Protein AF-0000000082410629 (afdb_homodimer)

Structure (mmCIF, N/CA/C/O backbone):
data_AF-0000000082410629-model_v1
#
loop_
_entity.id
_entity.type
_entity.pdbx_description
1 polymer 'F420-dependent oxidoreductase'
#
loop_
_atom_site.group_PDB
_atom_site.id
_atom_site.type_symbol
_atom_site.label_atom_id
_atom_site.label_alt_id
_atom_site.label_comp_id
_atom_site.label_asym_id
_atom_site.label_entity_id
_atom_site.label_seq_id
_atom_site.pdbx_PDB_ins_code
_atom_site.Cartn_x
_atom_site.Cartn_y
_atom_site.Cartn_z
_atom_site.occupancy
_atom_site.B_iso_or_equiv
_atom_site.auth_seq_id
_atom_site.auth_comp_id
_atom_site.auth_asym_id
_atom_site.auth_atom_id
_atom_site.pdbx_PDB_model_num
ATOM 1 N N . MET A 1 1 ? -10.227 -18.859 -23.672 1 94 1 MET A N 1
ATOM 2 C CA . MET A 1 1 ? -9.203 -19.062 -22.656 1 94 1 MET A CA 1
ATOM 3 C C . MET A 1 1 ? -8.562 -17.734 -22.25 1 94 1 MET A C 1
ATOM 5 O O . MET A 1 1 ? -8.227 -16.922 -23.109 1 94 1 MET A O 1
ATOM 9 N N . LYS A 1 2 ? -8.523 -17.484 -21 1 97.38 2 LYS A N 1
ATOM 10 C CA . LYS A 1 2 ? -7.801 -16.328 -20.484 1 97.38 2 LYS A CA 1
ATOM 11 C C . LYS A 1 2 ? -6.414 -16.734 -19.984 1 97.38 2 LYS A C 1
ATOM 13 O O . LYS A 1 2 ? -6.219 -17.844 -19.516 1 97.38 2 LYS A O 1
ATOM 18 N N . TYR A 1 3 ? -5.488 -15.82 -20.094 1 98.5 3 TYR A N 1
ATOM 19 C CA . TYR A 1 3 ? -4.117 -16.078 -19.656 1 98.5 3 TYR A CA 1
ATOM 20 C C . TYR A 1 3 ? -3.652 -15.008 -18.672 1 98.5 3 TYR A C 1
ATOM 22 O O . TYR A 1 3 ? -3.852 -13.812 -18.906 1 98.5 3 TYR A O 1
ATOM 30 N N . GLY A 1 4 ? -3.139 -15.43 -17.594 1 98.62 4 GLY A N 1
ATOM 31 C CA . GLY A 1 4 ? -2.369 -14.578 -16.703 1 98.62 4 GLY A CA 1
ATOM 32 C C . GLY A 1 4 ? -0.885 -14.891 -16.703 1 98.62 4 GLY A C 1
ATOM 33 O O . GLY A 1 4 ? -0.459 -15.891 -17.281 1 98.62 4 GLY A O 1
ATOM 34 N N . ILE A 1 5 ? -0.156 -14.094 -16.062 1 98.62 5 ILE A N 1
ATOM 35 C CA . ILE A 1 5 ? 1.283 -14.32 -16 1 98.62 5 ILE A CA 1
ATOM 36 C C . ILE A 1 5 ? 1.829 -13.758 -14.688 1 98.62 5 ILE A C 1
ATOM 38 O O . ILE A 1 5 ? 1.4 -12.695 -14.234 1 98.62 5 ILE A O 1
ATOM 42 N N . ASN A 1 6 ? 2.727 -14.484 -14.086 1 98.12 6 ASN A N 1
ATOM 43 C CA . ASN A 1 6 ? 3.367 -14.062 -12.844 1 98.12 6 ASN A CA 1
ATOM 44 C C . ASN A 1 6 ? 4.57 -13.164 -13.117 1 98.12 6 ASN A C 1
ATOM 46 O O . ASN A 1 6 ? 5.5 -13.562 -13.82 1 98.12 6 ASN A O 1
ATOM 50 N N . LEU A 1 7 ? 4.535 -12.008 -12.594 1 97.75 7 LEU A N 1
ATOM 51 C CA . LEU A 1 7 ? 5.629 -11.039 -12.664 1 97.75 7 LEU A CA 1
ATOM 52 C C . LEU A 1 7 ? 6.57 -11.195 -11.477 1 97.75 7 LEU A C 1
ATOM 54 O O . LEU A 1 7 ? 6.168 -10.984 -10.328 1 97.75 7 LEU A O 1
ATOM 58 N N . PRO A 1 8 ? 7.812 -11.586 -11.727 1 95.25 8 PRO A N 1
ATOM 59 C CA . PRO A 1 8 ? 8.766 -11.664 -10.617 1 95.25 8 PRO A CA 1
ATOM 60 C C . 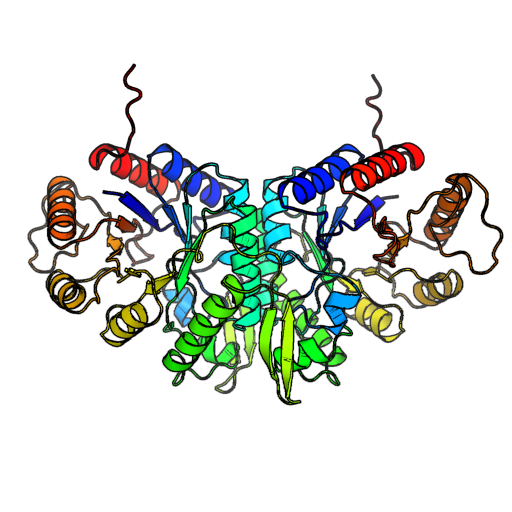PRO A 1 8 ? 9.164 -10.289 -10.086 1 95.25 8 PRO A C 1
ATOM 62 O O . PRO A 1 8 ? 10.07 -9.656 -10.617 1 95.25 8 PRO A O 1
ATOM 65 N N . ASN A 1 9 ? 8.648 -9.898 -8.992 1 97.19 9 ASN A N 1
ATOM 66 C CA . ASN A 1 9 ? 8.93 -8.602 -8.383 1 97.19 9 ASN A CA 1
ATOM 67 C C . ASN A 1 9 ? 10.062 -8.695 -7.363 1 97.19 9 ASN A C 1
ATOM 69 O O . ASN A 1 9 ? 10.031 -8.008 -6.34 1 97.19 9 ASN A O 1
ATOM 73 N N . PHE A 1 10 ? 11.031 -9.539 -7.633 1 96.81 10 PHE A N 1
ATOM 74 C CA . PHE A 1 10 ? 12.141 -9.742 -6.711 1 96.81 10 PHE A CA 1
ATOM 75 C C . PHE A 1 10 ? 13.414 -10.086 -7.473 1 96.81 10 PHE A C 1
ATOM 77 O O . PHE A 1 10 ? 13.367 -10.43 -8.656 1 96.81 10 PHE A O 1
ATOM 84 N N . GLY A 1 11 ? 14.523 -9.938 -6.789 1 95.12 11 GLY A N 1
ATOM 85 C CA . GLY A 1 11 ? 15.82 -10.32 -7.32 1 95.12 11 GLY A CA 1
ATOM 86 C C . GLY A 1 11 ? 16.625 -9.141 -7.82 1 95.12 11 GLY A C 1
ATOM 87 O O . GLY A 1 11 ? 16.078 -8.062 -8.07 1 95.12 11 GLY A O 1
ATOM 88 N N . PRO A 1 12 ? 17.922 -9.297 -7.996 1 91.38 12 PRO A N 1
ATOM 89 C CA . PRO A 1 12 ? 18.812 -8.195 -8.352 1 91.38 12 PRO A CA 1
ATOM 90 C C . PRO A 1 12 ? 18.562 -7.668 -9.766 1 91.38 12 PRO A C 1
ATOM 92 O O . PRO A 1 12 ? 19 -6.559 -10.094 1 91.38 12 PRO A O 1
ATOM 95 N N . GLN A 1 13 ? 17.875 -8.43 -10.586 1 90.69 13 GLN A N 1
ATOM 96 C CA . GLN A 1 13 ? 17.734 -8.055 -11.984 1 90.69 13 GLN A CA 1
ATOM 97 C C . GLN A 1 13 ? 16.547 -7.121 -12.188 1 90.69 13 GLN A C 1
ATOM 99 O O . GLN A 1 13 ? 16.344 -6.582 -13.273 1 90.69 13 GLN A O 1
ATOM 104 N N . ILE A 1 14 ? 15.781 -6.922 -11.133 1 94.19 14 ILE A N 1
ATOM 105 C CA . ILE A 1 14 ? 14.539 -6.184 -11.352 1 94.19 14 ILE A CA 1
ATOM 106 C C . ILE A 1 14 ? 14.594 -4.855 -10.602 1 94.19 14 ILE A C 1
ATOM 108 O O . ILE A 1 14 ? 15.148 -4.777 -9.508 1 94.19 14 ILE A O 1
ATOM 112 N N . ASP A 1 15 ? 14.078 -3.854 -11.195 1 96.69 15 ASP A N 1
ATOM 113 C CA . ASP A 1 15 ? 13.891 -2.516 -10.641 1 96.69 15 ASP A CA 1
ATOM 114 C C . ASP A 1 15 ? 12.555 -1.924 -11.078 1 96.69 15 ASP A C 1
ATOM 116 O O . ASP A 1 15 ? 11.789 -2.57 -11.805 1 96.69 15 ASP A O 1
ATOM 120 N N . PRO A 1 16 ? 12.188 -0.77 -10.625 1 98.19 16 PRO A N 1
ATOM 121 C CA . PRO A 1 16 ? 10.867 -0.224 -10.945 1 98.19 16 PRO A CA 1
ATOM 122 C C . PRO A 1 16 ? 10.633 -0.104 -12.453 1 98.19 16 PRO A C 1
ATOM 124 O O . PRO A 1 16 ? 9.555 -0.436 -12.938 1 98.19 16 PRO A O 1
ATOM 127 N N . GLU A 1 17 ? 11.586 0.38 -13.18 1 97.75 17 GLU A N 1
ATOM 128 C CA . GLU A 1 17 ? 11.445 0.477 -14.633 1 97.75 17 GLU A CA 1
ATOM 129 C C . GLU A 1 17 ? 11.18 -0.892 -15.25 1 97.75 17 GLU A C 1
ATOM 131 O O . GLU A 1 17 ? 10.344 -1.021 -16.141 1 97.75 17 GLU A O 1
ATOM 136 N N . GLY A 1 18 ? 11.922 -1.873 -14.781 1 97.75 18 GLY A N 1
ATOM 137 C CA . GLY A 1 18 ? 11.727 -3.236 -15.25 1 97.75 18 GLY A CA 1
ATOM 138 C C . GLY A 1 18 ? 10.352 -3.787 -14.922 1 97.75 18 GLY A C 1
ATOM 139 O O . GLY A 1 18 ? 9.734 -4.461 -15.742 1 97.75 18 GLY A O 1
ATOM 140 N N . ILE A 1 19 ? 9.859 -3.533 -13.719 1 98.56 19 ILE A N 1
ATOM 141 C CA . ILE A 1 19 ? 8.539 -3.988 -13.297 1 98.56 19 ILE A CA 1
ATOM 142 C C . ILE A 1 19 ? 7.469 -3.402 -14.211 1 98.56 19 ILE A C 1
ATOM 144 O O . ILE A 1 19 ? 6.574 -4.117 -14.672 1 98.56 19 ILE A O 1
ATOM 148 N N . LEU A 1 20 ? 7.578 -2.121 -14.453 1 98.69 20 LEU A N 1
ATOM 149 C CA . LEU A 1 20 ? 6.609 -1.459 -15.32 1 98.69 20 LEU A CA 1
ATOM 150 C C . LEU A 1 20 ? 6.68 -2.01 -16.734 1 98.69 20 LEU A C 1
ATOM 152 O O . LEU A 1 20 ? 5.648 -2.295 -17.344 1 98.69 20 LEU A O 1
ATOM 156 N N . ALA A 1 21 ? 7.887 -2.119 -17.266 1 98.38 21 ALA A N 1
ATOM 157 C CA . ALA A 1 21 ? 8.062 -2.68 -18.594 1 98.38 21 ALA A CA 1
ATOM 158 C C . ALA A 1 21 ? 7.477 -4.082 -18.688 1 98.38 21 ALA A C 1
ATOM 160 O O . ALA A 1 21 ? 6.844 -4.438 -19.688 1 98.38 21 ALA A O 1
ATOM 161 N N . TRP A 1 22 ? 7.73 -4.844 -17.688 1 97.75 22 TRP A N 1
ATOM 162 C CA . TRP A 1 22 ? 7.207 -6.203 -17.625 1 97.75 22 TRP A CA 1
ATOM 163 C C . TRP A 1 22 ? 5.684 -6.211 -17.734 1 97.75 22 TRP A C 1
ATOM 165 O O . TRP A 1 22 ? 5.121 -6.906 -18.578 1 97.75 22 TRP A O 1
ATOM 175 N N . ALA A 1 23 ? 5.004 -5.418 -16.922 1 98.69 23 ALA A N 1
ATOM 176 C CA . ALA A 1 23 ? 3.543 -5.367 -16.891 1 98.69 23 ALA A CA 1
ATOM 177 C C . ALA A 1 23 ? 2.982 -4.848 -18.203 1 98.69 23 ALA A C 1
ATOM 179 O O . ALA A 1 23 ? 2.008 -5.391 -18.734 1 98.69 23 ALA A O 1
ATOM 180 N N . ARG A 1 24 ? 3.582 -3.844 -18.734 1 98.62 24 ARG A N 1
ATOM 181 C CA . ARG A 1 24 ? 3.111 -3.258 -19.984 1 98.62 24 ARG A CA 1
ATOM 182 C C . ARG A 1 24 ? 3.324 -4.215 -21.156 1 98.62 24 ARG A C 1
ATOM 184 O O . ARG A 1 24 ? 2.51 -4.266 -22.078 1 98.62 24 ARG A O 1
ATOM 191 N N . THR A 1 25 ? 4.449 -4.914 -21.156 1 98.38 25 THR A N 1
ATOM 192 C CA . THR A 1 25 ? 4.688 -5.914 -22.188 1 98.38 25 THR A CA 1
ATOM 193 C C . THR A 1 25 ? 3.633 -7.016 -22.125 1 98.38 25 THR A C 1
ATOM 195 O O . THR A 1 25 ? 3.113 -7.441 -23.156 1 98.38 25 THR A O 1
ATOM 198 N N . ALA A 1 26 ? 3.311 -7.457 -20.938 1 98.56 26 ALA A N 1
ATOM 199 C CA . ALA A 1 26 ? 2.256 -8.453 -20.766 1 98.56 26 ALA A CA 1
ATOM 200 C C . ALA A 1 26 ? 0.919 -7.93 -21.281 1 98.56 26 ALA A C 1
ATOM 202 O O . ALA A 1 26 ? 0.19 -8.641 -21.969 1 98.56 26 ALA A O 1
ATOM 203 N N . GLU A 1 27 ? 0.604 -6.711 -20.922 1 98.44 27 GLU A N 1
ATOM 204 C CA . GLU A 1 27 ? -0.625 -6.074 -21.391 1 98.44 27 GLU A CA 1
ATOM 205 C C . GLU A 1 27 ? -0.672 -6.016 -22.922 1 98.44 27 GLU A C 1
ATOM 207 O O . GLU A 1 27 ? -1.673 -6.395 -23.531 1 98.44 27 GLU A O 1
ATOM 212 N N . ALA A 1 28 ? 0.399 -5.621 -23.5 1 97.81 28 ALA A N 1
ATOM 213 C CA . ALA A 1 28 ? 0.489 -5.488 -24.953 1 97.81 28 ALA A CA 1
ATOM 214 C C . ALA A 1 28 ? 0.433 -6.852 -25.641 1 97.81 28 ALA A C 1
ATOM 216 O O . ALA A 1 28 ? -0.081 -6.977 -26.75 1 97.81 28 ALA A O 1
ATOM 217 N N . ALA A 1 29 ? 0.948 -7.848 -24.953 1 97.56 29 ALA A N 1
ATOM 218 C CA . ALA A 1 29 ? 0.992 -9.195 -25.516 1 97.56 29 ALA A CA 1
ATOM 219 C C . ALA A 1 29 ? -0.377 -9.867 -25.453 1 97.56 29 ALA A C 1
ATOM 221 O O . ALA A 1 29 ? -0.579 -10.945 -26.016 1 97.56 29 ALA A O 1
ATOM 222 N N . GLY A 1 30 ? -1.283 -9.234 -24.672 1 97.38 30 GLY A N 1
ATOM 223 C CA . GLY A 1 30 ? -2.652 -9.719 -24.672 1 97.38 30 GLY A CA 1
ATOM 224 C C . GLY A 1 30 ? -3.004 -10.508 -23.422 1 97.38 30 GLY A C 1
ATOM 225 O O . GLY A 1 30 ? -4.066 -11.125 -23.359 1 97.38 30 GLY A O 1
ATOM 226 N N . PHE A 1 31 ? -2.162 -10.516 -22.453 1 98.5 31 PHE A N 1
ATOM 227 C CA . PHE A 1 31 ? -2.469 -11.203 -21.219 1 98.5 31 PHE A CA 1
ATOM 228 C C . PHE A 1 31 ? -3.645 -10.547 -20.5 1 98.5 31 PHE A C 1
ATOM 230 O O . PHE A 1 31 ? -3.795 -9.32 -20.547 1 98.5 31 PHE A O 1
ATOM 237 N N . ASP A 1 32 ? -4.379 -11.359 -19.797 1 98.38 32 ASP A N 1
ATOM 238 C CA . ASP A 1 32 ? -5.562 -10.891 -19.078 1 98.38 32 ASP A CA 1
ATOM 239 C C . ASP A 1 32 ? -5.195 -10.344 -17.703 1 98.38 32 ASP A C 1
ATOM 241 O O . ASP A 1 32 ? -5.887 -9.477 -17.172 1 98.38 32 ASP A O 1
ATOM 245 N N . ASN A 1 33 ? -4.148 -10.93 -17.109 1 98.69 33 ASN A N 1
ATOM 246 C CA . ASN A 1 33 ? -3.771 -10.445 -15.781 1 98.69 33 ASN A CA 1
ATOM 247 C C . ASN A 1 33 ? -2.287 -10.664 -15.508 1 98.69 33 ASN A C 1
ATOM 249 O O . ASN A 1 33 ? -1.645 -11.484 -16.156 1 98.69 33 ASN A O 1
ATOM 253 N N . VAL A 1 34 ? -1.778 -9.867 -14.625 1 98.88 34 VAL A N 1
ATOM 254 C CA . VAL A 1 34 ? -0.441 -10 -14.062 1 98.88 34 VAL A CA 1
ATOM 255 C C . VAL A 1 34 ? -0.538 -10.188 -12.547 1 98.88 34 VAL A C 1
ATOM 257 O O . VAL A 1 34 ? -1.309 -9.492 -11.883 1 98.88 34 VAL A O 1
ATOM 260 N N . LEU A 1 35 ? 0.219 -11.172 -12.016 1 98.88 35 LEU A N 1
ATOM 261 C CA . LEU A 1 35 ? 0.213 -11.43 -10.586 1 98.88 35 LEU A CA 1
ATOM 262 C C . LEU A 1 35 ? 1.581 -11.148 -9.969 1 98.88 35 LEU A C 1
ATOM 264 O O . LEU A 1 35 ? 2.611 -11.398 -10.602 1 98.88 35 LEU A O 1
ATOM 268 N N . LEU A 1 36 ? 1.544 -10.68 -8.758 1 98.69 36 LEU A N 1
ATOM 269 C CA . LEU A 1 36 ? 2.758 -10.445 -7.984 1 98.69 36 LEU A CA 1
ATOM 270 C C . LEU A 1 36 ? 2.834 -11.398 -6.793 1 98.69 36 LEU A C 1
ATOM 272 O O . LEU A 1 36 ? 1.807 -11.875 -6.309 1 98.69 36 LEU A O 1
ATOM 276 N N . SER A 1 37 ? 4.051 -11.602 -6.348 1 97.44 37 SER A N 1
ATOM 277 C CA . SER A 1 37 ? 4.293 -12.391 -5.145 1 97.44 37 SER A CA 1
ATOM 278 C C . SER A 1 37 ? 4.305 -11.516 -3.898 1 97.44 37 SER A C 1
ATOM 280 O O . SER A 1 37 ? 4.387 -10.289 -3.998 1 97.44 37 SER A O 1
ATOM 282 N N . ASP A 1 38 ? 4.242 -12.242 -2.746 1 97.75 38 ASP A N 1
ATOM 283 C CA . ASP A 1 38 ? 4.156 -11.5 -1.489 1 97.75 38 ASP A CA 1
ATOM 284 C C . ASP A 1 38 ? 5.113 -12.078 -0.448 1 97.75 38 ASP A C 1
ATOM 286 O O . ASP A 1 38 ? 5.09 -13.281 -0.176 1 97.75 38 ASP A O 1
ATOM 290 N N . HIS A 1 39 ? 5.918 -11.273 0.09 1 97 39 HIS A N 1
ATOM 291 C CA . HIS A 1 39 ? 6.625 -11.422 1.359 1 97 39 HIS A CA 1
ATOM 292 C C . HIS A 1 39 ? 6.617 -10.117 2.148 1 97 39 HIS A C 1
ATOM 294 O O . HIS A 1 39 ? 7.293 -9.156 1.772 1 97 39 HIS A O 1
ATOM 300 N N . VAL A 1 40 ? 5.926 -10.109 3.264 1 96.75 40 VAL A N 1
ATOM 301 C CA . VAL A 1 40 ? 5.883 -8.906 4.098 1 96.75 40 VAL A CA 1
ATOM 302 C C . VAL A 1 40 ? 7.242 -8.688 4.754 1 96.75 40 VAL A C 1
ATOM 304 O O . VAL A 1 40 ? 7.73 -7.559 4.82 1 96.75 40 VAL A O 1
ATOM 307 N N . VAL A 1 41 ? 7.77 -9.766 5.25 1 97.12 41 VAL A N 1
ATOM 308 C CA . VAL A 1 41 ? 9.109 -9.797 5.82 1 97.12 41 VAL A CA 1
ATOM 309 C C . VAL A 1 41 ? 9.961 -10.836 5.094 1 97.12 41 VAL A C 1
ATOM 311 O O . VAL A 1 41 ? 9.555 -11.992 4.961 1 97.12 41 VAL A O 1
ATOM 314 N N . LEU A 1 42 ? 11.094 -10.43 4.613 1 97.94 42 LEU A N 1
ATOM 315 C CA . LEU A 1 42 ? 11.969 -11.305 3.846 1 97.94 42 LEU A CA 1
ATOM 316 C C . LEU A 1 42 ? 13.062 -11.898 4.734 1 97.94 42 LEU A C 1
ATOM 318 O O . LEU A 1 42 ? 14.18 -11.391 4.758 1 97.94 42 LEU A O 1
ATOM 322 N N . THR A 1 43 ? 12.719 -12.922 5.398 1 97.75 43 THR A N 1
ATOM 323 C CA . THR A 1 43 ? 13.664 -13.625 6.262 1 97.75 43 THR A CA 1
ATOM 324 C C . THR A 1 43 ? 14.594 -14.508 5.441 1 97.75 43 THR A C 1
ATOM 326 O O . THR A 1 43 ? 14.43 -14.633 4.223 1 97.75 43 THR A O 1
ATOM 329 N N . ASP A 1 44 ? 15.531 -15.156 6.051 1 96.38 44 ASP A N 1
ATOM 330 C CA . ASP A 1 44 ? 16.547 -15.953 5.371 1 96.38 44 ASP A CA 1
ATOM 331 C C . ASP A 1 44 ? 15.914 -17.047 4.523 1 96.38 44 ASP A C 1
ATOM 333 O O . ASP A 1 44 ? 16.328 -17.281 3.385 1 96.38 44 ASP A O 1
ATOM 337 N N . ASP A 1 45 ? 14.977 -17.688 5.055 1 93.75 45 ASP A N 1
ATOM 338 C CA . ASP A 1 45 ? 14.32 -18.781 4.332 1 93.75 45 ASP A CA 1
ATOM 339 C C . ASP A 1 45 ? 13.609 -18.25 3.086 1 93.75 45 ASP A C 1
ATOM 341 O O . ASP A 1 45 ? 13.727 -18.844 2.008 1 93.75 45 ASP A O 1
ATOM 345 N N . ALA A 1 46 ? 12.891 -17.172 3.219 1 94.88 46 ALA A N 1
ATOM 346 C CA . ALA A 1 46 ? 12.227 -16.547 2.08 1 94.88 46 ALA A CA 1
ATOM 347 C C . ALA A 1 46 ? 13.242 -16.016 1.067 1 94.88 46 ALA A C 1
ATOM 349 O O . ALA A 1 46 ? 13.07 -16.203 -0.141 1 94.88 46 ALA A O 1
ATOM 350 N N . ASN A 1 47 ? 14.305 -15.406 1.563 1 96.12 47 ASN A N 1
ATOM 351 C CA . ASN A 1 47 ? 15.328 -14.797 0.718 1 96.12 47 ASN A CA 1
ATOM 352 C C . ASN A 1 47 ? 16.031 -15.836 -0.141 1 96.12 47 ASN A C 1
ATOM 354 O O . ASN A 1 47 ? 16.469 -15.539 -1.257 1 96.12 47 ASN A O 1
ATOM 358 N N . ARG A 1 48 ? 16.141 -17.047 0.339 1 93.31 48 ARG A N 1
ATOM 359 C CA . ARG A 1 48 ? 16.766 -18.125 -0.417 1 93.31 48 ARG A CA 1
ATOM 360 C C . ARG A 1 48 ? 15.945 -18.484 -1.648 1 93.31 48 ARG A C 1
ATOM 362 O O . ARG A 1 48 ? 16.5 -18.812 -2.703 1 93.31 48 ARG A O 1
ATOM 369 N N . ARG A 1 49 ? 14.68 -18.375 -1.551 1 91.69 49 ARG A N 1
ATOM 370 C CA . ARG A 1 49 ? 13.781 -18.75 -2.639 1 91.69 49 ARG A CA 1
ATOM 371 C C . ARG A 1 49 ? 13.516 -17.562 -3.557 1 91.69 49 ARG A C 1
ATOM 373 O O . ARG A 1 49 ? 13.477 -17.703 -4.781 1 91.69 49 ARG A O 1
ATOM 380 N N . SER A 1 50 ? 13.305 -16.438 -3.016 1 94.38 50 SER A N 1
ATOM 381 C CA . SER A 1 50 ? 13.031 -15.164 -3.688 1 94.38 50 SER A CA 1
ATOM 382 C C . SER A 1 50 ? 13.898 -14.039 -3.123 1 94.38 50 SER A C 1
ATOM 384 O O . SER A 1 50 ? 13.469 -13.32 -2.217 1 94.38 50 SER A O 1
ATOM 386 N N . PRO A 1 51 ? 15.031 -13.852 -3.686 1 95.44 51 PRO A N 1
ATOM 387 C CA . PRO A 1 51 ? 16.031 -12.969 -3.062 1 95.44 51 PRO A CA 1
ATOM 388 C C . PRO A 1 51 ? 15.664 -11.492 -3.176 1 95.44 51 PRO A C 1
ATOM 390 O O . PRO A 1 51 ? 14.906 -11.109 -4.074 1 95.44 51 PRO A O 1
ATOM 393 N N . ALA A 1 52 ? 16.219 -10.672 -2.318 1 96.31 52 ALA A N 1
ATOM 394 C CA . ALA A 1 52 ? 16.141 -9.211 -2.377 1 96.31 52 ALA A CA 1
ATOM 395 C C . ALA A 1 52 ? 16.828 -8.672 -3.623 1 96.31 52 ALA A C 1
ATOM 397 O O . ALA A 1 52 ? 17.766 -9.289 -4.137 1 96.31 52 ALA A O 1
ATOM 398 N N . PRO A 1 53 ? 16.438 -7.57 -4.074 1 97.06 53 PRO A N 1
ATOM 399 C CA . PRO A 1 53 ? 15.305 -6.785 -3.572 1 97.06 53 PRO A CA 1
ATOM 400 C C . PRO A 1 53 ? 13.953 -7.461 -3.826 1 97.06 53 PRO A C 1
ATOM 402 O O . PRO A 1 53 ? 13.781 -8.125 -4.848 1 97.06 53 PRO A O 1
ATOM 405 N N . PHE A 1 54 ? 13.031 -7.367 -2.955 1 98.31 54 PHE A N 1
ATOM 406 C CA . PHE A 1 54 ? 11.656 -7.848 -3.053 1 98.31 54 PHE A CA 1
ATOM 407 C C . PHE A 1 54 ? 10.672 -6.699 -2.873 1 98.31 54 PHE A C 1
ATOM 409 O O . PHE A 1 54 ? 10.516 -6.18 -1.768 1 98.31 54 PHE A O 1
ATOM 416 N N . TYR A 1 55 ? 10.008 -6.297 -3.881 1 98.69 55 TYR A N 1
ATOM 417 C CA . TYR A 1 55 ? 9.117 -5.145 -3.832 1 98.69 55 TYR A CA 1
ATOM 418 C C . TYR A 1 55 ? 7.781 -5.516 -3.199 1 98.69 55 TYR A C 1
ATOM 420 O O . TYR A 1 55 ? 7.191 -6.547 -3.533 1 98.69 55 TYR A O 1
ATOM 428 N N . GLU A 1 56 ? 7.336 -4.656 -2.277 1 98.69 56 GLU A N 1
ATOM 429 C CA . GLU A 1 56 ? 6.121 -4.93 -1.518 1 98.69 56 GLU A CA 1
ATOM 430 C C . GLU A 1 56 ? 4.91 -5.055 -2.439 1 98.69 56 GLU A C 1
ATOM 432 O O . GLU A 1 56 ? 4.711 -4.223 -3.33 1 98.69 56 GLU A O 1
ATOM 437 N N . CYS A 1 57 ? 4.109 -5.984 -2.266 1 98.81 57 CYS A N 1
ATOM 438 C CA . CYS A 1 57 ? 3.109 -6.453 -3.221 1 98.81 57 CYS A CA 1
ATOM 439 C C . CYS A 1 57 ? 2.016 -5.41 -3.422 1 98.81 57 CYS A C 1
ATOM 441 O O . CYS A 1 57 ? 1.785 -4.957 -4.543 1 98.81 57 CYS A O 1
ATOM 443 N N . LEU A 1 58 ? 1.349 -4.938 -2.355 1 98.88 58 LEU A N 1
ATOM 444 C CA . LEU A 1 58 ? 0.19 -4.059 -2.477 1 98.88 58 LEU A CA 1
ATOM 445 C C . LEU A 1 58 ? 0.597 -2.693 -3.018 1 98.88 58 LEU A C 1
ATOM 447 O O . LEU A 1 58 ? -0.092 -2.127 -3.871 1 98.88 58 LEU A O 1
ATOM 451 N N . ALA A 1 59 ? 1.703 -2.178 -2.543 1 98.81 59 ALA A N 1
ATOM 452 C CA . ALA A 1 59 ? 2.211 -0.912 -3.068 1 98.81 59 ALA A CA 1
ATOM 453 C C . ALA A 1 59 ? 2.504 -1.017 -4.562 1 98.81 59 ALA A C 1
ATOM 455 O O . ALA A 1 59 ? 2.168 -0.113 -5.332 1 98.81 59 ALA A O 1
ATOM 456 N N . THR A 1 60 ? 3.117 -2.109 -4.965 1 98.94 60 THR A N 1
ATOM 457 C CA . THR A 1 60 ? 3.486 -2.301 -6.363 1 98.94 60 THR A CA 1
ATOM 458 C C . THR A 1 60 ? 2.244 -2.467 -7.23 1 98.94 60 THR A C 1
ATOM 460 O O . THR A 1 60 ? 2.17 -1.913 -8.328 1 98.94 60 THR A O 1
ATOM 463 N N . LEU A 1 61 ? 1.278 -3.211 -6.715 1 98.94 61 LEU A N 1
ATOM 464 C CA . LEU A 1 61 ? 0.029 -3.375 -7.449 1 98.94 61 LEU A CA 1
ATOM 465 C C . LEU A 1 61 ? -0.655 -2.029 -7.668 1 98.94 61 LEU A C 1
ATOM 467 O O . LEU A 1 61 ? -1.146 -1.747 -8.766 1 98.94 61 LEU A O 1
ATOM 471 N N . SER A 1 62 ? -0.71 -1.223 -6.605 1 98.94 62 SER A N 1
ATOM 472 C CA . SER A 1 62 ? -1.344 0.087 -6.711 1 98.94 62 SER A CA 1
ATOM 473 C C . SER A 1 62 ? -0.613 0.976 -7.715 1 98.94 62 SER A C 1
ATOM 475 O O . SER A 1 62 ? -1.245 1.68 -8.5 1 98.94 62 SER A O 1
ATOM 477 N N . TRP A 1 63 ? 0.714 0.961 -7.719 1 98.94 63 TRP A N 1
ATOM 478 C CA . TRP A 1 63 ? 1.558 1.708 -8.648 1 98.94 63 TRP A CA 1
ATOM 479 C C . TRP A 1 63 ? 1.309 1.269 -10.086 1 98.94 63 TRP A C 1
ATOM 481 O O . TRP A 1 63 ? 1.128 2.104 -10.969 1 98.94 63 TRP A O 1
ATOM 491 N N . LEU A 1 64 ? 1.192 -0.04 -10.312 1 98.94 64 LEU A N 1
ATOM 492 C CA . LEU A 1 64 ? 0.952 -0.599 -11.633 1 98.94 64 LEU A CA 1
ATOM 493 C C . LEU A 1 64 ? -0.456 -0.266 -12.117 1 98.94 64 LEU A C 1
ATOM 495 O O . LEU A 1 64 ? -0.691 -0.143 -13.32 1 98.94 64 LEU A O 1
ATOM 499 N N . ALA A 1 65 ? -1.425 -0.135 -11.148 1 98.88 65 ALA A N 1
ATOM 500 C CA . ALA A 1 65 ? -2.783 0.25 -11.523 1 98.88 65 ALA A CA 1
ATOM 501 C C . ALA A 1 65 ? -2.789 1.571 -12.289 1 98.88 65 ALA A C 1
ATOM 503 O O . ALA A 1 65 ? -3.543 1.734 -13.25 1 98.88 65 ALA A O 1
ATOM 504 N N . ALA A 1 66 ? -1.968 2.514 -11.852 1 98.62 66 ALA A N 1
ATOM 505 C CA . ALA A 1 66 ? -1.869 3.799 -12.539 1 98.62 66 ALA A CA 1
ATOM 506 C C . ALA A 1 66 ? -1.024 3.684 -13.805 1 98.62 66 ALA A C 1
ATOM 508 O O . ALA A 1 66 ? -1.213 4.445 -14.758 1 98.62 66 ALA A O 1
ATOM 509 N N . GLY A 1 67 ? -0.129 2.721 -13.852 1 98.12 67 GLY A N 1
ATOM 510 C CA . GLY A 1 67 ? 0.845 2.615 -14.922 1 98.12 67 GLY A CA 1
ATOM 511 C C . GLY A 1 67 ? 0.375 1.743 -16.078 1 98.12 67 GLY A C 1
ATOM 512 O O . GLY A 1 67 ? 1.067 1.614 -17.078 1 98.12 67 GLY A O 1
ATOM 513 N N . THR A 1 68 ? -0.745 1.058 -15.922 1 98.44 68 THR A N 1
ATOM 514 C CA . THR A 1 68 ? -1.33 0.212 -16.953 1 98.44 68 THR A CA 1
ATOM 515 C C . THR A 1 68 ? -2.777 0.613 -17.219 1 98.44 68 THR A C 1
ATOM 517 O O . THR A 1 68 ? -3.344 1.437 -16.5 1 98.44 68 THR A O 1
ATOM 520 N N . GLU A 1 69 ? -3.359 0.038 -18.219 1 97.31 69 GLU A N 1
ATOM 521 C CA . GLU A 1 69 ? -4.648 0.56 -18.656 1 97.31 69 GLU A CA 1
ATOM 522 C C . GLU A 1 69 ? -5.758 -0.469 -18.469 1 97.31 69 GLU A C 1
ATOM 524 O O . GLU A 1 69 ? -6.805 -0.157 -17.891 1 97.31 69 GLU A O 1
ATOM 529 N N . SER A 1 70 ? -5.504 -1.697 -18.938 1 97.62 70 SER A N 1
ATOM 530 C CA . SER A 1 70 ? -6.633 -2.619 -19.016 1 97.62 70 SER A CA 1
ATOM 531 C C . SER A 1 70 ? -6.32 -3.941 -18.328 1 97.62 70 SER A C 1
ATOM 533 O O . SER A 1 70 ? -7.23 -4.652 -17.906 1 97.62 70 SER A O 1
ATOM 535 N N . ILE A 1 71 ? -5.078 -4.309 -18.25 1 98.62 71 ILE A N 1
ATOM 536 C CA . ILE A 1 71 ? -4.695 -5.605 -17.703 1 98.62 71 ILE A CA 1
ATOM 537 C C . ILE A 1 71 ? -5.113 -5.691 -16.234 1 98.62 71 ILE A C 1
ATOM 539 O O . ILE A 1 71 ? -4.992 -4.719 -15.492 1 98.62 71 ILE A O 1
ATOM 543 N N . ARG A 1 72 ? -5.648 -6.781 -15.828 1 98.88 72 ARG A N 1
ATOM 544 C CA . ARG A 1 72 ? -5.969 -6.984 -14.414 1 98.88 72 ARG A CA 1
ATOM 545 C C . ARG A 1 72 ? -4.707 -7.215 -13.594 1 98.88 72 ARG A C 1
ATOM 547 O O . ARG A 1 72 ? -3.713 -7.742 -14.102 1 98.88 72 ARG A O 1
ATOM 554 N N . LEU A 1 73 ? -4.766 -6.754 -12.383 1 98.88 73 LEU A N 1
ATOM 555 C CA . LEU A 1 73 ? -3.631 -6.781 -11.469 1 98.88 73 LEU A CA 1
ATOM 556 C C . LEU A 1 73 ? -3.967 -7.566 -10.203 1 98.88 73 LEU A C 1
ATOM 558 O O . LEU A 1 73 ? -5.039 -7.383 -9.617 1 98.88 73 LEU A O 1
ATOM 562 N N . GLY A 1 74 ? -3.012 -8.453 -9.781 1 98.81 74 GLY A N 1
ATOM 563 C CA . GLY A 1 74 ? -3.389 -9.203 -8.594 1 98.81 74 GLY A CA 1
ATOM 564 C C . GLY A 1 74 ? -2.201 -9.789 -7.859 1 98.81 74 GLY A C 1
ATOM 565 O O . GLY A 1 74 ? -1.051 -9.477 -8.172 1 98.81 74 GLY A O 1
ATOM 566 N N . SER A 1 75 ? -2.512 -10.461 -6.766 1 98.81 75 SER A N 1
ATOM 567 C CA . SER A 1 75 ? -1.541 -11.211 -5.98 1 98.81 75 SER A CA 1
ATOM 568 C C . SER A 1 75 ? -1.668 -12.711 -6.242 1 98.81 75 SER A C 1
ATOM 570 O O . SER A 1 75 ? -2.777 -13.242 -6.297 1 98.81 75 SER A O 1
ATOM 572 N N . GLY A 1 76 ? -0.562 -13.422 -6.496 1 98 76 GLY A N 1
ATOM 573 C CA . GLY A 1 76 ? -0.551 -14.859 -6.676 1 98 76 GLY A CA 1
ATOM 574 C C . GLY A 1 76 ? 0.437 -15.57 -5.77 1 98 76 GLY A C 1
ATOM 575 O O . GLY A 1 76 ? 1.348 -16.25 -6.246 1 98 76 GLY A O 1
ATOM 576 N N . VAL A 1 77 ? 0.447 -15.18 -4.434 1 98.19 77 VAL A N 1
ATOM 577 C CA . VAL A 1 77 ? -0.673 -14.867 -3.553 1 98.19 77 VAL A CA 1
ATOM 578 C C . VAL A 1 77 ? -0.192 -14 -2.391 1 98.19 77 VAL A C 1
ATOM 580 O O . VAL A 1 77 ? 0.985 -14.039 -2.027 1 98.19 77 VAL A O 1
ATOM 583 N N . LEU A 1 78 ? -1.094 -13.242 -1.775 1 98.69 78 LEU A N 1
ATOM 584 C CA . LEU A 1 78 ? -0.874 -12.664 -0.456 1 98.69 78 LEU A CA 1
ATOM 585 C C . LEU A 1 78 ? -0.932 -13.734 0.627 1 98.69 78 LEU A C 1
ATOM 587 O O . LEU A 1 78 ? -1.76 -14.648 0.561 1 98.69 78 LEU A O 1
ATOM 591 N N . ILE A 1 79 ? -0.091 -13.594 1.663 1 98.56 79 ILE A N 1
ATOM 592 C CA . ILE A 1 79 ? -0.221 -14.445 2.836 1 98.56 79 ILE A CA 1
ATOM 593 C C . ILE A 1 79 ? -1.275 -13.875 3.779 1 98.56 79 ILE A C 1
ATOM 595 O O . ILE A 1 79 ? -1.079 -12.805 4.367 1 98.56 79 ILE A O 1
ATOM 599 N N . GLY A 1 80 ? -2.293 -14.555 3.916 1 97.81 80 GLY A N 1
ATOM 600 C CA . GLY A 1 80 ? -3.523 -14.055 4.508 1 97.81 80 GLY A CA 1
ATOM 601 C C . GLY A 1 80 ? -3.338 -13.547 5.926 1 97.81 80 GLY A C 1
ATOM 602 O O . GLY A 1 80 ? -3.979 -12.57 6.328 1 97.81 80 GLY A O 1
ATOM 603 N N . SER A 1 81 ? -2.4 -14.164 6.664 1 97.62 81 SER A N 1
ATOM 604 C CA . SER A 1 81 ? -2.32 -13.883 8.094 1 97.62 81 SER A CA 1
ATOM 605 C C . SER A 1 81 ? -1.151 -12.961 8.414 1 97.62 81 SER A C 1
ATOM 607 O O . SER A 1 81 ? -0.861 -12.695 9.578 1 97.62 81 SER A O 1
ATOM 609 N N . HIS A 1 82 ? -0.512 -12.43 7.367 1 98.25 82 HIS A N 1
ATOM 610 C CA . HIS A 1 82 ? 0.667 -11.602 7.594 1 98.25 82 HIS A CA 1
ATOM 611 C C . HIS A 1 82 ? 0.28 -10.148 7.871 1 98.25 82 HIS A C 1
ATOM 613 O O . HIS A 1 82 ? 1.103 -9.359 8.336 1 98.25 82 HIS A O 1
ATOM 619 N N . ARG A 1 83 ? -0.908 -9.758 7.551 1 97.75 83 ARG A N 1
ATOM 620 C CA . ARG A 1 83 ? -1.471 -8.438 7.812 1 97.75 83 ARG A CA 1
ATOM 621 C C . ARG A 1 83 ? -2.771 -8.539 8.602 1 97.75 83 ARG A C 1
ATOM 623 O O . ARG A 1 83 ? -3.461 -9.562 8.539 1 97.75 83 ARG A O 1
ATOM 630 N N . HIS A 1 84 ? -3.047 -7.508 9.383 1 97.62 84 HIS A N 1
ATOM 631 C CA . HIS A 1 84 ? -4.359 -7.496 10.031 1 97.62 84 HIS A CA 1
ATOM 632 C C . HIS A 1 84 ? -5.477 -7.555 8.992 1 97.62 84 HIS A C 1
ATOM 634 O O . HIS A 1 84 ? -5.441 -6.832 7.992 1 97.62 84 HIS A O 1
ATOM 640 N N . PRO A 1 85 ? -6.492 -8.391 9.203 1 97.44 85 PRO A N 1
ATOM 641 C CA . PRO A 1 85 ? -7.535 -8.586 8.188 1 97.44 85 PRO A CA 1
ATOM 642 C C . PRO A 1 85 ? -8.25 -7.285 7.82 1 97.44 85 PRO A C 1
ATOM 644 O O . PRO A 1 85 ? -8.562 -7.059 6.648 1 97.44 85 PRO A O 1
ATOM 647 N N . ALA A 1 86 ? -8.5 -6.418 8.789 1 97.31 86 ALA A N 1
ATOM 648 C CA . ALA A 1 86 ? -9.18 -5.148 8.516 1 97.31 86 ALA A CA 1
ATOM 649 C C . ALA A 1 86 ? -8.32 -4.25 7.637 1 97.31 86 ALA A C 1
ATOM 651 O O . ALA A 1 86 ? -8.836 -3.539 6.77 1 97.31 86 ALA A O 1
ATOM 652 N N . HIS A 1 87 ? -7.055 -4.27 7.906 1 97.38 87 HIS A N 1
ATOM 653 C CA . HIS A 1 87 ? -6.129 -3.52 7.062 1 97.38 87 HIS A CA 1
ATOM 654 C C . HIS A 1 87 ? -6.148 -4.039 5.629 1 97.38 87 HIS A C 1
ATOM 656 O O . HIS A 1 87 ? -6.242 -3.254 4.68 1 97.38 87 HIS A O 1
ATOM 662 N N . LEU A 1 88 ? -6.027 -5.336 5.527 1 98.25 88 LEU A N 1
ATOM 663 C CA . LEU A 1 88 ? -5.988 -5.953 4.207 1 98.25 88 LEU A CA 1
ATOM 664 C C . LEU A 1 88 ? -7.262 -5.652 3.428 1 98.25 88 LEU A C 1
ATOM 666 O O . LEU A 1 88 ? -7.211 -5.355 2.232 1 98.25 88 LEU A O 1
ATOM 670 N N . ALA A 1 89 ? -8.383 -5.73 4.078 1 98.25 89 ALA A N 1
ATOM 671 C CA . ALA A 1 89 ? -9.664 -5.426 3.443 1 98.25 89 ALA A CA 1
ATOM 672 C C . ALA A 1 89 ? -9.703 -3.986 2.939 1 98.25 89 ALA A C 1
ATOM 674 O O . ALA A 1 89 ? -10.117 -3.73 1.806 1 98.25 89 ALA A O 1
ATOM 675 N N . HIS A 1 90 ? -9.25 -3.09 3.736 1 98.31 90 HIS A N 1
ATOM 676 C CA . HIS A 1 90 ? -9.242 -1.669 3.41 1 98.31 90 HIS A CA 1
ATOM 677 C C . HIS A 1 90 ? -8.312 -1.377 2.24 1 98.31 90 HIS A C 1
ATOM 679 O O . HIS A 1 90 ? -8.703 -0.706 1.282 1 98.31 90 HIS A O 1
ATOM 685 N N . ALA A 1 91 ? -7.137 -1.901 2.279 1 98.56 91 ALA A N 1
ATOM 686 C CA . ALA A 1 91 ? -6.129 -1.667 1.247 1 98.56 91 ALA A CA 1
ATOM 687 C C . ALA A 1 91 ? -6.57 -2.248 -0.093 1 98.56 91 ALA A C 1
ATOM 689 O O . ALA A 1 91 ? -6.453 -1.593 -1.13 1 98.56 91 ALA A O 1
ATOM 690 N N . THR A 1 92 ? -7.094 -3.443 -0.078 1 98.81 92 THR A N 1
ATOM 691 C CA . THR A 1 92 ? -7.48 -4.094 -1.326 1 98.81 92 THR A CA 1
ATOM 692 C C . THR A 1 92 ? -8.719 -3.428 -1.922 1 98.81 92 THR A C 1
ATOM 694 O O . THR A 1 92 ? -8.828 -3.295 -3.143 1 98.81 92 THR A O 1
ATOM 697 N N . ALA A 1 93 ? -9.664 -3.021 -1.097 1 98.75 93 ALA A N 1
ATOM 698 C CA . ALA A 1 93 ? -10.797 -2.254 -1.608 1 98.75 93 ALA A CA 1
ATOM 699 C C . ALA A 1 93 ? -10.336 -0.957 -2.262 1 98.75 93 ALA A C 1
ATOM 701 O O . ALA A 1 93 ? -10.82 -0.584 -3.334 1 98.75 93 ALA A O 1
ATOM 702 N N . THR A 1 94 ? -9.406 -0.281 -1.613 1 98.81 94 THR A N 1
ATOM 703 C CA . THR A 1 94 ? -8.828 0.943 -2.16 1 98.81 94 THR A CA 1
ATOM 704 C C . THR A 1 94 ? -8.164 0.674 -3.508 1 98.81 94 THR A C 1
ATOM 706 O O . THR A 1 94 ? -8.43 1.376 -4.484 1 98.81 94 THR A O 1
ATOM 709 N N . ILE A 1 95 ? -7.359 -0.377 -3.605 1 98.94 95 ILE A N 1
ATOM 710 C CA . ILE A 1 95 ? -6.633 -0.679 -4.836 1 98.94 95 ILE A CA 1
ATOM 711 C C . ILE A 1 95 ? -7.621 -1.062 -5.938 1 98.94 95 ILE A C 1
ATOM 713 O O . ILE A 1 95 ? -7.414 -0.726 -7.105 1 98.94 95 ILE A O 1
ATOM 717 N N . ASP A 1 96 ? -8.68 -1.797 -5.543 1 98.94 96 ASP A N 1
ATOM 718 C CA . ASP A 1 96 ? -9.703 -2.115 -6.535 1 98.94 96 ASP A CA 1
ATOM 719 C C . ASP A 1 96 ? -10.305 -0.846 -7.133 1 98.94 96 ASP A C 1
ATOM 721 O O . ASP A 1 96 ? -10.492 -0.756 -8.352 1 98.94 96 ASP A O 1
ATOM 725 N N . ARG A 1 97 ? -10.594 0.133 -6.324 1 98.81 97 ARG A N 1
ATOM 726 C CA . ARG A 1 97 ? -11.133 1.408 -6.785 1 98.81 97 ARG A CA 1
ATOM 727 C C . ARG A 1 97 ? -10.117 2.16 -7.633 1 98.81 97 ARG A C 1
ATOM 729 O O . ARG A 1 97 ? -10.445 2.662 -8.711 1 98.81 97 ARG A O 1
ATOM 736 N N . LEU A 1 98 ? -8.875 2.184 -7.191 1 98.81 98 LEU A N 1
ATOM 737 C CA . LEU A 1 98 ? -7.828 2.934 -7.883 1 98.81 98 LEU A CA 1
ATOM 738 C C . LEU A 1 98 ? -7.516 2.311 -9.234 1 98.81 98 LEU A C 1
ATOM 740 O O . LEU A 1 98 ? -7.117 3.01 -10.172 1 98.81 98 LEU A O 1
ATOM 744 N N . SER A 1 99 ? -7.715 1.029 -9.398 1 98.75 99 SER A N 1
ATOM 745 C CA . SER A 1 99 ? -7.402 0.321 -10.641 1 98.75 99 SER A CA 1
ATOM 746 C C . SER A 1 99 ? -8.594 0.32 -11.586 1 98.75 99 SER A C 1
ATOM 748 O O . SER A 1 99 ? -8.492 -0.158 -12.719 1 98.75 99 SER A O 1
ATOM 750 N N . GLY A 1 100 ? -9.734 0.843 -11.141 1 98.5 100 GLY A N 1
ATOM 751 C CA . GLY A 1 100 ? -10.93 0.795 -11.961 1 98.5 100 GLY A CA 1
ATOM 752 C C . GLY A 1 100 ? -11.562 -0.585 -12.016 1 98.5 100 GLY A C 1
ATOM 753 O O . GLY A 1 100 ? -12.086 -0.989 -13.055 1 98.5 100 GLY A O 1
ATOM 754 N N . GLY A 1 101 ? -11.445 -1.301 -10.906 1 98.75 101 GLY A N 1
ATOM 755 C CA . GLY A 1 101 ? -12.078 -2.607 -10.828 1 98.75 101 GLY A CA 1
ATOM 756 C C . GLY A 1 101 ? -11.281 -3.701 -11.508 1 98.75 101 GLY A C 1
ATOM 757 O O . GLY A 1 101 ? -11.852 -4.602 -12.125 1 98.75 101 GLY A O 1
ATOM 758 N N . ARG A 1 102 ? -10 -3.672 -11.414 1 98.88 102 ARG A N 1
ATOM 759 C CA . ARG A 1 102 ? -9.164 -4.629 -12.133 1 98.88 102 ARG A CA 1
ATOM 760 C C . ARG A 1 102 ? -8.445 -5.566 -11.164 1 98.88 102 ARG A C 1
ATOM 762 O O . ARG A 1 102 ? -7.633 -6.395 -11.586 1 98.88 102 ARG A O 1
ATOM 769 N N . LEU A 1 103 ? -8.719 -5.488 -9.859 1 98.94 103 LEU A N 1
ATOM 770 C CA . LEU A 1 103 ? -7.926 -6.191 -8.859 1 98.94 103 LEU A CA 1
ATOM 771 C C . LEU A 1 103 ? -8.375 -7.641 -8.727 1 98.94 103 LEU A C 1
ATOM 773 O O . LEU A 1 103 ? -9.578 -7.926 -8.719 1 98.94 103 LEU A O 1
ATOM 777 N N . ILE A 1 104 ? -7.445 -8.57 -8.688 1 98.94 104 ILE A N 1
ATOM 778 C CA . ILE A 1 104 ? -7.613 -9.953 -8.25 1 98.94 104 ILE A CA 1
ATOM 779 C C . ILE A 1 104 ? -6.898 -10.164 -6.922 1 98.94 104 ILE A C 1
ATOM 781 O O . ILE A 1 104 ? -5.746 -9.758 -6.758 1 98.94 104 ILE A O 1
ATOM 785 N N . VAL A 1 105 ? -7.582 -10.742 -6.008 1 98.94 105 VAL A N 1
ATOM 786 C CA . VAL A 1 105 ? -6.973 -10.961 -4.699 1 98.94 105 VAL A CA 1
ATOM 787 C C . VAL A 1 105 ? -6.727 -12.461 -4.492 1 98.94 105 VAL A C 1
ATOM 789 O O . VAL A 1 105 ? -7.648 -13.203 -4.16 1 98.94 105 VAL A O 1
ATOM 792 N N . GLY A 1 106 ? -5.488 -12.867 -4.723 1 98.94 106 GLY A N 1
ATOM 793 C CA . GLY A 1 106 ? -5.062 -14.211 -4.367 1 98.94 106 GLY A CA 1
ATOM 794 C C . GLY A 1 106 ? -4.543 -14.312 -2.947 1 98.94 106 GLY A C 1
ATOM 795 O O . GLY A 1 106 ? -3.736 -13.492 -2.512 1 98.94 106 GLY A O 1
ATOM 796 N N . ILE A 1 107 ? -4.98 -15.305 -2.25 1 98.88 107 ILE A N 1
ATOM 797 C CA . ILE A 1 107 ? -4.609 -15.469 -0.848 1 98.88 107 ILE A CA 1
ATOM 798 C C . ILE A 1 107 ? -4.156 -16.906 -0.597 1 98.88 107 ILE A C 1
ATOM 800 O O . ILE A 1 107 ? -4.762 -17.859 -1.101 1 98.88 107 ILE A O 1
ATOM 804 N N . GLY A 1 108 ? -3.119 -17.062 0.095 1 98.75 108 GLY A N 1
ATOM 805 C CA . GLY A 1 108 ? -2.643 -18.359 0.586 1 98.75 108 GLY A CA 1
ATOM 806 C C . GLY A 1 108 ? -2.277 -18.328 2.059 1 98.75 108 GLY A C 1
ATOM 807 O O . GLY A 1 108 ? -2.379 -17.297 2.713 1 98.75 108 GLY A O 1
ATOM 808 N N . VAL A 1 109 ? -1.795 -19.453 2.609 1 98.38 109 VAL A N 1
ATOM 809 C CA . VAL A 1 109 ? -1.571 -19.578 4.047 1 98.38 109 VAL A CA 1
ATOM 810 C C . VAL A 1 109 ? -0.114 -19.266 4.371 1 98.38 109 VAL A C 1
ATOM 812 O O . VAL A 1 109 ? 0.209 -18.891 5.504 1 98.38 109 VAL A O 1
ATOM 815 N N . GLY A 1 110 ? 0.737 -19.391 3.422 1 97.12 110 GLY A N 1
ATOM 816 C CA . GLY A 1 110 ? 2.145 -19.094 3.633 1 97.12 110 GLY A CA 1
ATOM 817 C C . GLY A 1 110 ? 2.93 -20.266 4.172 1 97.12 110 GLY A C 1
ATOM 818 O O . GLY A 1 110 ? 2.346 -21.234 4.66 1 97.12 110 GLY A O 1
ATOM 819 N N . TRP A 1 111 ? 4.336 -20.219 4.102 1 95.44 111 TRP A N 1
ATOM 820 C CA . TRP A 1 111 ? 5.164 -21.359 4.469 1 95.44 111 TRP A CA 1
ATOM 821 C C . TRP A 1 111 ? 6.379 -20.922 5.277 1 95.44 111 TRP A C 1
ATOM 823 O O . TRP A 1 111 ? 7.117 -21.75 5.809 1 95.44 111 TRP A O 1
ATOM 833 N N . THR A 1 112 ? 6.664 -19.609 5.324 1 95.94 112 THR A N 1
ATOM 834 C CA . THR A 1 112 ? 7.879 -19.109 5.957 1 95.94 112 THR A CA 1
ATOM 835 C C . THR A 1 112 ? 7.68 -18.953 7.465 1 95.94 112 THR A C 1
ATOM 837 O O . THR A 1 112 ? 7.309 -17.891 7.938 1 95.94 112 THR A O 1
ATOM 840 N N . ALA A 1 113 ? 8.117 -19.875 8.258 1 96.5 113 ALA A N 1
ATOM 841 C CA . ALA A 1 113 ? 7.922 -19.875 9.711 1 96.5 113 ALA A CA 1
ATOM 842 C C . ALA A 1 113 ? 8.641 -18.703 10.359 1 96.5 113 ALA A C 1
ATOM 844 O O . ALA A 1 113 ? 8.148 -18.109 11.328 1 96.5 113 ALA A O 1
ATOM 845 N N . GLN A 1 114 ? 9.797 -18.359 9.852 1 97.62 114 GLN A N 1
ATOM 846 C CA . GLN A 1 114 ? 10.57 -17.25 10.422 1 97.62 114 GLN A CA 1
ATOM 847 C C . GLN A 1 114 ? 9.828 -15.93 10.289 1 97.62 114 GLN A C 1
ATOM 849 O O . GLN A 1 114 ? 9.789 -15.133 11.234 1 97.62 114 GLN A O 1
ATOM 854 N N . ALA A 1 115 ? 9.242 -15.703 9.148 1 98 115 ALA A N 1
ATOM 855 C CA . ALA A 1 115 ? 8.492 -14.469 8.945 1 98 115 ALA A CA 1
ATOM 856 C C . ALA A 1 115 ? 7.281 -14.406 9.875 1 98 115 ALA A C 1
ATOM 858 O O . ALA A 1 115 ? 6.961 -13.336 10.406 1 98 115 ALA A O 1
ATOM 859 N N . PHE A 1 116 ? 6.617 -15.539 10.07 1 98.25 116 PHE A N 1
ATOM 860 C CA . PHE A 1 116 ? 5.512 -15.609 11.016 1 98.25 116 PHE A CA 1
ATOM 861 C C . PHE A 1 116 ? 5.969 -15.227 12.414 1 98.25 116 PHE A C 1
ATOM 863 O O . PHE A 1 116 ? 5.285 -14.477 13.117 1 98.25 116 PHE A O 1
ATOM 870 N N . ASP A 1 117 ? 7.109 -15.719 12.773 1 98.5 117 ASP A N 1
ATOM 871 C CA . ASP A 1 117 ? 7.648 -15.422 14.094 1 98.5 117 ASP A CA 1
ATOM 872 C C . ASP A 1 117 ? 7.938 -13.93 14.242 1 98.5 117 ASP A C 1
ATOM 874 O O . ASP A 1 117 ? 7.566 -13.32 15.25 1 98.5 117 ASP A O 1
ATOM 878 N N . VAL A 1 118 ? 8.531 -13.336 13.25 1 98.12 118 VAL A N 1
ATOM 879 C CA . VAL A 1 118 ? 8.836 -11.906 13.266 1 98.12 118 VAL A CA 1
ATOM 880 C C . VAL A 1 118 ? 7.543 -11.109 13.406 1 98.12 118 VAL A C 1
ATOM 882 O O . VAL A 1 118 ? 7.484 -10.141 14.172 1 98.12 118 VAL A O 1
ATOM 885 N N . LEU A 1 119 ? 6.5 -11.531 12.75 1 98 119 LEU A N 1
ATOM 886 C CA . LEU A 1 119 ? 5.246 -10.789 12.688 1 98 119 LEU A CA 1
ATOM 887 C C . LEU A 1 119 ? 4.375 -11.094 13.898 1 98 119 LEU A C 1
ATOM 889 O O . LEU A 1 119 ? 3.309 -10.5 14.07 1 98 119 LEU A O 1
ATOM 893 N N . GLY A 1 120 ? 4.781 -12.016 14.688 1 97.25 120 GLY A N 1
ATOM 894 C CA . GLY A 1 120 ? 4.043 -12.375 15.891 1 97.25 120 GLY A CA 1
ATOM 895 C C . GLY A 1 120 ? 2.795 -13.188 15.602 1 97.25 120 GLY A C 1
ATOM 896 O O . GLY A 1 120 ? 1.809 -13.102 16.328 1 97.25 120 GLY A O 1
ATOM 897 N N . VAL A 1 121 ? 2.734 -13.883 14.508 1 97.69 121 VAL A N 1
ATOM 898 C CA . VAL A 1 121 ? 1.606 -14.711 14.102 1 97.69 121 VAL A CA 1
ATOM 899 C C . VAL A 1 121 ? 1.937 -16.188 14.328 1 97.69 121 VAL A C 1
ATOM 901 O O . VAL A 1 121 ? 2.959 -16.672 13.852 1 97.69 121 VAL A O 1
ATOM 904 N N . PRO A 1 122 ? 1.126 -16.906 15.078 1 97.5 122 PRO A N 1
ATOM 905 C CA . PRO A 1 122 ? 1.408 -18.328 15.289 1 97.5 122 PRO A CA 1
ATOM 906 C C . PRO A 1 122 ? 1.35 -19.141 13.992 1 97.5 122 PRO A C 1
ATOM 908 O O . PRO A 1 122 ? 0.286 -19.25 13.375 1 97.5 122 PRO A O 1
ATOM 911 N N . PHE A 1 123 ? 2.449 -19.766 13.656 1 97.75 123 PHE A N 1
ATOM 912 C CA . PHE A 1 123 ? 2.578 -20.5 12.406 1 97.75 123 PHE A CA 1
ATOM 913 C C . PHE A 1 123 ? 1.597 -21.656 12.352 1 97.75 123 PHE A C 1
ATOM 915 O O . PHE A 1 123 ? 1.007 -21.938 11.305 1 97.75 123 PHE A O 1
ATOM 922 N N . THR A 1 124 ? 1.309 -22.297 13.398 1 97.62 124 THR A N 1
ATOM 923 C CA . THR A 1 124 ? 0.483 -23.5 13.461 1 97.62 124 THR A CA 1
ATOM 924 C C . THR A 1 124 ? -0.994 -23.141 13.305 1 97.62 124 THR A C 1
ATOM 926 O O . THR A 1 124 ? -1.829 -24.031 13.102 1 97.62 124 THR A O 1
ATOM 929 N N . ARG A 1 125 ? -1.312 -21.875 13.422 1 97.88 125 ARG A N 1
ATOM 930 C CA . ARG A 1 125 ? -2.699 -21.453 13.297 1 97.88 125 ARG A CA 1
ATOM 931 C C . ARG A 1 125 ? -2.936 -20.75 11.969 1 97.88 125 ARG A C 1
ATOM 933 O O . ARG A 1 125 ? -4.004 -20.172 11.742 1 97.88 125 ARG A O 1
ATOM 940 N N . ARG A 1 126 ? -1.979 -20.797 11.102 1 97.75 126 ARG A N 1
ATOM 941 C CA . ARG A 1 126 ? -1.99 -19.984 9.898 1 97.75 126 ARG A CA 1
ATOM 942 C C . ARG A 1 126 ? -3.189 -20.312 9.016 1 97.75 126 ARG A C 1
ATOM 944 O O . ARG A 1 126 ? -3.756 -19.422 8.367 1 97.75 126 ARG A O 1
ATOM 951 N N . GLY A 1 127 ? -3.641 -21.562 8.969 1 98.19 127 GLY A N 1
ATOM 952 C CA . GLY A 1 127 ? -4.832 -21.922 8.211 1 98.19 127 GLY A CA 1
ATOM 953 C C . GLY A 1 127 ? -6.09 -21.25 8.734 1 98.19 127 GLY A C 1
ATOM 954 O O . GLY A 1 127 ? -6.781 -20.547 7.988 1 98.19 127 GLY A O 1
ATOM 955 N N . ARG A 1 128 ? -6.387 -21.422 10.023 1 98 128 ARG A N 1
ATOM 956 C CA . ARG A 1 128 ? -7.574 -20.844 10.648 1 98 128 ARG A CA 1
ATOM 957 C C . ARG A 1 128 ? -7.555 -19.328 10.555 1 98 128 ARG A C 1
ATOM 959 O O . ARG A 1 128 ? -8.594 -18.703 10.336 1 98 128 ARG A O 1
ATOM 966 N N . LEU A 1 129 ? -6.375 -18.766 10.758 1 98.38 129 LEU A N 1
ATOM 967 C CA . LEU A 1 129 ? -6.238 -17.328 10.68 1 98.38 129 LEU A CA 1
ATOM 968 C C . LEU A 1 129 ? -6.512 -16.828 9.258 1 98.38 129 LEU A C 1
ATOM 970 O O . LEU A 1 129 ? -7.086 -15.758 9.07 1 98.38 129 LEU A O 1
ATOM 974 N N . THR A 1 130 ? -6.074 -17.594 8.273 1 98.75 130 THR A N 1
ATOM 975 C CA . THR A 1 130 ? -6.379 -17.25 6.891 1 98.75 130 THR A CA 1
ATOM 976 C C . THR A 1 130 ? -7.883 -17.312 6.637 1 98.75 130 THR A C 1
ATOM 978 O O . THR A 1 130 ? -8.438 -16.438 5.961 1 98.75 130 THR A O 1
ATOM 981 N N . ASP A 1 131 ? -8.562 -18.312 7.188 1 98.62 131 ASP A N 1
ATOM 982 C CA . ASP A 1 131 ? -10.016 -18.375 7.074 1 98.62 131 ASP A CA 1
ATOM 983 C C . ASP A 1 131 ? -10.672 -17.125 7.637 1 98.62 131 ASP A C 1
ATOM 985 O O . ASP A 1 131 ? -11.555 -16.531 7.008 1 98.62 131 ASP A O 1
ATOM 989 N N . THR A 1 132 ? -10.227 -16.703 8.805 1 97.94 132 THR A N 1
ATOM 990 C CA . THR A 1 132 ? -10.742 -15.484 9.438 1 97.94 132 THR A CA 1
ATOM 991 C C . THR A 1 132 ? -10.5 -14.273 8.547 1 97.94 132 THR A C 1
ATOM 993 O O . THR A 1 132 ? -11.383 -13.414 8.414 1 97.94 132 THR A O 1
ATOM 996 N N . THR A 1 133 ? -9.32 -14.195 7.977 1 98.56 133 THR A N 1
ATOM 997 C CA . THR A 1 133 ? -9 -13.109 7.059 1 98.56 133 THR A CA 1
ATOM 998 C C . THR A 1 133 ? -9.977 -13.078 5.887 1 98.56 133 THR A C 1
ATOM 1000 O O . THR A 1 133 ? -10.531 -12.023 5.559 1 98.56 133 THR A O 1
ATOM 1003 N N . LEU A 1 134 ? -10.219 -14.203 5.285 1 98.81 134 LEU A N 1
ATOM 1004 C CA . LEU A 1 134 ? -11.109 -14.297 4.137 1 98.81 134 LEU A CA 1
ATOM 1005 C C . LEU A 1 134 ? -12.523 -13.867 4.516 1 98.81 134 LEU A C 1
ATOM 1007 O O . LEU A 1 134 ? -13.172 -13.117 3.775 1 98.81 134 LEU A O 1
ATOM 1011 N N . GLU A 1 135 ? -12.977 -14.32 5.637 1 98.56 135 GLU A N 1
ATOM 1012 C CA . GLU A 1 135 ? -14.305 -13.93 6.117 1 98.56 135 GLU A CA 1
ATOM 1013 C C . GLU A 1 135 ? -14.398 -12.422 6.324 1 98.56 135 GLU A C 1
ATOM 1015 O O . GLU A 1 135 ? -15.398 -11.805 5.965 1 98.56 135 GLU A O 1
ATOM 1020 N N . THR A 1 136 ? -13.375 -11.859 6.891 1 97.94 136 THR A N 1
ATOM 1021 C CA . THR A 1 136 ? -13.344 -10.414 7.125 1 97.94 136 THR A CA 1
ATOM 1022 C C . THR A 1 136 ? -13.336 -9.656 5.805 1 97.94 136 THR A C 1
ATOM 1024 O O . THR A 1 136 ? -14.023 -8.641 5.66 1 97.94 136 THR A O 1
ATOM 1027 N N . LEU A 1 137 ? -12.516 -10.117 4.836 1 98.56 137 LEU A N 1
ATOM 1028 C CA . LEU A 1 137 ? -12.484 -9.477 3.523 1 98.56 137 LEU A CA 1
ATOM 1029 C C . LEU A 1 137 ? -13.875 -9.422 2.908 1 98.56 137 LEU A C 1
ATOM 1031 O O . LEU A 1 137 ? -14.328 -8.359 2.49 1 98.56 137 LEU A O 1
ATOM 1035 N N . ILE A 1 138 ? -14.531 -10.531 2.877 1 98.62 138 ILE A N 1
ATOM 1036 C CA . ILE A 1 138 ? -15.836 -10.633 2.244 1 98.62 138 ILE A CA 1
ATOM 1037 C C . ILE A 1 138 ? -16.828 -9.727 2.971 1 98.62 138 ILE A C 1
ATOM 1039 O O . ILE A 1 138 ? -17.578 -8.977 2.338 1 98.62 138 ILE A O 1
ATOM 1043 N N . ALA A 1 139 ? -16.828 -9.75 4.293 1 97.81 139 ALA A N 1
ATOM 1044 C CA . ALA A 1 139 ? -17.734 -8.898 5.074 1 97.81 139 ALA A CA 1
ATOM 1045 C C . ALA A 1 139 ? -17.469 -7.422 4.789 1 97.81 139 ALA A C 1
ATOM 1047 O O . ALA A 1 139 ? -18.406 -6.652 4.562 1 97.81 139 ALA A O 1
ATOM 1048 N N . ALA A 1 140 ? -16.234 -7.031 4.793 1 98.12 140 ALA A N 1
ATOM 1049 C CA . ALA A 1 140 ? -15.844 -5.637 4.605 1 98.12 140 ALA A CA 1
ATOM 1050 C C . ALA A 1 140 ? -16.156 -5.168 3.186 1 98.12 140 ALA A C 1
ATOM 1052 O O . ALA A 1 140 ? -16.531 -4.016 2.973 1 98.12 140 ALA A O 1
ATOM 1053 N N . TRP A 1 141 ? -16 -6.043 2.195 1 98.44 141 TRP A N 1
ATOM 1054 C CA . TRP A 1 141 ? -16.141 -5.688 0.787 1 98.44 141 TRP A CA 1
ATOM 1055 C C . TRP A 1 141 ? -17.609 -5.57 0.396 1 98.44 141 TRP A C 1
ATOM 1057 O O . TRP A 1 141 ? -17.938 -4.992 -0.643 1 98.44 141 TRP A O 1
ATOM 1067 N N . THR A 1 142 ? -18.5 -6.137 1.164 1 97.94 142 THR A N 1
ATOM 1068 C CA . THR A 1 142 ? -19.875 -6.27 0.688 1 97.94 142 THR A CA 1
ATOM 1069 C C . THR A 1 142 ? -20.828 -5.453 1.553 1 97.94 142 THR A C 1
ATOM 1071 O O . THR A 1 142 ? -22.047 -5.551 1.404 1 97.94 142 THR A O 1
ATOM 1074 N N . SER A 1 143 ? -20.25 -4.703 2.5 1 97.25 143 SER A N 1
ATOM 1075 C CA . SER A 1 143 ? -21.062 -3.854 3.363 1 97.25 143 SER A CA 1
ATOM 1076 C C . SER A 1 143 ? -20.359 -2.543 3.678 1 97.25 143 SER A C 1
ATOM 1078 O O . SER A 1 143 ? -19.125 -2.516 3.844 1 97.25 143 SER A O 1
ATOM 1080 N N . GLU A 1 144 ? -21.125 -1.521 3.844 1 96.31 144 GLU A N 1
ATOM 1081 C CA . GLU A 1 144 ? -20.562 -0.212 4.16 1 96.31 144 GLU A CA 1
ATOM 1082 C C . GLU A 1 144 ? -19.938 -0.198 5.555 1 96.31 144 GLU A C 1
ATOM 1084 O O . GLU A 1 144 ? -19.031 0.581 5.828 1 96.31 144 GLU A O 1
ATOM 1089 N N . THR A 1 145 ? -20.562 -1.017 6.445 1 97.94 145 THR A N 1
ATOM 1090 C CA . THR A 1 145 ? -20.016 -1.188 7.789 1 97.94 145 THR A CA 1
ATOM 1091 C C . THR A 1 145 ? -19.969 -2.664 8.164 1 97.94 145 THR A C 1
ATOM 1093 O O . THR A 1 145 ? -20.703 -3.482 7.609 1 97.94 145 THR A O 1
ATOM 1096 N N . TYR A 1 146 ? -19.094 -2.986 9.008 1 97.31 146 TYR A N 1
ATOM 1097 C CA . TYR A 1 146 ? -19.016 -4.332 9.57 1 97.31 146 TYR A CA 1
ATOM 1098 C C . TYR A 1 146 ? -18.5 -4.293 11.008 1 97.31 146 TYR A C 1
ATOM 1100 O O . TYR A 1 146 ? -17.938 -3.283 11.445 1 97.31 146 TYR A O 1
ATOM 1108 N N . ASP A 1 147 ? -18.703 -5.336 11.719 1 97 147 ASP A N 1
ATOM 1109 C CA . ASP A 1 147 ? -18.266 -5.445 13.109 1 97 147 ASP A CA 1
ATOM 1110 C C . ASP A 1 147 ? -16.891 -6.094 13.211 1 97 147 ASP A C 1
ATOM 1112 O O . ASP A 1 147 ? -16.641 -7.129 12.594 1 97 147 ASP A O 1
ATOM 1116 N N . ALA A 1 148 ? -16.047 -5.438 13.906 1 96.88 148 ALA A N 1
ATOM 1117 C CA . ALA A 1 148 ? -14.711 -5.977 14.148 1 96.88 148 ALA A CA 1
ATOM 1118 C C . ALA A 1 148 ? -14.469 -6.184 15.641 1 96.88 148 ALA A C 1
ATOM 1120 O O . ALA A 1 148 ? -14.797 -5.316 16.453 1 96.88 148 ALA A O 1
ATOM 1121 N N . PRO A 1 149 ? -13.898 -7.266 15.984 1 96.25 149 PRO A N 1
ATOM 1122 C CA . PRO A 1 149 ? -13.641 -7.531 17.406 1 96.25 149 PRO A CA 1
ATOM 1123 C C . PRO A 1 149 ? -12.438 -6.766 17.938 1 96.25 149 PRO A C 1
ATOM 1125 O O . PRO A 1 149 ? -11.477 -6.523 17.203 1 96.25 149 PRO A O 1
ATOM 1128 N N . GLY A 1 150 ? -12.469 -6.371 19.219 1 95.94 150 GLY A N 1
ATOM 1129 C CA . GLY A 1 150 ? -11.383 -5.867 20.047 1 95.94 150 GLY A CA 1
ATOM 1130 C C . GLY A 1 150 ? -11.414 -6.406 21.469 1 95.94 150 GLY A C 1
ATOM 1131 O O . GLY A 1 150 ? -12.336 -7.137 21.828 1 95.94 150 GLY A O 1
ATOM 1132 N N . SER A 1 151 ? -10.344 -6.102 22.172 1 96 151 SER A N 1
ATOM 1133 C CA . SER A 1 151 ? -10.281 -6.562 23.562 1 96 151 SER A CA 1
ATOM 1134 C C . SER A 1 151 ? -11.359 -5.91 24.406 1 96 151 SER A C 1
ATOM 1136 O O . SER A 1 151 ? -11.844 -6.508 25.375 1 96 151 SER A O 1
ATOM 1138 N N . ALA A 1 152 ? -11.781 -4.672 24.094 1 95.31 152 ALA A N 1
ATOM 1139 C CA . ALA A 1 152 ? -12.758 -3.912 24.875 1 95.31 152 ALA A CA 1
ATOM 1140 C C . ALA A 1 152 ? -14.172 -4.129 24.344 1 95.31 152 ALA A C 1
ATOM 1142 O O . ALA A 1 152 ? -15.133 -3.539 24.844 1 95.31 152 ALA A O 1
ATOM 1143 N N . GLY A 1 153 ? -14.312 -4.961 23.359 1 94.94 153 GLY A N 1
ATOM 1144 C CA . GLY A 1 153 ? -15.609 -5.223 22.75 1 94.94 153 GLY A CA 1
ATOM 1145 C C . GLY A 1 153 ? -15.578 -5.137 21.234 1 94.94 153 GLY A C 1
ATOM 1146 O O . GLY A 1 153 ? -14.508 -4.973 20.641 1 94.94 153 GLY A O 1
ATOM 1147 N N . THR A 1 154 ? -16.734 -5.262 20.672 1 97.25 154 THR A N 1
ATOM 1148 C CA . THR A 1 154 ? -16.891 -5.18 19.219 1 97.25 154 THR A CA 1
ATOM 1149 C C . THR A 1 154 ? -17.062 -3.73 18.781 1 97.25 154 THR A C 1
ATOM 1151 O O . THR A 1 154 ? -17.766 -2.955 19.422 1 97.25 154 THR A O 1
ATOM 1154 N N . HIS A 1 155 ? -16.391 -3.357 17.688 1 97.88 155 HIS A N 1
ATOM 1155 C CA . HIS A 1 155 ? -16.469 -2.004 17.156 1 97.88 155 HIS A CA 1
ATOM 1156 C C . HIS A 1 155 ? -17 -2.012 15.727 1 97.88 155 HIS A C 1
ATOM 1158 O O . HIS A 1 155 ? -16.703 -2.92 14.945 1 97.88 155 HIS A O 1
ATOM 1164 N N . ARG A 1 156 ? -17.781 -1.02 15.438 1 97.44 156 ARG A N 1
ATOM 1165 C CA . ARG A 1 156 ? -18.234 -0.808 14.062 1 97.44 156 ARG A CA 1
ATOM 1166 C C . ARG A 1 156 ? -17.141 -0.161 13.219 1 97.44 156 ARG A C 1
ATOM 1168 O O . ARG A 1 156 ? -16.531 0.825 13.641 1 97.44 156 ARG A O 1
ATOM 1175 N N . VAL A 1 157 ? -16.812 -0.719 12.062 1 98.12 157 VAL A N 1
ATOM 1176 C CA . VAL A 1 157 ? -15.812 -0.202 11.133 1 98.12 157 VAL A CA 1
ATOM 1177 C C . VAL A 1 157 ? -16.5 0.238 9.836 1 98.12 157 VAL A C 1
ATOM 1179 O O . VAL A 1 157 ? -17.312 -0.499 9.273 1 98.12 157 VAL A O 1
ATOM 1182 N N . HIS A 1 158 ? -16.172 1.412 9.438 1 96.62 158 HIS A N 1
ATOM 1183 C CA . HIS A 1 158 ? -16.656 1.94 8.164 1 96.62 158 HIS A CA 1
ATOM 1184 C C . HIS A 1 158 ? -15.688 1.615 7.031 1 96.62 158 HIS A C 1
ATOM 1186 O O . HIS A 1 158 ? -14.531 2.057 7.051 1 96.62 158 HIS A O 1
ATOM 1192 N N . ASN A 1 159 ? -16.031 0.738 6.008 1 85.62 159 ASN A N 1
ATOM 1193 C CA . ASN A 1 159 ? -15.133 0.271 4.957 1 85.62 159 ASN A CA 1
ATOM 1194 C C . ASN A 1 159 ? -15.305 1.082 3.676 1 85.62 159 ASN A C 1
ATOM 1196 O O . ASN A 1 159 ? -14.859 0.662 2.605 1 85.62 159 ASN A O 1
ATOM 1200 N N . GLY A 1 160 ? -15.812 2.377 3.582 1 85.38 160 GLY A N 1
ATOM 1201 C CA . GLY A 1 160 ? -15.797 3.176 2.367 1 85.38 160 GLY A CA 1
ATOM 1202 C C . GLY A 1 160 ? -14.406 3.648 1.985 1 85.38 160 GLY A C 1
ATOM 1203 O O . GLY A 1 160 ? -13.703 4.246 2.801 1 85.38 160 GLY A O 1
ATOM 1204 N N . PRO A 1 161 ? -13.781 3.258 0.756 1 95.56 161 PRO A N 1
ATOM 1205 C CA . PRO A 1 161 ? -14.625 2.869 -0.376 1 95.56 161 PRO A CA 1
ATOM 1206 C C . PRO A 1 161 ? -14.914 1.369 -0.409 1 95.56 161 PRO A C 1
ATOM 1208 O O . PRO A 1 161 ? -14.086 0.568 0.034 1 95.56 161 PRO A O 1
ATOM 1211 N N . LEU A 1 162 ? -16.062 1.024 -0.898 1 97.56 162 LEU A N 1
ATOM 1212 C CA . LEU A 1 162 ? -16.297 -0.36 -1.295 1 97.56 162 LEU A CA 1
ATOM 1213 C C . LEU A 1 162 ? -15.609 -0.667 -2.625 1 97.56 162 LEU A C 1
ATOM 1215 O O . LEU A 1 162 ? -15.398 0.233 -3.441 1 97.56 162 LEU A O 1
ATOM 1219 N N . PRO A 1 163 ? -15.242 -1.938 -2.818 1 98.5 163 PRO A N 1
ATOM 1220 C CA . PRO A 1 163 ? -14.727 -2.27 -4.152 1 98.5 163 PRO A CA 1
ATOM 1221 C C . PRO A 1 163 ? -15.711 -1.912 -5.266 1 98.5 163 PRO A C 1
ATOM 1223 O O . PRO A 1 163 ? -16.922 -1.832 -5.031 1 98.5 163 PRO A O 1
ATOM 1226 N N . LEU A 1 164 ? -15.148 -1.658 -6.418 1 98.38 164 LEU A N 1
ATOM 1227 C CA . LEU A 1 164 ? -15.961 -1.405 -7.602 1 98.38 164 LEU A CA 1
ATOM 1228 C C . LEU A 1 164 ? -16.594 -2.693 -8.109 1 98.38 164 LEU A C 1
ATOM 1230 O O . LEU A 1 164 ? -17.75 -2.689 -8.547 1 98.38 164 LEU A O 1
ATOM 1234 N N . GLN A 1 165 ? -15.867 -3.764 -8.062 1 98.62 165 GLN A N 1
ATOM 1235 C CA . GLN A 1 165 ? -16.328 -5.055 -8.555 1 98.62 165 GLN A CA 1
ATOM 1236 C C . GLN A 1 165 ? -17.406 -5.637 -7.641 1 98.62 165 GLN A C 1
ATOM 1238 O O . GLN A 1 165 ? -17.312 -5.516 -6.414 1 98.62 165 GLN A O 1
ATOM 1243 N N . GLN A 1 166 ? -18.297 -6.223 -8.227 1 97.69 166 GLN A N 1
ATOM 1244 C CA . GLN A 1 166 ? -19.391 -6.875 -7.496 1 97.69 166 GLN A CA 1
ATOM 1245 C C . GLN A 1 166 ? -19.375 -8.383 -7.742 1 97.69 166 GLN A C 1
ATOM 1247 O O . GLN A 1 166 ? -19.156 -8.836 -8.867 1 97.69 166 GLN A O 1
ATOM 1252 N N . PRO A 1 167 ? -19.781 -9.148 -6.828 1 97.62 167 PRO A N 1
ATOM 1253 C CA . PRO A 1 167 ? -20 -8.758 -5.434 1 97.62 167 PRO A CA 1
ATOM 1254 C C . PRO A 1 167 ? -18.734 -8.297 -4.73 1 97.62 167 PRO A C 1
ATOM 1256 O O . PRO A 1 167 ? -18.797 -7.609 -3.709 1 97.62 167 PRO A O 1
ATOM 1259 N N . HIS A 1 168 ? -17.609 -8.703 -5.082 1 98.38 1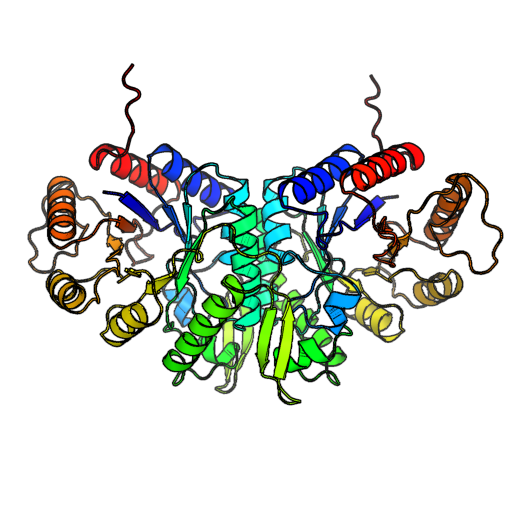68 HIS A N 1
ATOM 1260 C CA . HIS A 1 168 ? -16.297 -8.289 -4.629 1 98.38 168 HIS A CA 1
ATOM 1261 C C . HIS A 1 168 ? -15.211 -8.727 -5.609 1 98.38 168 HIS A C 1
ATOM 1263 O O . HIS A 1 168 ? -15.5 -9.438 -6.578 1 98.38 168 HIS A O 1
ATOM 1269 N N . PRO A 1 169 ? -13.945 -8.25 -5.465 1 98.75 169 PRO A N 1
ATOM 1270 C CA . PRO A 1 169 ? -12.891 -8.742 -6.348 1 98.75 169 PRO A CA 1
ATOM 1271 C C . PRO A 1 169 ? -12.758 -10.266 -6.316 1 98.75 169 PRO A C 1
ATOM 1273 O O . PRO A 1 169 ? -13.07 -10.891 -5.305 1 98.75 169 PRO A O 1
ATOM 1276 N N . PRO A 1 170 ? -12.367 -10.828 -7.477 1 98.81 170 PRO A N 1
ATOM 1277 C CA . PRO A 1 170 ? -12.102 -12.266 -7.445 1 98.81 170 PRO A CA 1
ATOM 1278 C C . PRO A 1 170 ? -11.164 -12.672 -6.309 1 98.81 170 PRO A C 1
ATOM 1280 O O . PRO A 1 170 ? -10.164 -11.992 -6.062 1 98.81 170 PRO A O 1
ATOM 1283 N N . LEU A 1 171 ? -11.562 -13.648 -5.641 1 98.81 171 LEU A N 1
ATOM 1284 C CA . LEU A 1 171 ? -10.805 -14.188 -4.516 1 98.81 171 LEU A CA 1
ATOM 1285 C C . LEU A 1 171 ? -10.234 -15.562 -4.852 1 98.81 171 LEU A C 1
ATOM 1287 O O . LEU A 1 171 ? -10.914 -16.578 -4.699 1 98.81 171 LEU A O 1
ATOM 1291 N N . TRP A 1 172 ? -8.969 -15.609 -5.301 1 98.94 172 TRP A N 1
ATOM 1292 C CA . TRP A 1 172 ? -8.289 -16.844 -5.668 1 98.94 172 TRP A CA 1
ATOM 1293 C C . TRP A 1 172 ? -7.582 -17.453 -4.461 1 98.94 172 TRP A C 1
ATOM 1295 O O . TRP A 1 172 ? -6.816 -16.766 -3.773 1 98.94 172 TRP A O 1
ATOM 1305 N N . ILE A 1 173 ? -7.855 -18.703 -4.223 1 98.94 173 ILE A N 1
ATOM 1306 C CA . ILE A 1 173 ? -7.254 -19.375 -3.076 1 98.94 173 ILE A CA 1
ATOM 1307 C C . ILE A 1 173 ? -6.082 -20.234 -3.541 1 98.94 173 ILE A C 1
ATOM 1309 O O . ILE A 1 173 ? -6.262 -21.172 -4.32 1 98.94 173 ILE A O 1
ATOM 1313 N N . GLY A 1 174 ? -4.918 -19.875 -3.1 1 98.81 174 GLY A N 1
ATOM 1314 C CA . GLY A 1 174 ? -3.725 -20.641 -3.426 1 98.81 174 GLY A CA 1
ATOM 1315 C C . GLY A 1 174 ? -3.545 -21.859 -2.545 1 98.81 174 GLY A C 1
ATOM 1316 O O . GLY A 1 174 ? -4.043 -21.906 -1.418 1 98.81 174 GLY A O 1
ATOM 1317 N N . GLY A 1 175 ? -2.727 -22.766 -3.092 1 98.5 175 GLY A N 1
ATOM 1318 C CA . GLY A 1 175 ? -2.373 -23.984 -2.375 1 98.5 175 GLY A CA 1
ATOM 1319 C C . GLY A 1 175 ? -2.701 -25.25 -3.146 1 98.5 175 GLY A C 1
ATOM 1320 O O . GLY A 1 175 ? -3.689 -25.297 -3.879 1 98.5 175 GLY A O 1
ATOM 1321 N N . ASN A 1 176 ? -1.982 -26.375 -2.885 1 98.31 176 ASN A N 1
ATOM 1322 C CA . ASN A 1 176 ? -2.121 -27.609 -3.635 1 98.31 176 ASN A CA 1
ATOM 1323 C C . ASN A 1 176 ? -2.855 -28.672 -2.826 1 98.31 176 ASN A C 1
ATOM 1325 O O . ASN A 1 176 ? -3.244 -29.719 -3.365 1 98.31 176 ASN A O 1
ATOM 1329 N N . GLY A 1 177 ? -3.113 -28.438 -1.605 1 97.5 177 GLY A N 1
ATOM 1330 C CA . GLY A 1 177 ? -3.682 -29.453 -0.74 1 97.5 177 GLY A CA 1
ATOM 1331 C C . GLY A 1 177 ? -5.191 -29.359 -0.617 1 97.5 177 GLY A C 1
ATOM 1332 O O . GLY A 1 177 ? -5.797 -28.391 -1.086 1 97.5 177 GLY A O 1
ATOM 1333 N N . PRO A 1 178 ? -5.727 -30.344 0.013 1 97.94 178 PRO A N 1
ATOM 1334 C CA . PRO A 1 178 ? -7.184 -30.391 0.153 1 97.94 178 PRO A CA 1
ATOM 1335 C C . PRO A 1 178 ? -7.738 -29.203 0.941 1 97.94 178 PRO A C 1
ATOM 1337 O O . PRO A 1 178 ? -8.859 -28.75 0.681 1 97.94 178 PRO A O 1
ATOM 1340 N N . ALA A 1 179 ? -6.996 -28.75 1.861 1 98.31 179 ALA A N 1
ATOM 1341 C CA . ALA A 1 179 ? -7.453 -27.609 2.656 1 98.31 179 ALA A CA 1
ATOM 1342 C C . ALA A 1 179 ? -7.684 -26.375 1.778 1 98.31 179 ALA A C 1
ATOM 1344 O O . ALA A 1 179 ? -8.602 -25.594 2.029 1 98.31 179 ALA A O 1
ATOM 1345 N N . ALA A 1 180 ? -6.828 -26.172 0.821 1 98.69 180 ALA A N 1
ATOM 1346 C CA . ALA A 1 180 ? -6.992 -25.047 -0.108 1 98.69 180 ALA A CA 1
ATOM 1347 C C . ALA A 1 180 ? -8.281 -25.188 -0.912 1 98.69 180 ALA A C 1
ATOM 1349 O O . ALA A 1 180 ? -8.984 -24.203 -1.146 1 98.69 180 ALA A O 1
ATOM 1350 N N . ILE A 1 181 ? -8.578 -26.375 -1.334 1 98.69 181 ILE A N 1
ATOM 1351 C CA . ILE A 1 181 ? -9.789 -26.641 -2.098 1 98.69 181 ILE A CA 1
ATOM 1352 C C . ILE A 1 181 ? -11.016 -26.406 -1.218 1 98.69 181 ILE A C 1
ATOM 1354 O O . ILE A 1 181 ? -11.984 -25.766 -1.644 1 98.69 181 ILE A O 1
ATOM 1358 N N . ASP A 1 182 ? -10.961 -26.938 -0.015 1 98.69 182 ASP A N 1
ATOM 1359 C CA . ASP A 1 182 ? -12.055 -26.703 0.928 1 98.69 182 ASP A CA 1
ATOM 1360 C C . ASP A 1 182 ? -12.289 -25.219 1.144 1 98.69 182 ASP A C 1
ATOM 1362 O O . ASP A 1 182 ? -13.43 -24.75 1.112 1 98.69 182 ASP A O 1
ATOM 1366 N N . ARG A 1 183 ? -11.273 -24.484 1.322 1 98.75 183 ARG A N 1
ATOM 1367 C CA . ARG A 1 183 ? -11.344 -23.047 1.495 1 98.75 183 ARG A CA 1
ATOM 1368 C C . ARG A 1 183 ? -11.938 -22.375 0.262 1 98.75 183 ARG A C 1
ATOM 1370 O O . ARG A 1 183 ? -12.742 -21.453 0.38 1 98.75 183 ARG A O 1
ATOM 1377 N N . THR A 1 184 ? -11.461 -22.781 -0.874 1 98.88 184 THR A N 1
ATOM 1378 C CA . THR A 1 184 ? -12.016 -22.266 -2.121 1 98.88 184 THR A CA 1
ATOM 1379 C C . THR A 1 184 ? -13.523 -22.469 -2.16 1 98.88 184 THR A C 1
ATOM 1381 O O . THR A 1 184 ? -14.281 -21.531 -2.434 1 98.88 184 THR A O 1
ATOM 1384 N N . ASN A 1 185 ? -13.922 -23.656 -1.864 1 98.88 185 ASN A N 1
ATOM 1385 C CA . ASN A 1 185 ? -15.336 -24.016 -1.933 1 98.88 185 ASN A CA 1
ATOM 1386 C C . ASN A 1 185 ? -16.172 -23.188 -0.958 1 98.88 185 ASN A C 1
ATOM 1388 O O . ASN A 1 185 ? -17.312 -22.828 -1.258 1 98.88 185 ASN A O 1
ATOM 1392 N N . ARG A 1 186 ? -15.625 -22.844 0.132 1 98.56 186 ARG A N 1
ATOM 1393 C CA . ARG A 1 186 ? -16.391 -22.156 1.177 1 98.56 186 ARG A CA 1
ATOM 1394 C C . ARG A 1 186 ? -16.359 -20.641 0.977 1 98.56 186 ARG A C 1
ATOM 1396 O O . ARG A 1 186 ? -17.344 -19.969 1.239 1 98.56 186 ARG A O 1
ATOM 1403 N N . LEU A 1 187 ? -15.164 -20.141 0.497 1 98.5 187 LEU A N 1
ATOM 1404 C CA . LEU A 1 187 ? -14.969 -18.703 0.649 1 98.5 187 LEU A CA 1
ATOM 1405 C C . LEU A 1 187 ? -14.398 -18.094 -0.63 1 98.5 187 LEU A C 1
ATOM 1407 O O . LEU A 1 187 ? -14.484 -16.891 -0.834 1 98.5 187 LEU A O 1
ATOM 1411 N N . GLY A 1 188 ? -13.797 -18.891 -1.489 1 98.69 188 GLY A N 1
ATOM 1412 C CA . GLY A 1 188 ? -13.078 -18.359 -2.639 1 98.69 188 GLY A CA 1
ATOM 1413 C C . GLY A 1 188 ? -13.914 -18.312 -3.898 1 98.69 188 GLY A C 1
ATOM 1414 O O . GLY A 1 188 ? -15.07 -18.75 -3.9 1 98.69 188 GLY A O 1
ATOM 1415 N N . THR A 1 189 ? -13.391 -17.672 -4.938 1 98.75 189 THR A N 1
ATOM 1416 C CA . THR A 1 189 ? -13.992 -17.719 -6.266 1 98.75 189 THR A CA 1
ATOM 1417 C C . THR A 1 189 ? -13.273 -18.734 -7.148 1 98.75 189 THR A C 1
ATOM 1419 O O . THR A 1 189 ? -13.852 -19.266 -8.094 1 98.75 189 THR A O 1
ATOM 1422 N N . ALA A 1 190 ? -12.031 -19 -6.836 1 98.88 190 ALA A N 1
ATOM 1423 C CA . ALA A 1 190 ? -11.25 -19.922 -7.672 1 98.88 190 ALA A CA 1
ATOM 1424 C C . ALA A 1 190 ? -10.18 -20.625 -6.852 1 98.88 190 ALA A C 1
ATOM 1426 O O . ALA A 1 190 ? -9.664 -20.078 -5.879 1 98.88 190 ALA A O 1
ATOM 1427 N N . TRP A 1 191 ? -9.891 -21.844 -7.227 1 98.94 191 TRP A N 1
ATOM 1428 C CA . TRP A 1 191 ? -8.711 -22.578 -6.766 1 98.94 191 TRP A CA 1
ATOM 1429 C C . TRP A 1 191 ? -7.5 -22.266 -7.641 1 98.94 191 TRP A C 1
ATOM 1431 O O . TRP A 1 191 ? -7.574 -22.375 -8.867 1 98.94 191 TRP A O 1
ATOM 1441 N N . HIS A 1 192 ? -6.414 -21.797 -7.062 1 98.88 192 HIS A N 1
ATOM 1442 C CA . HIS A 1 192 ? -5.223 -21.312 -7.75 1 98.88 192 HIS A CA 1
ATOM 1443 C C . HIS A 1 192 ? -3.982 -22.094 -7.324 1 98.88 192 HIS A C 1
ATOM 1445 O O . HIS A 1 192 ? -3.076 -21.531 -6.703 1 98.88 192 HIS A O 1
ATOM 1451 N N . PRO A 1 193 ? -3.863 -23.344 -7.723 1 98.88 193 PRO A N 1
ATOM 1452 C CA . PRO A 1 193 ? -2.711 -24.172 -7.332 1 98.88 193 PRO A CA 1
ATOM 1453 C C . PRO A 1 193 ? -1.429 -23.766 -8.055 1 98.88 193 PRO A C 1
ATOM 1455 O O . PRO A 1 193 ? -1.485 -23.219 -9.156 1 98.88 193 PRO A O 1
ATOM 1458 N N . LEU A 1 194 ? -0.343 -24.047 -7.395 1 98.31 194 LEU A N 1
ATOM 1459 C CA . LEU A 1 194 ? 0.983 -23.703 -7.898 1 98.31 194 LEU A CA 1
ATOM 1460 C C . LEU A 1 194 ? 1.686 -24.938 -8.461 1 98.31 194 LEU A C 1
ATOM 1462 O O . LEU A 1 194 ? 1.976 -25.875 -7.73 1 98.31 194 LEU A O 1
ATOM 1466 N N . HIS A 1 195 ? 1.973 -24.906 -9.758 1 98.25 195 HIS A N 1
ATOM 1467 C CA . HIS A 1 195 ? 2.695 -25.938 -10.484 1 98.25 195 HIS A CA 1
ATOM 1468 C C . HIS A 1 195 ? 2.172 -27.328 -10.141 1 98.25 195 HIS A C 1
ATOM 1470 O O . HIS A 1 195 ? 2.947 -28.219 -9.781 1 98.25 195 HIS A O 1
ATOM 1476 N N . PRO A 1 196 ? 0.962 -27.5 -10.32 1 98.44 196 PRO A N 1
ATOM 1477 C CA . PRO A 1 196 ? 0.378 -28.797 -9.969 1 98.44 196 PRO A CA 1
ATOM 1478 C C . PRO A 1 196 ? 0.725 -29.891 -10.977 1 98.44 196 PRO A C 1
ATOM 1480 O O . PRO A 1 196 ? 0.996 -29.594 -12.148 1 98.44 196 PRO A O 1
ATOM 1483 N N . THR A 1 197 ? 0.647 -31.156 -10.562 1 98 197 THR A N 1
ATOM 1484 C CA . THR A 1 197 ? 0.708 -32.312 -11.469 1 98 197 THR A CA 1
ATOM 1485 C C . THR A 1 197 ? -0.639 -32.531 -12.148 1 98 197 THR A C 1
ATOM 1487 O O . THR A 1 197 ? -1.666 -32.031 -11.68 1 98 197 THR A O 1
ATOM 1490 N N . ARG A 1 198 ? -0.591 -33.281 -13.242 1 97.94 198 ARG A N 1
ATOM 1491 C CA . ARG A 1 198 ? -1.833 -33.625 -13.922 1 97.94 198 ARG A CA 1
ATOM 1492 C C . ARG A 1 198 ? -2.803 -34.344 -12.977 1 97.94 198 ARG A C 1
ATOM 1494 O O . ARG A 1 198 ? -3.994 -34.031 -12.961 1 97.94 198 ARG A O 1
ATOM 1501 N N . GLY A 1 199 ? -2.262 -35.281 -12.242 1 97.88 199 GLY A N 1
ATOM 1502 C CA . GLY A 1 199 ? -3.094 -36.031 -11.289 1 97.88 199 GLY A CA 1
ATOM 1503 C C . GLY A 1 199 ? -3.758 -35.125 -10.273 1 97.88 199 GLY A C 1
ATOM 1504 O O . GLY A 1 199 ? -4.945 -35.281 -9.977 1 97.88 199 GLY A O 1
ATOM 1505 N N . LEU A 1 200 ? -3.021 -34.188 -9.727 1 98.38 200 LEU A N 1
ATOM 1506 C CA . LEU A 1 200 ? -3.561 -33.25 -8.75 1 98.38 200 LEU A CA 1
ATOM 1507 C C . LEU A 1 200 ? -4.648 -32.375 -9.383 1 98.38 200 LEU A C 1
ATOM 1509 O O . LEU A 1 200 ? -5.668 -32.094 -8.75 1 98.38 200 LEU A O 1
ATOM 1513 N N . CYS A 1 201 ? -4.422 -31.953 -10.617 1 98.75 201 CYS A N 1
ATOM 1514 C CA . CYS A 1 201 ? -5.414 -31.141 -11.312 1 98.75 201 CYS A CA 1
ATOM 1515 C C . CYS A 1 201 ? -6.734 -31.891 -11.445 1 98.75 201 CYS A C 1
ATOM 1517 O O . CYS A 1 201 ? -7.793 -31.344 -11.125 1 98.75 201 CYS A O 1
ATOM 1519 N N . ILE A 1 202 ? -6.672 -33.125 -11.898 1 98.56 202 ILE A N 1
ATOM 1520 C CA . ILE A 1 202 ? -7.867 -33.938 -12.109 1 98.56 202 ILE A CA 1
ATOM 1521 C C . ILE A 1 202 ? -8.602 -34.125 -10.781 1 98.56 202 ILE A C 1
ATOM 1523 O O . ILE A 1 202 ? -9.805 -33.844 -10.695 1 98.56 202 ILE A O 1
ATOM 1527 N N . ALA A 1 203 ? -7.855 -34.531 -9.781 1 98.5 203 ALA A N 1
ATOM 1528 C CA . ALA A 1 203 ? -8.445 -34.781 -8.469 1 98.5 203 ALA A CA 1
ATOM 1529 C C . ALA A 1 203 ? -9.023 -33.5 -7.875 1 98.5 203 ALA A C 1
ATOM 1531 O O . ALA A 1 203 ? -10.094 -33.5 -7.27 1 98.5 203 ALA A O 1
ATOM 1532 N N . GLY A 1 204 ? -8.273 -32.406 -7.973 1 98.69 204 GLY A N 1
ATOM 1533 C CA . GLY A 1 204 ? -8.719 -31.125 -7.43 1 98.69 204 GLY A CA 1
ATOM 1534 C C . GLY A 1 204 ? -9.984 -30.609 -8.086 1 98.69 204 GLY A C 1
ATOM 1535 O O . GLY A 1 204 ? -10.914 -30.172 -7.395 1 98.69 204 GLY A O 1
ATOM 1536 N N . VAL A 1 205 ? -10.031 -30.641 -9.375 1 98.69 205 VAL A N 1
ATOM 1537 C CA . VAL A 1 205 ? -11.203 -30.172 -10.109 1 98.69 205 VAL A CA 1
ATOM 1538 C C . VAL A 1 205 ? -12.43 -30.984 -9.719 1 98.69 205 VAL A C 1
ATOM 1540 O O . VAL A 1 205 ? -13.523 -30.438 -9.555 1 98.69 205 VAL A O 1
ATOM 1543 N N . ALA A 1 206 ? -12.219 -32.25 -9.586 1 98.31 206 ALA A N 1
ATOM 1544 C CA . ALA A 1 206 ? -13.32 -33.125 -9.211 1 98.31 206 ALA A CA 1
ATOM 1545 C C . ALA A 1 206 ? -13.867 -32.75 -7.836 1 98.31 206 ALA A C 1
ATOM 1547 O O . ALA A 1 206 ? -15.016 -33.062 -7.52 1 98.31 206 ALA A O 1
ATOM 1548 N N . SER A 1 207 ? -13.07 -32.125 -7.035 1 98.5 207 SER A N 1
ATOM 1549 C CA . SER A 1 207 ? -13.438 -31.812 -5.656 1 98.5 207 SER A CA 1
ATOM 1550 C C . SER A 1 207 ? -13.977 -30.391 -5.531 1 98.5 207 SER A C 1
ATOM 1552 O O . SER A 1 207 ? -14.398 -29.984 -4.449 1 98.5 207 SER A O 1
ATOM 1554 N N . LEU A 1 208 ? -13.961 -29.594 -6.555 1 98.56 208 LEU A N 1
ATOM 1555 C CA . LEU A 1 208 ? -14.438 -28.219 -6.516 1 98.56 208 LEU A CA 1
ATOM 1556 C C . LEU A 1 208 ? -15.961 -28.172 -6.52 1 98.56 208 LEU A C 1
ATOM 1558 O O . LEU A 1 208 ? -16.609 -28.938 -7.234 1 98.56 208 LEU A O 1
ATOM 1562 N N . ALA A 1 209 ? -16.5 -27.297 -5.754 1 98.44 209 ALA A N 1
ATOM 1563 C CA . ALA A 1 209 ? -17.938 -27.047 -5.762 1 98.44 209 ALA A CA 1
ATOM 1564 C C . ALA A 1 209 ? -18.375 -26.375 -7.059 1 98.44 209 ALA A C 1
ATOM 1566 O O . ALA A 1 209 ? -17.578 -25.703 -7.719 1 98.44 209 ALA A O 1
ATOM 1567 N N . PRO A 1 210 ? -19.688 -26.547 -7.465 1 97.38 210 PRO A N 1
ATOM 1568 C CA . PRO A 1 210 ? -20.203 -25.828 -8.641 1 97.38 210 PRO A CA 1
ATOM 1569 C C . PRO A 1 210 ? -20 -24.328 -8.547 1 97.38 210 PRO A C 1
ATOM 1571 O O . PRO A 1 210 ? -20.203 -23.734 -7.477 1 97.38 210 PRO A O 1
ATOM 1574 N N . GLY A 1 211 ? -19.562 -23.781 -9.633 1 96.81 211 GLY A N 1
ATOM 1575 C CA . GLY A 1 211 ? -19.422 -22.328 -9.695 1 96.81 211 GLY A CA 1
ATOM 1576 C C . GLY A 1 211 ? -18.016 -21.844 -9.352 1 96.81 211 GLY A C 1
ATOM 1577 O O . GLY A 1 211 ? -17.672 -20.703 -9.617 1 96.81 211 GLY A O 1
ATOM 1578 N N . ARG A 1 212 ? -17.234 -22.703 -8.656 1 98.62 212 ARG A N 1
ATOM 1579 C CA . ARG A 1 212 ? -15.852 -22.344 -8.375 1 98.62 212 ARG A CA 1
ATOM 1580 C C . ARG A 1 212 ? -14.969 -22.562 -9.602 1 98.62 212 ARG A C 1
ATOM 1582 O O . ARG A 1 212 ? -15.141 -23.531 -10.328 1 98.62 212 ARG A O 1
ATOM 1589 N N . GLU A 1 213 ? -14.07 -21.641 -9.734 1 98.75 213 GLU A N 1
ATOM 1590 C CA . GLU A 1 213 ? -13.195 -21.703 -10.906 1 98.75 213 GLU A CA 1
ATOM 1591 C C . GLU A 1 213 ? -11.898 -22.438 -10.586 1 98.75 213 GLU A C 1
ATOM 1593 O O . GLU A 1 213 ? -11.531 -22.594 -9.422 1 98.75 213 GLU A O 1
ATOM 1598 N N . PHE A 1 214 ? -11.359 -23 -11.586 1 98.88 214 PHE A N 1
ATOM 1599 C CA . PHE A 1 214 ? -10.047 -23.625 -11.57 1 98.88 214 PHE A CA 1
ATOM 1600 C C . PHE A 1 214 ? -9.031 -22.797 -12.352 1 98.88 214 PHE A C 1
ATOM 1602 O O . PHE A 1 214 ? -9.133 -22.672 -13.57 1 98.88 214 PHE A O 1
ATOM 1609 N N . VAL A 1 215 ? -8 -22.172 -11.633 1 98.94 215 VAL A N 1
ATOM 1610 C CA . VAL A 1 215 ? -7.035 -21.25 -12.227 1 98.94 215 VAL A CA 1
ATOM 1611 C C . VAL A 1 215 ? -5.617 -21.703 -11.891 1 98.94 215 VAL A C 1
ATOM 1613 O O . VAL A 1 215 ? -4.977 -21.141 -10.992 1 98.94 215 VAL A O 1
ATOM 1616 N N . PRO A 1 216 ? -5.074 -22.641 -12.617 1 98.88 216 PRO A N 1
ATOM 1617 C CA . PRO A 1 216 ? -3.75 -23.172 -12.281 1 98.88 216 PRO A CA 1
ATOM 1618 C C . PRO A 1 216 ? -2.617 -22.25 -12.75 1 98.88 216 PRO A C 1
ATOM 1620 O O . PRO A 1 216 ? -2.742 -21.594 -13.773 1 98.88 216 PRO A O 1
ATOM 1623 N N . ARG A 1 217 ? -1.642 -22.25 -12 1 98.88 217 ARG A N 1
ATOM 1624 C CA . ARG A 1 217 ? -0.38 -21.641 -12.422 1 98.88 217 ARG A CA 1
ATOM 1625 C C . ARG A 1 217 ? 0.608 -22.719 -12.875 1 98.88 217 ARG A C 1
ATOM 1627 O O . ARG A 1 217 ? 0.95 -23.625 -12.109 1 98.88 217 ARG A O 1
ATOM 1634 N N . ILE A 1 218 ? 1.058 -22.609 -14.07 1 98.69 218 ILE A N 1
ATOM 1635 C CA . ILE A 1 218 ? 2.01 -23.562 -14.625 1 98.69 218 ILE A CA 1
ATOM 1636 C C . ILE A 1 218 ? 3.238 -22.828 -15.148 1 98.69 218 ILE A C 1
ATOM 1638 O O . ILE A 1 218 ? 3.227 -21.594 -15.273 1 98.69 218 ILE A O 1
ATOM 1642 N N . TYR A 1 219 ? 4.285 -23.562 -15.438 1 97.62 219 TYR A N 1
ATOM 1643 C CA . TYR A 1 219 ? 5.477 -22.938 -16 1 97.62 219 TYR A CA 1
ATOM 1644 C C . TYR A 1 219 ? 5.219 -22.453 -17.422 1 97.62 219 TYR A C 1
ATOM 1646 O O . TYR A 1 219 ? 4.262 -22.891 -18.062 1 97.62 219 TYR A O 1
ATOM 1654 N N . PHE A 1 220 ? 5.891 -21.578 -17.859 1 97.75 220 PHE A N 1
ATOM 1655 C CA . PHE A 1 220 ? 6.152 -21.281 -19.266 1 97.75 220 PHE A CA 1
ATOM 1656 C C . PHE A 1 220 ? 7.648 -21.203 -19.547 1 97.75 220 PHE A C 1
ATOM 1658 O O . PHE A 1 220 ? 8.234 -20.125 -19.531 1 97.75 220 PHE A O 1
ATOM 1665 N N . LEU A 1 221 ? 8.219 -22.312 -19.766 1 96.38 221 LEU A N 1
ATOM 1666 C CA . LEU A 1 221 ? 9.641 -22.516 -20 1 96.38 221 LEU A CA 1
ATOM 1667 C C . LEU A 1 221 ? 9.867 -23.312 -21.281 1 96.38 221 LEU A C 1
ATOM 1669 O O . LEU A 1 221 ? 10.219 -24.5 -21.234 1 96.38 221 LEU A O 1
ATOM 1673 N N . PRO A 1 222 ? 9.766 -22.641 -22.391 1 97.25 222 PRO A N 1
ATOM 1674 C CA . PRO A 1 222 ? 9.891 -23.328 -23.672 1 97.25 222 PRO A CA 1
ATOM 1675 C C . PRO A 1 222 ? 11.305 -23.844 -23.938 1 97.25 222 PRO A C 1
ATOM 1677 O O . PRO A 1 222 ? 12.281 -23.188 -23.547 1 97.25 222 PRO A O 1
ATOM 1680 N N . THR A 1 223 ? 11.32 -25.031 -24.516 1 96.75 223 THR A N 1
ATOM 1681 C CA . THR A 1 223 ? 12.578 -25.625 -24.938 1 96.75 223 THR A CA 1
ATOM 1682 C C . THR A 1 223 ? 12.57 -25.875 -26.453 1 96.75 223 THR A C 1
ATOM 1684 O O . THR A 1 223 ? 11.508 -25.906 -27.078 1 96.75 223 THR A O 1
ATOM 1687 N N . GLU A 1 224 ? 13.719 -25.969 -27.047 1 96.56 224 GLU A N 1
ATOM 1688 C CA . GLU A 1 224 ? 13.836 -26.234 -28.469 1 96.56 224 GLU A CA 1
ATOM 1689 C C . GLU A 1 224 ? 13.484 -27.688 -28.797 1 96.56 224 GLU A C 1
ATOM 1691 O O . GLU A 1 224 ? 12.828 -27.969 -29.797 1 96.56 224 GLU A O 1
ATOM 1696 N N . ARG A 1 225 ? 13.852 -28.562 -27.938 1 97.38 225 ARG A N 1
ATOM 1697 C CA . ARG A 1 225 ? 13.625 -30 -28.156 1 97.38 225 ARG A CA 1
ATOM 1698 C C . ARG A 1 225 ? 12.57 -30.531 -27.188 1 97.38 225 ARG A C 1
ATOM 1700 O O . ARG A 1 225 ? 12.398 -30 -26.094 1 97.38 225 ARG A O 1
ATOM 1707 N N . SER A 1 226 ? 11.961 -31.547 -27.625 1 97.31 226 SER A N 1
ATOM 1708 C CA . SER A 1 226 ? 10.938 -32.188 -26.797 1 97.31 226 SER A CA 1
ATOM 1709 C C . SER A 1 226 ? 11.539 -32.75 -25.516 1 97.31 226 SER A C 1
ATOM 1711 O O . SER A 1 226 ? 12.641 -33.312 -25.531 1 97.31 226 SER A O 1
ATOM 1713 N N . VAL A 1 227 ? 10.836 -32.594 -24.469 1 97.12 227 VAL A N 1
ATOM 1714 C CA . VAL A 1 227 ? 11.203 -33.188 -23.188 1 97.12 227 VAL A CA 1
ATOM 1715 C C . VAL A 1 227 ? 10.445 -34.5 -22.984 1 97.12 227 VAL A C 1
ATOM 1717 O O . VAL A 1 227 ? 9.211 -34.5 -22.938 1 97.12 227 VAL A O 1
ATOM 1720 N N . GLU A 1 228 ? 11.109 -35.562 -22.734 1 95.12 228 GLU A N 1
ATOM 1721 C CA . GLU A 1 228 ? 10.484 -36.906 -22.734 1 95.12 228 GLU A CA 1
ATOM 1722 C C . GLU A 1 228 ? 10.32 -37.406 -21.297 1 95.12 228 GLU A C 1
ATOM 1724 O O . GLU A 1 228 ? 9.633 -38.406 -21.078 1 95.12 228 GLU A O 1
ATOM 1729 N N . SER A 1 229 ? 10.75 -36.75 -20.375 1 93.5 229 SER A N 1
ATOM 1730 C CA . SER A 1 229 ? 10.641 -37.188 -18.984 1 93.5 229 SER A CA 1
ATOM 1731 C C . SER A 1 229 ? 9.18 -37.375 -18.578 1 93.5 229 SER A C 1
ATOM 1733 O O . SER A 1 229 ? 8.359 -36.469 -18.812 1 93.5 229 SER A O 1
ATOM 1735 N N . PRO A 1 230 ? 8.867 -38.5 -17.984 1 91.19 230 PRO A N 1
ATOM 1736 C CA . PRO A 1 230 ? 7.5 -38.688 -17.5 1 91.19 230 PRO A CA 1
ATOM 1737 C C . PRO A 1 230 ? 7.137 -37.719 -16.391 1 91.19 230 PRO A C 1
ATOM 1739 O O . PRO A 1 230 ? 5.953 -37.531 -16.094 1 91.19 230 PRO A O 1
ATOM 1742 N N . ASP A 1 231 ? 8.117 -37.094 -15.773 1 93.94 231 ASP A N 1
ATOM 1743 C CA . ASP A 1 231 ? 7.887 -36.156 -14.688 1 93.94 231 ASP A CA 1
ATOM 1744 C C . ASP A 1 231 ? 7.949 -34.719 -15.188 1 93.94 231 ASP A C 1
ATOM 1746 O O . ASP A 1 231 ? 8.18 -33.781 -14.414 1 93.94 231 ASP A O 1
ATOM 1750 N N . ARG A 1 232 ? 7.816 -34.562 -16.453 1 96.56 232 ARG A N 1
ATOM 1751 C CA . ARG A 1 232 ? 7.84 -33.25 -17.047 1 96.56 232 ARG A CA 1
ATOM 1752 C C . ARG A 1 232 ? 6.754 -32.344 -16.438 1 96.56 232 ARG A C 1
ATOM 1754 O O . ARG A 1 232 ? 5.57 -32.688 -16.5 1 96.56 232 ARG A O 1
ATOM 1761 N N . PRO A 1 233 ? 7.16 -31.234 -15.875 1 97.38 233 PRO A N 1
ATOM 1762 C CA . PRO A 1 233 ? 6.129 -30.359 -15.32 1 97.38 233 PRO A CA 1
ATOM 1763 C C . PRO A 1 233 ? 5.262 -29.719 -16.406 1 97.38 233 PRO A C 1
ATOM 1765 O O . PRO A 1 233 ? 5.703 -29.578 -17.547 1 97.38 233 PRO A O 1
ATOM 1768 N N . LEU A 1 234 ? 4.039 -29.391 -16.031 1 98.44 234 LEU A N 1
ATOM 1769 C CA . LEU A 1 234 ? 3.172 -28.656 -16.938 1 98.44 234 LEU A CA 1
ATOM 1770 C C . LEU A 1 234 ? 3.799 -27.312 -17.328 1 98.44 234 LEU A C 1
ATOM 1772 O O . LEU A 1 234 ? 4.285 -26.578 -16.469 1 98.44 234 LEU A O 1
ATOM 1776 N N . GLY A 1 235 ? 3.859 -26.984 -18.609 1 98.25 235 GLY A N 1
ATOM 1777 C CA . GLY A 1 235 ? 4.355 -25.719 -19.125 1 98.25 235 GLY A CA 1
ATOM 1778 C C . GLY A 1 235 ? 5.84 -25.734 -19.438 1 98.25 235 GLY A C 1
ATOM 1779 O O . GLY A 1 235 ? 6.414 -24.719 -19.828 1 98.25 235 GLY A O 1
ATOM 1780 N N . TYR A 1 236 ? 6.508 -26.891 -19.203 1 97.88 236 TYR A N 1
ATOM 1781 C CA . TYR A 1 236 ? 7.91 -27.062 -19.562 1 97.88 236 TYR A CA 1
ATOM 1782 C C . TYR A 1 236 ? 8.055 -27.953 -20.797 1 97.88 236 TYR A C 1
ATOM 1784 O O . TYR A 1 236 ? 7.539 -29.078 -20.828 1 97.88 236 TYR A O 1
ATOM 1792 N N . GLY A 1 237 ? 8.766 -27.5 -21.844 1 98 237 GLY A N 1
ATOM 1793 C CA . GLY A 1 237 ? 8.953 -28.25 -23.062 1 98 237 GLY A CA 1
ATOM 1794 C C . GLY A 1 237 ? 8.797 -27.406 -24.312 1 98 237 GLY A C 1
ATOM 1795 O O . GLY A 1 237 ? 8.844 -26.172 -24.25 1 98 237 GLY A O 1
ATOM 1796 N N . THR A 1 238 ? 8.648 -28.062 -25.5 1 98 238 THR A N 1
ATOM 1797 C CA . THR A 1 238 ? 8.422 -27.328 -26.734 1 98 238 THR A CA 1
ATOM 1798 C C . THR A 1 238 ? 7.09 -26.578 -26.672 1 98 238 THR A C 1
ATOM 1800 O O . THR A 1 238 ? 6.219 -26.906 -25.875 1 98 238 THR A O 1
ATOM 1803 N N . ILE A 1 239 ? 6.895 -25.609 -27.531 1 97.88 239 ILE A N 1
ATOM 1804 C CA . ILE A 1 239 ? 5.645 -24.875 -27.594 1 97.88 239 ILE A CA 1
ATOM 1805 C C . ILE A 1 239 ? 4.48 -25.828 -27.828 1 97.88 239 ILE A C 1
ATOM 1807 O O . ILE A 1 239 ? 3.398 -25.656 -27.266 1 97.88 239 ILE A O 1
ATOM 1811 N N . ASN A 1 240 ? 4.719 -26.828 -28.656 1 97.94 240 ASN A N 1
ATOM 1812 C CA . ASN A 1 240 ? 3.676 -27.812 -28.906 1 97.94 240 ASN A CA 1
ATOM 1813 C C . ASN A 1 240 ? 3.301 -28.562 -27.625 1 97.94 240 ASN A C 1
ATOM 1815 O O . ASN A 1 240 ? 2.119 -28.797 -27.359 1 97.94 240 ASN A O 1
ATOM 1819 N N . GLN A 1 241 ? 4.254 -28.938 -26.875 1 98.44 241 GLN A N 1
ATOM 1820 C CA . GLN A 1 241 ? 3.992 -29.609 -25.609 1 98.44 241 GLN A CA 1
ATOM 1821 C C . GLN A 1 241 ? 3.262 -28.688 -24.641 1 98.44 241 GLN A C 1
ATOM 1823 O O . GLN A 1 241 ? 2.355 -29.125 -23.922 1 98.44 241 GLN A O 1
ATOM 1828 N N . ILE A 1 242 ? 3.66 -27.453 -24.578 1 98.56 242 ILE A N 1
ATOM 1829 C CA . ILE A 1 242 ? 3.01 -26.5 -23.703 1 98.56 242 ILE A CA 1
ATOM 1830 C C . ILE A 1 242 ? 1.56 -26.297 -24.141 1 98.56 242 ILE A C 1
ATOM 1832 O O . ILE A 1 242 ? 0.654 -26.25 -23.297 1 98.56 242 ILE A O 1
ATOM 1836 N N . ARG A 1 243 ? 1.295 -26.203 -25.422 1 98.06 243 ARG A N 1
ATOM 1837 C CA . ARG A 1 243 ? -0.067 -26.094 -25.938 1 98.06 243 ARG A CA 1
ATOM 1838 C C . ARG A 1 243 ? -0.895 -27.312 -25.562 1 98.06 243 ARG A C 1
ATOM 1840 O O . ARG A 1 243 ? -2.07 -27.188 -25.203 1 98.06 243 ARG A O 1
ATOM 1847 N N . ALA A 1 244 ? -0.267 -28.438 -25.656 1 98.25 244 ALA A N 1
ATOM 1848 C CA . ALA A 1 244 ? -0.959 -29.656 -25.266 1 98.25 244 ALA A CA 1
ATOM 1849 C C . ALA A 1 244 ? -1.326 -29.641 -23.781 1 98.25 244 ALA A C 1
ATOM 1851 O O . ALA A 1 244 ? -2.396 -30.109 -23.391 1 98.25 244 ALA A O 1
ATOM 1852 N N . ASP A 1 245 ? -0.4 -29.203 -22.938 1 98.62 245 ASP A N 1
ATOM 1853 C CA . ASP A 1 245 ? -0.693 -29.031 -21.516 1 98.62 245 ASP A CA 1
ATOM 1854 C C . ASP A 1 245 ? -1.89 -28.109 -21.312 1 98.62 245 ASP A C 1
ATOM 1856 O O . ASP A 1 245 ? -2.764 -28.391 -20.484 1 98.62 245 ASP A O 1
ATOM 1860 N N . ILE A 1 246 ? -1.921 -27 -22.031 1 98.56 246 ILE A N 1
ATOM 1861 C CA . ILE A 1 246 ? -2.992 -26.016 -21.922 1 98.56 246 ILE A CA 1
ATOM 1862 C C . ILE A 1 246 ? -4.309 -26.641 -22.375 1 98.56 246 ILE A C 1
ATOM 1864 O O . ILE A 1 246 ? -5.352 -26.422 -21.75 1 98.56 246 ILE A O 1
ATOM 1868 N N . ASP A 1 247 ? -4.273 -27.391 -23.469 1 98.38 247 ASP A N 1
ATOM 1869 C CA . ASP A 1 247 ? -5.457 -28.094 -23.938 1 98.38 247 ASP A CA 1
ATOM 1870 C C . ASP A 1 247 ? -6 -29.047 -22.875 1 98.38 247 ASP A C 1
ATOM 1872 O O . ASP A 1 247 ? -7.207 -29.094 -22.641 1 98.38 247 ASP A O 1
ATOM 1876 N N . PHE A 1 248 ? -5.102 -29.781 -22.297 1 98.56 248 PHE A N 1
ATOM 1877 C CA . PHE A 1 248 ? -5.477 -30.688 -21.219 1 98.56 248 PHE A CA 1
ATOM 1878 C C . PHE A 1 248 ? -6.188 -29.922 -20.094 1 98.56 248 PHE A C 1
ATOM 1880 O O . PHE A 1 248 ? -7.262 -30.328 -19.656 1 98.56 248 PHE A O 1
ATOM 1887 N N . LEU A 1 249 ? -5.57 -28.812 -19.625 1 98.88 249 LEU A N 1
ATOM 1888 C CA . LEU A 1 249 ? -6.141 -28.016 -18.547 1 98.88 249 LEU A CA 1
ATOM 1889 C C . LEU A 1 249 ? -7.492 -27.438 -18.953 1 98.88 249 LEU A C 1
ATOM 1891 O O . LEU A 1 249 ? -8.422 -27.391 -18.141 1 98.88 249 LEU A O 1
ATOM 1895 N N . SER A 1 250 ? -7.578 -26.969 -20.156 1 98.31 250 SER A N 1
ATOM 1896 C CA . SER A 1 250 ? -8.844 -26.469 -20.688 1 98.31 250 SER A CA 1
ATOM 1897 C C . SER A 1 250 ? -9.922 -27.547 -20.656 1 98.31 250 SER A C 1
ATOM 1899 O O . SER A 1 250 ? -11.055 -27.281 -20.266 1 98.31 250 SER A O 1
ATOM 1901 N N . GLU A 1 251 ? -9.602 -28.703 -21.062 1 98.25 251 GLU A N 1
ATOM 1902 C CA . GLU A 1 251 ? -10.539 -29.828 -21.156 1 98.25 251 GLU A CA 1
ATOM 1903 C C . GLU A 1 251 ? -11.109 -30.172 -19.781 1 98.25 251 GLU A C 1
ATOM 1905 O O . GLU A 1 251 ? -12.266 -30.578 -19.672 1 98.25 251 GLU A O 1
ATOM 1910 N N . ILE A 1 252 ? -10.266 -29.969 -18.844 1 98.25 252 ILE A N 1
ATOM 1911 C CA . ILE A 1 252 ? -10.758 -30.391 -17.531 1 98.25 252 ILE A CA 1
ATOM 1912 C C . ILE A 1 252 ? -11.359 -29.188 -16.797 1 98.25 252 ILE A C 1
ATOM 1914 O O . ILE A 1 252 ? -11.719 -29.281 -15.625 1 98.25 252 ILE A O 1
ATOM 1918 N N . GLY A 1 253 ? -11.344 -27.984 -17.453 1 97.69 253 GLY A N 1
ATOM 1919 C CA . GLY A 1 253 ? -12.242 -26.984 -16.922 1 97.69 253 GLY A CA 1
ATOM 1920 C C . GLY A 1 253 ? -11.562 -25.656 -16.656 1 97.69 253 GLY A C 1
ATOM 1921 O O . GLY A 1 253 ? -12.203 -24.703 -16.203 1 97.69 253 GLY A O 1
ATOM 1922 N N . ALA A 1 254 ? -10.305 -25.547 -16.891 1 98.56 254 ALA A N 1
ATOM 1923 C CA . ALA A 1 254 ? -9.641 -24.266 -16.688 1 98.56 254 ALA A CA 1
ATOM 1924 C C . ALA A 1 254 ? -10.117 -23.219 -17.703 1 98.56 254 ALA A C 1
ATOM 1926 O O . ALA A 1 254 ? -10.156 -23.5 -18.906 1 98.56 254 ALA A O 1
ATOM 1927 N N . GLN A 1 255 ? -10.508 -22.078 -17.188 1 96.94 255 GLN A N 1
ATOM 1928 C CA . GLN A 1 255 ? -10.867 -20.969 -18.062 1 96.94 255 GLN A CA 1
ATOM 1929 C C . GLN A 1 255 ? -9.789 -19.875 -18.047 1 96.94 255 GLN A C 1
ATOM 1931 O O . GLN A 1 255 ? -9.766 -19.016 -18.922 1 96.94 255 GLN A O 1
ATOM 1936 N N . THR A 1 256 ? -8.992 -19.875 -17.062 1 98.5 256 THR A N 1
ATOM 1937 C CA . THR A 1 256 ? -7.824 -19.016 -16.906 1 98.5 256 THR A CA 1
ATOM 1938 C C . THR A 1 256 ? -6.598 -19.828 -16.516 1 98.5 256 THR A C 1
ATOM 1940 O O . THR A 1 256 ? -6.668 -20.672 -15.617 1 98.5 256 THR A O 1
ATOM 1943 N N . ILE A 1 257 ? -5.539 -19.641 -17.203 1 98.75 257 ILE A N 1
ATOM 1944 C CA . ILE A 1 257 ? -4.262 -20.281 -16.891 1 98.75 257 ILE A CA 1
ATOM 1945 C C . ILE A 1 257 ? -3.201 -19.203 -16.641 1 98.75 257 ILE A C 1
ATOM 1947 O O . ILE A 1 257 ? -3.057 -18.281 -17.438 1 98.75 257 ILE A O 1
ATOM 1951 N N . VAL A 1 258 ? -2.506 -19.312 -15.555 1 98.88 258 VAL A N 1
ATOM 1952 C CA . VAL A 1 258 ? -1.449 -18.359 -15.227 1 98.88 258 VAL A CA 1
ATOM 1953 C C . VAL A 1 258 ? -0.088 -18.953 -15.578 1 98.88 258 VAL A C 1
ATOM 1955 O O . VAL A 1 258 ? 0.235 -20.062 -15.141 1 98.88 258 VAL A O 1
ATOM 1958 N N . LEU A 1 259 ? 0.668 -18.203 -16.312 1 98.62 259 LEU A N 1
ATOM 1959 C CA . LEU A 1 259 ? 1.991 -18.656 -16.734 1 98.62 259 LEU A CA 1
ATOM 1960 C C . LEU A 1 259 ? 3.07 -18.094 -15.805 1 98.62 259 LEU A C 1
ATOM 1962 O O . LEU A 1 259 ? 2.963 -16.953 -15.328 1 98.62 259 LEU A O 1
ATOM 1966 N N . ASP A 1 260 ? 4.066 -18.891 -15.586 1 97.19 260 ASP A N 1
ATOM 1967 C CA . ASP A 1 260 ? 5.203 -18.547 -14.734 1 97.19 260 ASP A CA 1
ATOM 1968 C C . ASP A 1 260 ? 6.52 -18.703 -15.492 1 97.19 260 ASP A C 1
ATOM 1970 O O . ASP A 1 260 ? 6.93 -19.828 -15.812 1 97.19 260 ASP A O 1
ATOM 1974 N N . THR A 1 261 ? 7.215 -17.625 -15.742 1 94.56 261 THR A N 1
ATOM 1975 C CA . THR A 1 261 ? 8.469 -17.656 -16.5 1 94.56 261 THR A CA 1
ATOM 1976 C C . THR A 1 261 ? 9.656 -17.875 -15.555 1 94.56 261 THR A C 1
ATOM 1978 O O . THR A 1 261 ? 10.789 -18.047 -16 1 94.56 261 THR A O 1
ATOM 1981 N N . ASP A 1 262 ? 9.398 -17.797 -14.242 1 91.38 262 ASP A N 1
ATOM 1982 C CA . ASP A 1 262 ? 10.43 -18.062 -13.242 1 91.38 262 ASP A CA 1
ATOM 1983 C C . ASP A 1 262 ? 10.742 -19.547 -13.156 1 91.38 262 ASP A C 1
ATOM 1985 O O . ASP A 1 262 ? 9.867 -20.359 -12.82 1 91.38 262 ASP A O 1
ATOM 1989 N N . PRO A 1 263 ? 12.008 -19.922 -13.305 1 89.75 263 PRO A N 1
ATOM 1990 C CA . PRO A 1 263 ? 12.352 -21.344 -13.297 1 89.75 263 PRO A CA 1
ATOM 1991 C C . PRO A 1 263 ? 12.367 -21.953 -11.891 1 89.75 263 PRO A C 1
ATOM 1993 O O . PRO A 1 263 ? 12.477 -23.172 -11.734 1 89.75 263 PRO A O 1
ATOM 1996 N N . GLY A 1 264 ? 12.266 -21.109 -10.828 1 85 264 GLY A N 1
ATOM 1997 C CA . GLY A 1 264 ? 12.258 -21.594 -9.461 1 85 264 GLY A CA 1
ATOM 1998 C C . GLY A 1 264 ? 13.648 -21.703 -8.859 1 85 264 GLY A C 1
ATOM 1999 O O . GLY A 1 264 ? 13.82 -21.531 -7.648 1 85 264 GLY A O 1
ATOM 2000 N N . ASP A 1 265 ? 14.602 -21.969 -9.719 1 86.81 265 ASP A N 1
ATOM 2001 C CA . ASP A 1 265 ? 16 -21.953 -9.336 1 86.81 265 ASP A CA 1
ATOM 2002 C C . ASP A 1 265 ? 16.672 -20.641 -9.727 1 86.81 265 ASP A C 1
ATOM 2004 O O . ASP A 1 265 ? 16.891 -20.375 -10.914 1 86.81 265 ASP A O 1
ATOM 2008 N N . GLN A 1 266 ? 16.953 -19.875 -8.711 1 85.12 266 GLN A N 1
ATOM 2009 C CA . GLN A 1 266 ? 17.422 -18.516 -8.945 1 85.12 266 GLN A CA 1
ATOM 2010 C C . GLN A 1 266 ? 18.75 -18.516 -9.703 1 85.12 266 GLN A C 1
ATOM 2012 O O . GLN A 1 266 ? 19.109 -17.516 -10.336 1 85.12 266 GLN A O 1
ATOM 2017 N N . ARG A 1 267 ? 19.641 -19.703 -9.797 1 86.81 267 ARG A N 1
ATOM 2018 C CA . ARG A 1 267 ? 20.859 -19.828 -10.594 1 86.81 267 ARG A CA 1
ATOM 2019 C C . ARG A 1 267 ? 20.531 -19.781 -12.086 1 86.81 267 ARG A C 1
ATOM 2021 O O . ARG A 1 267 ? 21.422 -19.531 -12.914 1 86.81 267 ARG A O 1
ATOM 2028 N N . LEU A 1 268 ? 19.188 -19.938 -12.273 1 84.88 268 LEU A N 1
ATOM 2029 C CA . LEU A 1 268 ? 18.734 -20 -13.656 1 84.88 268 LEU A CA 1
ATOM 2030 C C . LEU A 1 268 ? 17.906 -18.766 -14.016 1 84.88 268 LEU A C 1
ATOM 2032 O O . LEU A 1 268 ? 17.328 -18.703 -15.109 1 84.88 268 LEU A O 1
ATOM 2036 N N . ARG A 1 269 ? 17.797 -17.891 -13.109 1 87 269 ARG A N 1
ATOM 2037 C CA . ARG A 1 269 ? 17 -16.688 -13.359 1 87 269 ARG A CA 1
ATOM 2038 C C . ARG A 1 269 ? 17.609 -15.867 -14.484 1 87 269 ARG A C 1
ATOM 2040 O O . ARG A 1 269 ? 18.828 -15.703 -14.555 1 87 269 ARG A O 1
ATOM 2047 N N . ARG A 1 270 ? 16.734 -15.375 -15.25 1 87.5 270 ARG A N 1
ATOM 2048 C CA . ARG A 1 270 ? 17.125 -14.633 -16.438 1 87.5 270 ARG A CA 1
ATOM 2049 C C . ARG A 1 270 ? 17.062 -13.133 -16.203 1 87.5 270 ARG A C 1
ATOM 2051 O O . ARG A 1 270 ? 16.578 -12.688 -15.164 1 87.5 270 ARG A O 1
ATOM 2058 N N . SER A 1 271 ? 17.609 -12.406 -17.219 1 92.38 271 SER A N 1
ATOM 2059 C CA . SER A 1 271 ? 17.516 -10.953 -17.156 1 92.38 271 SER A CA 1
ATOM 2060 C C . SER A 1 271 ? 16.094 -10.477 -17.438 1 92.38 271 SER A C 1
ATOM 2062 O O . SER A 1 271 ? 15.289 -11.227 -18 1 92.38 271 SER A O 1
ATOM 2064 N N . THR A 1 272 ? 15.812 -9.281 -17.031 1 93.31 272 THR A N 1
ATOM 2065 C CA . THR A 1 272 ? 14.516 -8.688 -17.312 1 93.31 272 THR A CA 1
ATOM 2066 C C . THR A 1 272 ? 14.242 -8.672 -18.812 1 93.31 272 THR A C 1
ATOM 2068 O O . THR A 1 272 ? 13.133 -8.984 -19.25 1 93.31 272 THR A O 1
ATOM 2071 N N . ASP A 1 273 ? 15.25 -8.398 -19.625 1 94.81 273 ASP A N 1
ATOM 2072 C CA . ASP A 1 273 ? 15.094 -8.383 -21.062 1 94.81 273 ASP A CA 1
ATOM 2073 C C . ASP A 1 273 ? 14.68 -9.75 -21.594 1 94.81 273 ASP A C 1
ATOM 2075 O O . ASP A 1 273 ? 13.828 -9.852 -22.484 1 94.81 273 ASP A O 1
ATOM 2079 N N . HIS A 1 274 ? 15.297 -10.711 -21.062 1 94.69 274 HIS A N 1
ATOM 2080 C CA . HIS A 1 274 ? 14.945 -12.07 -21.453 1 94.69 274 HIS A CA 1
ATOM 2081 C C . HIS A 1 274 ? 13.508 -12.406 -21.047 1 94.69 274 HIS A C 1
ATOM 2083 O O . HIS A 1 274 ? 12.789 -13.055 -21.812 1 94.69 274 HIS A O 1
ATOM 2089 N N . ASP A 1 275 ? 13.125 -12 -19.906 1 94.38 275 ASP A N 1
ATOM 2090 C CA . ASP A 1 275 ? 11.75 -12.211 -19.469 1 94.38 275 ASP A CA 1
ATOM 2091 C C . ASP A 1 275 ? 10.766 -11.539 -20.422 1 94.38 275 ASP A C 1
ATOM 2093 O O . ASP A 1 275 ? 9.734 -12.125 -20.781 1 94.38 275 ASP A O 1
ATOM 2097 N N . LEU A 1 276 ? 11.078 -10.312 -20.812 1 96.88 276 LEU A N 1
ATOM 2098 C CA . LEU A 1 276 ? 10.203 -9.586 -21.719 1 96.88 276 LEU A CA 1
ATOM 2099 C C . LEU A 1 276 ? 10.055 -10.328 -23.047 1 96.88 276 LEU A C 1
ATOM 2101 O O . LEU A 1 276 ? 8.961 -10.398 -23.609 1 96.88 276 LEU A O 1
ATOM 2105 N N . ASP A 1 277 ? 11.133 -10.891 -23.5 1 96.25 277 ASP A N 1
ATOM 2106 C CA . ASP A 1 277 ? 11.086 -11.703 -24.719 1 96.25 277 ASP A CA 1
ATOM 2107 C C . ASP A 1 277 ? 10.18 -12.914 -24.531 1 96.25 277 ASP A C 1
ATOM 2109 O O . ASP A 1 277 ? 9.391 -13.25 -25.422 1 96.25 277 ASP A O 1
ATOM 2113 N N . LEU A 1 278 ? 10.289 -13.531 -23.422 1 96.12 278 LEU A N 1
ATOM 2114 C CA . LEU A 1 278 ? 9.477 -14.711 -23.141 1 96.12 278 LEU A CA 1
ATOM 2115 C C . LEU A 1 278 ? 7.996 -14.352 -23.109 1 96.12 278 LEU A C 1
ATOM 2117 O O . LEU A 1 278 ? 7.152 -15.141 -23.547 1 96.12 278 LEU A O 1
ATOM 2121 N N . ILE A 1 279 ? 7.652 -13.234 -22.594 1 97.12 279 ILE A N 1
ATOM 2122 C CA . ILE A 1 279 ? 6.277 -12.75 -22.547 1 97.12 279 ILE A CA 1
ATOM 2123 C C . ILE A 1 279 ? 5.746 -12.602 -23.969 1 97.12 279 ILE A C 1
ATOM 2125 O O . ILE A 1 279 ? 4.633 -13.039 -24.281 1 97.12 279 ILE A O 1
ATOM 2129 N N . ARG A 1 280 ? 6.508 -12 -24.828 1 96.81 280 ARG A N 1
ATOM 2130 C CA . ARG A 1 280 ? 6.117 -11.805 -26.219 1 96.81 280 ARG A CA 1
ATOM 2131 C C . ARG A 1 280 ? 5.949 -13.148 -26.922 1 96.81 280 ARG A C 1
ATOM 2133 O O . ARG A 1 280 ? 4.988 -13.344 -27.672 1 96.81 280 ARG A O 1
ATOM 2140 N N . ILE A 1 281 ? 6.852 -14.047 -26.641 1 96.38 281 ILE A N 1
ATOM 2141 C CA . ILE A 1 281 ? 6.777 -15.375 -27.234 1 96.38 281 ILE A CA 1
ATOM 2142 C C . ILE A 1 281 ? 5.496 -16.078 -26.766 1 96.38 281 ILE A C 1
ATOM 2144 O O . ILE A 1 281 ? 4.805 -16.703 -27.578 1 96.38 281 ILE A O 1
ATOM 2148 N N . ALA A 1 282 ? 5.215 -15.938 -25.516 1 97.38 282 ALA A N 1
ATOM 2149 C CA . ALA A 1 282 ? 3.982 -16.531 -25 1 97.38 282 ALA A CA 1
ATOM 2150 C C . ALA A 1 282 ? 2.76 -15.961 -25.703 1 97.38 282 ALA A C 1
ATOM 2152 O O . ALA A 1 282 ? 1.892 -16.703 -26.156 1 97.38 282 ALA A O 1
ATOM 2153 N N . GLY A 1 283 ? 2.676 -14.641 -25.781 1 96.31 283 GLY A N 1
ATOM 2154 C CA . GLY A 1 283 ? 1.559 -14 -26.453 1 96.31 283 GLY A CA 1
ATOM 2155 C C . GLY A 1 283 ? 1.378 -14.469 -27.891 1 96.31 283 GLY A C 1
ATOM 2156 O O . GLY A 1 283 ? 0.262 -14.773 -28.312 1 96.31 283 GLY A O 1
ATOM 2157 N N . GLU A 1 284 ? 2.414 -14.594 -28.594 1 95.12 284 GLU A N 1
ATOM 2158 C CA . GLU A 1 284 ? 2.393 -15.008 -29.984 1 95.12 284 GLU A CA 1
ATOM 2159 C C . GLU A 1 284 ? 2.037 -16.484 -30.125 1 95.12 284 GLU A C 1
ATOM 2161 O O . GLU A 1 284 ? 1.181 -16.859 -30.922 1 95.12 284 GLU A O 1
ATOM 2166 N N . SER A 1 285 ? 2.643 -17.25 -29.297 1 95.19 285 SER A N 1
ATOM 2167 C CA . SER A 1 285 ? 2.527 -18.703 -29.453 1 95.19 285 SER A CA 1
ATOM 2168 C C . SER A 1 285 ? 1.171 -19.203 -28.969 1 95.19 285 SER A C 1
ATOM 2170 O O . SER A 1 285 ? 0.69 -20.234 -29.406 1 95.19 285 SER A O 1
ATOM 2172 N N . LEU A 1 286 ? 0.609 -18.453 -28.047 1 95.06 286 LEU A N 1
ATOM 2173 C CA . LEU A 1 286 ? -0.638 -18.922 -27.469 1 95.06 286 LEU A CA 1
ATOM 2174 C C . LEU A 1 286 ? -1.834 -18.188 -28.047 1 95.06 286 LEU A C 1
ATOM 2176 O O . LEU A 1 286 ? -2.947 -18.281 -27.531 1 95.06 286 LEU A O 1
ATOM 2180 N N . GLY A 1 287 ? -1.556 -17.391 -29.062 1 91.31 287 GLY A N 1
ATOM 2181 C CA . GLY A 1 287 ? -2.609 -16.781 -29.859 1 91.31 287 GLY A CA 1
ATOM 2182 C C . GLY A 1 287 ? -3.322 -15.648 -29.141 1 91.31 287 GLY A C 1
ATOM 2183 O O . GLY A 1 287 ? -4.527 -15.453 -29.312 1 91.31 287 GLY A O 1
ATOM 2184 N N . MET A 1 288 ? -2.656 -14.984 -28.188 1 88.44 288 MET A N 1
ATOM 2185 C CA . MET A 1 288 ? -3.27 -13.891 -27.438 1 88.44 288 MET A CA 1
ATOM 2186 C C . MET A 1 288 ? -3.275 -12.609 -28.25 1 88.44 288 MET A C 1
ATOM 2188 O O . MET A 1 288 ? -4.062 -11.695 -27.984 1 88.44 288 MET A O 1
ATOM 2192 N N . SER A 1 289 ? -2.268 -12.438 -29.031 1 70.31 289 SER A N 1
ATOM 2193 C CA . SER A 1 289 ? -2.064 -11.188 -29.75 1 70.31 289 SER A CA 1
ATOM 2194 C C . SER A 1 289 ? -3.242 -10.883 -30.672 1 70.31 289 SER A C 1
ATOM 2196 O O . SER A 1 289 ? -3.762 -11.781 -31.344 1 70.31 289 SER A O 1
ATOM 2198 N N . ARG A 1 290 ? -4.32 -10.086 -30.156 1 57.66 290 ARG A N 1
ATOM 2199 C CA . ARG A 1 290 ? -5.422 -9.617 -30.984 1 57.66 290 ARG A CA 1
ATOM 2200 C C . ARG A 1 290 ? -4.902 -9.031 -32.281 1 57.66 290 ARG A C 1
ATOM 2202 O O . ARG A 1 290 ? -4.133 -8.07 -32.281 1 57.66 290 ARG A O 1
ATOM 2209 N N . VAL A 1 291 ? -4.406 -9.719 -33.188 1 44.78 291 VAL A N 1
ATOM 2210 C CA . VAL A 1 291 ? -4.109 -9.227 -34.531 1 44.78 291 VAL A CA 1
ATOM 2211 C C . VAL A 1 291 ? -5.105 -8.125 -34.906 1 44.78 291 VAL A C 1
ATOM 2213 O O . VAL A 1 291 ? -6.316 -8.32 -34.812 1 44.78 291 VAL A O 1
ATOM 2216 N N . ALA A 1 292 ? -4.688 -6.934 -34.812 1 37.28 292 ALA A N 1
ATOM 2217 C CA . ALA A 1 292 ? -5.453 -5.949 -35.594 1 37.28 292 ALA A CA 1
ATOM 2218 C C . ALA A 1 292 ? -5.887 -6.508 -36.938 1 37.28 292 ALA A C 1
ATOM 2220 O O . ALA A 1 292 ? -5.043 -6.824 -37.781 1 37.28 292 ALA A O 1
ATOM 2221 N N . VAL A 1 293 ? -6.895 -7.336 -36.938 1 30.27 293 VAL A N 1
ATOM 2222 C CA . VAL A 1 293 ? -7.457 -7.434 -38.281 1 30.27 293 VAL A CA 1
ATOM 2223 C C . VAL A 1 293 ? -7.449 -6.059 -38.938 1 30.27 293 VAL A C 1
ATOM 2225 O O . VAL A 1 293 ? -8.133 -5.137 -38.5 1 30.27 293 VAL A O 1
ATOM 2228 N N . LEU A 1 294 ? -6.312 -5.531 -39.375 1 24.56 294 LEU A N 1
ATOM 2229 C CA . LEU A 1 294 ? -6.523 -4.684 -40.562 1 24.56 294 LEU A CA 1
ATOM 2230 C C . LEU A 1 294 ? -7.184 -5.469 -41.688 1 24.56 294 LEU A C 1
ATOM 2232 O O . LEU A 1 294 ? -6.805 -6.609 -41.969 1 24.56 294 LEU A O 1
ATOM 2236 N N . MET B 1 1 ? 11.188 29.328 0.065 1 94.06 1 MET B N 1
ATOM 2237 C CA . MET B 1 1 ? 10.109 28.688 0.818 1 94.06 1 MET B CA 1
ATOM 2238 C C . MET B 1 1 ? 9.484 27.547 0.011 1 94.06 1 MET B C 1
ATOM 2240 O O . MET B 1 1 ? 9.203 27.719 -1.179 1 94.06 1 MET B O 1
ATOM 2244 N N . LYS B 1 2 ? 9.398 26.422 0.587 1 97.38 2 LYS B N 1
ATOM 2245 C CA . LYS B 1 2 ? 8.68 25.312 -0.023 1 97.38 2 LYS B CA 1
ATOM 2246 C C . LYS B 1 2 ? 7.258 25.203 0.532 1 97.38 2 LYS B C 1
ATOM 2248 O O . LYS B 1 2 ? 7.012 25.547 1.689 1 97.38 2 LYS B O 1
ATOM 2253 N N . TYR B 1 3 ? 6.355 24.75 -0.289 1 98.5 3 TYR B N 1
ATOM 2254 C CA . TYR B 1 3 ? 4.961 24.594 0.115 1 98.5 3 TYR B CA 1
ATOM 2255 C C . TYR B 1 3 ? 4.469 23.172 -0.127 1 98.5 3 TYR B C 1
ATOM 2257 O O . TYR B 1 3 ? 4.695 22.609 -1.198 1 98.5 3 TYR B O 1
ATOM 2265 N N . GLY B 1 4 ? 3.9 22.609 0.848 1 98.62 4 GLY B N 1
ATOM 2266 C CA . GLY B 1 4 ? 3.107 21.406 0.699 1 98.62 4 GLY B CA 1
ATOM 2267 C C . GLY B 1 4 ? 1.619 21.641 0.868 1 98.62 4 GLY B C 1
ATOM 2268 O O . GLY B 1 4 ? 1.199 22.719 1.272 1 98.62 4 GLY B O 1
ATOM 2269 N N . ILE B 1 5 ? 0.878 20.672 0.614 1 98.62 5 ILE B N 1
ATOM 2270 C CA . ILE B 1 5 ? -0.567 20.781 0.769 1 98.62 5 ILE B CA 1
ATOM 2271 C C . ILE B 1 5 ? -1.162 19.422 1.121 1 98.62 5 ILE B C 1
ATOM 2273 O O . ILE B 1 5 ? -0.733 18.391 0.593 1 98.62 5 ILE B O 1
ATOM 2277 N N . ASN B 1 6 ? -2.107 19.422 2.018 1 98.06 6 ASN B N 1
ATOM 2278 C CA . ASN B 1 6 ? -2.795 18.219 2.432 1 98.06 6 ASN B CA 1
ATOM 2279 C C . ASN B 1 6 ? -3.965 17.891 1.507 1 98.06 6 ASN B C 1
ATOM 2281 O O . ASN B 1 6 ? -4.867 18.703 1.331 1 98.06 6 ASN B O 1
ATOM 2285 N N . LEU B 1 7 ? -3.93 16.75 0.933 1 97.75 7 LEU B N 1
ATOM 2286 C CA . LEU B 1 7 ? -4.992 16.234 0.083 1 97.75 7 LEU B CA 1
ATOM 2287 C C . LEU B 1 7 ? -5.996 15.422 0.903 1 97.75 7 LEU B C 1
ATOM 2289 O O . LEU B 1 7 ? -5.645 14.391 1.481 1 97.75 7 LEU B O 1
ATOM 2293 N N . PRO B 1 8 ? -7.238 15.891 0.983 1 95.19 8 PRO B N 1
ATOM 2294 C CA . PRO B 1 8 ? -8.25 15.102 1.688 1 95.19 8 PRO B CA 1
ATOM 2295 C C . PRO B 1 8 ? -8.633 13.828 0.931 1 95.19 8 PRO B C 1
ATOM 2297 O O . PRO B 1 8 ? -9.508 13.867 0.061 1 95.19 8 PRO B O 1
ATOM 2300 N N . ASN B 1 9 ? -8.164 12.719 1.329 1 97.12 9 ASN B N 1
ATOM 2301 C CA . ASN B 1 9 ? -8.438 11.445 0.685 1 97.12 9 ASN B CA 1
ATOM 2302 C C . ASN B 1 9 ? -9.617 10.727 1.341 1 97.12 9 ASN B C 1
ATOM 2304 O O . ASN B 1 9 ? -9.617 9.5 1.45 1 97.12 9 ASN B O 1
ATOM 2308 N N . PHE B 1 10 ? -10.594 11.484 1.791 1 96.81 10 PHE B N 1
ATOM 2309 C CA . PHE B 1 10 ? -11.75 10.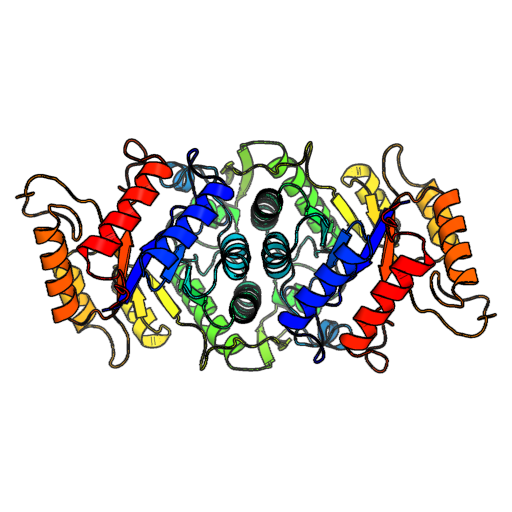914 2.469 1 96.81 10 PHE B CA 1
ATOM 2310 C C . PHE B 1 10 ? -13 11.758 2.203 1 96.81 10 PHE B C 1
ATOM 2312 O O . PHE B 1 10 ? -12.898 12.891 1.729 1 96.81 10 PHE B O 1
ATOM 2319 N N . GLY B 1 11 ? -14.133 11.164 2.461 1 95.06 11 GLY B N 1
ATOM 2320 C CA . GLY B 1 11 ? -15.414 11.852 2.363 1 95.06 11 GLY B CA 1
ATOM 2321 C C . GLY B 1 11 ? -16.172 11.516 1.093 1 95.06 11 GLY B C 1
ATOM 2322 O O . GLY B 1 11 ? -15.586 11.031 0.121 1 95.06 11 GLY B O 1
ATOM 2323 N N . PRO B 1 12 ? -17.453 11.773 1.047 1 91.31 12 PRO B N 1
ATOM 2324 C CA . PRO B 1 12 ? -18.312 11.383 -0.074 1 91.31 12 PRO B CA 1
ATOM 2325 C C . PRO B 1 12 ? -17.984 12.141 -1.359 1 91.31 12 PRO B C 1
ATOM 2327 O O . PRO B 1 12 ? -18.375 11.719 -2.447 1 91.31 12 PRO B O 1
ATOM 2330 N N . GLN B 1 13 ? -17.266 13.242 -1.248 1 90.56 13 GLN B N 1
ATOM 2331 C CA . GLN B 1 13 ? -17.047 14.086 -2.418 1 90.56 13 GLN B CA 1
ATOM 2332 C C . GLN B 1 13 ? -15.828 13.617 -3.209 1 90.56 13 GLN B C 1
ATOM 2334 O O . GLN B 1 13 ? -15.57 14.109 -4.309 1 90.56 13 GLN B O 1
ATOM 2339 N N . ILE B 1 14 ? -15.102 12.664 -2.658 1 94.12 14 ILE B N 1
ATOM 2340 C CA . ILE B 1 14 ? -13.836 12.344 -3.309 1 94.12 14 ILE B CA 1
ATOM 2341 C C . ILE B 1 14 ? -13.891 10.93 -3.885 1 94.12 14 ILE B C 1
ATOM 2343 O O . ILE B 1 14 ? -14.516 10.039 -3.297 1 94.12 14 ILE B O 1
ATOM 2347 N N . ASP B 1 15 ? -13.328 10.758 -5.008 1 96.69 15 ASP B N 1
ATOM 2348 C CA . ASP B 1 15 ? -13.133 9.484 -5.695 1 96.69 15 ASP B CA 1
ATOM 2349 C C . ASP B 1 15 ? -11.758 9.43 -6.367 1 96.69 15 ASP B C 1
ATOM 2351 O O . ASP B 1 15 ? -10.977 10.375 -6.273 1 96.69 15 ASP B O 1
ATOM 2355 N N . PRO B 1 16 ? -11.398 8.328 -6.961 1 98.19 16 PRO B N 1
ATOM 2356 C CA . PRO B 1 16 ? -10.055 8.211 -7.527 1 98.19 16 PRO B CA 1
ATOM 2357 C C . PRO B 1 16 ? -9.742 9.305 -8.547 1 98.19 16 PRO B C 1
ATOM 2359 O O . PRO B 1 16 ? -8.648 9.867 -8.547 1 98.19 16 PRO B O 1
ATOM 2362 N N . GLU B 1 17 ? -10.648 9.602 -9.422 1 97.75 17 GLU B N 1
ATOM 2363 C CA . GLU B 1 17 ? -10.438 10.664 -10.398 1 97.75 17 GLU B CA 1
ATOM 2364 C C . GLU B 1 17 ? -10.172 12 -9.703 1 97.75 17 GLU B C 1
ATOM 2366 O O . GLU B 1 17 ? -9.297 12.758 -10.125 1 97.75 17 GLU B O 1
ATOM 2371 N N . GLY B 1 18 ? -10.961 12.273 -8.688 1 97.75 18 GLY B N 1
ATOM 2372 C CA . GLY B 1 18 ? -10.773 13.484 -7.906 1 97.75 18 GLY B CA 1
ATOM 2373 C C . GLY B 1 18 ? -9.43 13.547 -7.203 1 97.75 18 GLY B C 1
ATOM 2374 O O . GLY B 1 18 ? -8.789 14.594 -7.164 1 97.75 18 GLY B O 1
ATOM 2375 N N . ILE B 1 19 ? -8.984 12.43 -6.637 1 98.56 19 ILE B N 1
ATOM 2376 C CA . ILE B 1 19 ? -7.699 12.352 -5.953 1 98.56 19 ILE B CA 1
ATOM 2377 C C . ILE B 1 19 ? -6.574 12.672 -6.93 1 98.56 19 ILE B C 1
ATOM 2379 O O . ILE B 1 19 ? -5.676 13.461 -6.617 1 98.56 19 ILE B O 1
ATOM 2383 N N . LEU B 1 20 ? -6.641 12.07 -8.078 1 98.69 20 LEU B N 1
ATOM 2384 C CA . LEU B 1 20 ? -5.613 12.305 -9.086 1 98.69 20 LEU B CA 1
ATOM 2385 C C . LEU B 1 20 ? -5.633 13.758 -9.555 1 98.69 20 LEU B C 1
ATOM 2387 O O . LEU B 1 20 ? -4.582 14.391 -9.664 1 98.69 20 LEU B O 1
ATOM 2391 N N . ALA B 1 21 ? -6.809 14.266 -9.852 1 98.38 21 ALA B N 1
ATOM 2392 C CA . ALA B 1 21 ? -6.938 15.656 -10.266 1 98.38 21 ALA B CA 1
ATOM 2393 C C . ALA B 1 21 ? -6.375 16.594 -9.195 1 98.38 21 ALA B C 1
ATOM 2395 O O . ALA B 1 21 ? -5.707 17.578 -9.516 1 98.38 21 ALA B O 1
ATOM 2396 N N . TRP B 1 22 ? -6.691 16.297 -7.992 1 97.75 22 TRP B N 1
ATOM 2397 C CA . TRP B 1 22 ? -6.207 17.078 -6.863 1 97.75 22 TRP B CA 1
ATOM 2398 C C . TRP B 1 22 ? -4.684 17.141 -6.855 1 97.75 22 TRP B C 1
ATOM 2400 O O . TRP B 1 22 ? -4.094 18.219 -6.816 1 97.75 22 TRP B O 1
ATOM 2410 N N . ALA B 1 23 ? -4.023 15.992 -6.93 1 98.69 23 ALA B N 1
ATOM 2411 C CA . ALA B 1 23 ? -2.568 15.898 -6.875 1 98.69 23 ALA B CA 1
ATOM 2412 C C . ALA B 1 23 ? -1.931 16.594 -8.078 1 98.69 23 ALA B C 1
ATOM 2414 O O . ALA B 1 23 ? -0.945 17.312 -7.938 1 98.69 23 ALA B O 1
ATOM 2415 N N . ARG B 1 24 ? -2.482 16.391 -9.227 1 98.62 24 ARG B N 1
ATOM 2416 C CA . ARG B 1 24 ? -1.938 16.984 -10.438 1 98.62 24 ARG B CA 1
ATOM 2417 C C . ARG B 1 24 ? -2.117 18.5 -10.438 1 98.62 24 ARG B C 1
ATOM 2419 O O . ARG B 1 24 ? -1.262 19.234 -10.938 1 98.62 24 ARG B O 1
ATOM 2426 N N . THR B 1 25 ? -3.258 18.969 -9.945 1 98.38 25 THR B N 1
ATOM 2427 C CA . THR B 1 25 ? -3.467 20.406 -9.82 1 98.38 25 THR B CA 1
ATOM 2428 C C . THR B 1 25 ? -2.441 21.016 -8.875 1 98.38 25 THR B C 1
ATOM 2430 O O . THR B 1 25 ? -1.881 22.078 -9.164 1 98.38 25 THR B O 1
ATOM 2433 N N . ALA B 1 26 ? -2.193 20.359 -7.766 1 98.5 26 ALA B N 1
ATOM 2434 C CA . ALA B 1 26 ? -1.171 20.828 -6.832 1 98.5 26 ALA B CA 1
ATOM 2435 C C . ALA B 1 26 ? 0.202 20.875 -7.496 1 98.5 26 ALA B C 1
ATOM 2437 O O . ALA B 1 26 ? 0.948 21.844 -7.336 1 98.5 26 ALA B O 1
ATOM 2438 N N . GLU B 1 27 ? 0.527 19.828 -8.211 1 98.44 27 GLU B N 1
ATOM 2439 C CA . GLU B 1 27 ? 1.792 19.766 -8.938 1 98.44 27 GLU B CA 1
ATOM 2440 C C . GLU B 1 27 ? 1.915 20.906 -9.938 1 98.44 27 GLU B C 1
ATOM 2442 O O . GLU B 1 27 ? 2.938 21.594 -9.977 1 98.44 27 GLU B O 1
ATOM 2447 N N . ALA B 1 28 ? 0.889 21.156 -10.664 1 97.81 28 ALA B N 1
ATOM 2448 C CA . ALA B 1 28 ? 0.873 22.203 -11.68 1 97.81 28 ALA B CA 1
ATOM 2449 C C . ALA B 1 28 ? 0.929 23.578 -11.039 1 97.81 28 ALA B C 1
ATOM 2451 O O . ALA B 1 28 ? 1.498 24.516 -11.617 1 97.81 28 ALA B O 1
ATOM 2452 N N . ALA B 1 29 ? 0.351 23.688 -9.867 1 97.56 29 ALA B N 1
ATOM 2453 C CA . ALA B 1 29 ? 0.303 24.969 -9.164 1 97.56 29 ALA B CA 1
ATOM 2454 C C . ALA B 1 29 ? 1.652 25.312 -8.539 1 97.56 29 ALA B C 1
ATOM 2456 O O . ALA B 1 29 ? 1.858 26.422 -8.047 1 97.56 29 ALA B O 1
ATOM 2457 N N . GLY B 1 30 ? 2.533 24.281 -8.5 1 97.31 30 GLY B N 1
ATOM 2458 C CA . GLY B 1 30 ? 3.889 24.562 -8.055 1 97.31 30 GLY B CA 1
ATOM 2459 C C . GLY B 1 30 ? 4.16 24.078 -6.641 1 97.31 30 GLY B C 1
ATOM 2460 O O . GLY B 1 30 ? 5.211 24.375 -6.066 1 97.31 30 GLY B O 1
ATOM 2461 N N . PHE B 1 31 ? 3.275 23.344 -6.074 1 98.5 31 PHE B N 1
ATOM 2462 C CA . PHE B 1 31 ? 3.506 22.797 -4.742 1 98.5 31 PHE B CA 1
ATOM 2463 C C . PHE B 1 31 ? 4.66 21.797 -4.754 1 98.5 31 PHE B C 1
ATOM 2465 O O . PHE B 1 31 ? 4.848 21.062 -5.727 1 98.5 31 PHE B O 1
ATOM 2472 N N . ASP B 1 32 ? 5.332 21.75 -3.641 1 98.44 32 ASP B N 1
ATOM 2473 C CA . ASP B 1 32 ? 6.496 20.875 -3.504 1 98.44 32 ASP B CA 1
ATOM 2474 C C . ASP B 1 32 ? 6.078 19.469 -3.074 1 98.44 32 ASP B C 1
ATOM 2476 O O . ASP B 1 32 ? 6.762 18.484 -3.379 1 98.44 32 ASP B O 1
ATOM 2480 N N . ASN B 1 33 ? 4.996 19.375 -2.303 1 98.69 33 ASN B N 1
ATOM 2481 C CA . ASN B 1 33 ? 4.566 18.062 -1.866 1 98.69 33 ASN B CA 1
ATOM 2482 C C . ASN B 1 33 ? 3.064 18.016 -1.597 1 98.69 33 ASN B C 1
ATOM 2484 O O . ASN B 1 33 ? 2.436 19.062 -1.397 1 98.69 33 ASN B O 1
ATOM 2488 N N . VAL B 1 34 ? 2.531 16.844 -1.694 1 98.88 34 VAL B N 1
ATOM 2489 C CA . VAL B 1 34 ? 1.164 16.516 -1.302 1 98.88 34 VAL B CA 1
ATOM 2490 C C . VAL B 1 34 ? 1.178 15.453 -0.21 1 98.88 34 VAL B C 1
ATOM 2492 O O . VAL B 1 34 ? 1.927 14.477 -0.296 1 98.88 34 VAL B O 1
ATOM 2495 N N . LEU B 1 35 ? 0.37 15.68 0.846 1 98.88 35 LEU B N 1
ATOM 2496 C CA . LEU B 1 35 ? 0.297 14.727 1.946 1 98.88 35 LEU B CA 1
ATOM 2497 C C . LEU B 1 35 ? -1.092 14.102 2.035 1 98.88 35 LEU B C 1
ATOM 2499 O O . LEU B 1 35 ? -2.096 14.773 1.783 1 98.88 35 LEU B O 1
ATOM 2503 N N . LEU B 1 36 ? -1.096 12.852 2.43 1 98.69 36 LEU B N 1
ATOM 2504 C CA . LEU B 1 36 ? -2.338 12.133 2.672 1 98.69 36 LEU B CA 1
ATOM 2505 C C . LEU B 1 36 ? -2.494 11.805 4.152 1 98.69 36 LEU B C 1
ATOM 2507 O O . LEU B 1 36 ? -1.504 11.711 4.883 1 98.69 36 LEU B O 1
ATOM 2511 N N . SER B 1 37 ? -3.738 11.609 4.535 1 97.38 37 SER B N 1
ATOM 2512 C CA . SER B 1 37 ? -4.059 11.172 5.891 1 97.38 37 SER B CA 1
ATOM 2513 C C . SER B 1 37 ? -4.113 9.648 5.984 1 97.38 37 SER B C 1
ATOM 2515 O O . SER B 1 37 ? -4.168 8.961 4.965 1 97.38 37 SER B O 1
ATOM 2517 N N . ASP B 1 38 ? -4.125 9.203 7.27 1 97.69 38 ASP B N 1
ATOM 2518 C CA . ASP B 1 38 ? -4.086 7.758 7.484 1 97.69 38 ASP B CA 1
ATOM 2519 C C . ASP B 1 38 ? -5.102 7.328 8.539 1 97.69 38 ASP B C 1
ATOM 2521 O O . ASP B 1 38 ? -5.113 7.871 9.648 1 97.69 38 ASP B O 1
ATOM 2525 N N . HIS B 1 39 ? -5.918 6.434 8.219 1 96.94 39 HIS B N 1
ATOM 2526 C CA . HIS B 1 39 ? -6.68 5.555 9.094 1 96.94 39 HIS B CA 1
ATOM 2527 C C . HIS B 1 39 ? -6.684 4.121 8.57 1 96.94 39 HIS B C 1
ATOM 2529 O O . HIS B 1 39 ? -7.32 3.83 7.559 1 96.94 39 HIS B O 1
ATOM 2535 N N . VAL B 1 40 ? -6.051 3.227 9.297 1 96.69 40 VAL B N 1
ATOM 2536 C CA . VAL B 1 40 ? -6.027 1.825 8.891 1 96.69 40 VAL B CA 1
ATOM 2537 C C . VAL B 1 40 ? -7.414 1.211 9.07 1 96.69 40 VAL B C 1
ATOM 2539 O O . VAL B 1 40 ? -7.879 0.459 8.211 1 96.69 40 VAL B O 1
ATOM 2542 N N . VAL B 1 41 ? -7.977 1.516 10.195 1 97.06 41 VAL B N 1
ATOM 2543 C CA . VAL B 1 41 ? -9.344 1.127 10.523 1 97.06 41 VAL B CA 1
ATOM 2544 C C . VAL B 1 41 ? -10.18 2.371 10.828 1 97.06 41 VAL B C 1
ATOM 2546 O O . VAL B 1 41 ? -9.789 3.197 11.656 1 97.06 41 VAL B O 1
ATOM 2549 N N . LEU B 1 42 ? -11.289 2.502 10.156 1 97.88 42 LEU B N 1
ATOM 2550 C CA . LEU B 1 42 ? -12.141 3.67 10.312 1 97.88 42 LEU B CA 1
ATOM 2551 C C . LEU B 1 42 ? -13.297 3.375 11.273 1 97.88 42 LEU B C 1
ATOM 2553 O O . LEU B 1 42 ? -14.406 3.062 10.836 1 97.88 42 LEU B O 1
ATOM 2557 N N . THR B 1 43 ? -13.008 3.482 12.5 1 97.75 43 THR B N 1
ATOM 2558 C CA . THR B 1 43 ? -14.008 3.273 13.539 1 97.75 43 THR B CA 1
ATOM 2559 C C . THR B 1 43 ? -14.922 4.492 13.664 1 97.75 43 THR B C 1
ATOM 2561 O O . THR B 1 43 ? -14.695 5.512 13.008 1 97.75 43 THR B O 1
ATOM 2564 N N . ASP B 1 44 ? -15.898 4.445 14.508 1 96.38 44 ASP B N 1
ATOM 2565 C CA . ASP B 1 44 ? -16.906 5.492 14.648 1 96.38 44 ASP B CA 1
ATOM 2566 C C . ASP B 1 44 ? -16.266 6.832 15 1 96.38 44 ASP B C 1
ATOM 2568 O O . ASP B 1 44 ? -16.625 7.871 14.453 1 96.38 44 ASP B O 1
ATOM 2572 N N . ASP B 1 45 ? -15.375 6.801 15.875 1 93.75 45 ASP B N 1
ATOM 2573 C CA . ASP B 1 45 ? -14.711 8.031 16.312 1 93.75 45 ASP B CA 1
ATOM 2574 C C . ASP B 1 45 ? -13.93 8.656 15.156 1 93.75 45 ASP B C 1
ATOM 2576 O O . ASP B 1 45 ? -14.016 9.867 14.93 1 93.75 45 ASP B O 1
ATOM 2580 N N . ALA B 1 46 ? -13.188 7.863 14.438 1 94.81 46 ALA B N 1
ATOM 2581 C CA . ALA B 1 46 ? -12.453 8.344 13.273 1 94.81 46 ALA B CA 1
ATOM 2582 C C . ALA B 1 46 ? -13.398 8.82 12.18 1 94.81 46 ALA B C 1
ATOM 2584 O O . ALA B 1 46 ? -13.172 9.867 11.562 1 94.81 46 ALA B O 1
ATOM 2585 N N . ASN B 1 47 ? -14.469 8.07 11.953 1 96.06 47 ASN B N 1
ATOM 2586 C CA . ASN B 1 47 ? -15.43 8.375 10.898 1 96.06 47 ASN B CA 1
ATOM 2587 C C . ASN B 1 47 ? -16.125 9.711 11.133 1 96.06 47 ASN B C 1
ATOM 2589 O O . ASN B 1 47 ? -16.484 10.406 10.18 1 96.06 47 ASN B O 1
ATOM 2593 N N . ARG B 1 48 ? -16.281 10.094 12.367 1 93.19 48 ARG B N 1
ATOM 2594 C CA . ARG B 1 48 ? -16.906 11.375 12.703 1 93.19 48 ARG B CA 1
ATOM 2595 C C . ARG B 1 48 ? -16.031 12.539 12.25 1 93.19 48 ARG B C 1
ATOM 2597 O O . ARG B 1 48 ? -16.531 13.57 11.805 1 93.19 48 ARG B O 1
ATOM 2604 N N . ARG B 1 49 ? -14.766 12.383 12.305 1 91.62 49 ARG B N 1
ATOM 2605 C CA . ARG B 1 49 ? -13.82 13.438 11.961 1 91.62 49 ARG B CA 1
ATOM 2606 C C . ARG B 1 49 ? -13.477 13.406 10.477 1 91.62 49 ARG B C 1
ATOM 2608 O O . ARG B 1 49 ? -13.398 14.445 9.828 1 91.62 49 ARG B O 1
ATOM 2615 N N . SER B 1 50 ? -13.266 12.266 9.938 1 94.31 50 SER B N 1
ATOM 2616 C CA . SER B 1 50 ? -12.93 11.992 8.547 1 94.31 50 SER B CA 1
ATOM 2617 C C . SER B 1 50 ? -13.789 10.867 7.98 1 94.31 50 SER B C 1
ATOM 2619 O O . SER B 1 50 ? -13.383 9.703 8.008 1 94.31 50 SER B O 1
ATOM 2621 N N . PRO B 1 51 ? -14.891 11.211 7.426 1 95.38 51 PRO B N 1
ATOM 2622 C CA . PRO B 1 51 ? -15.891 10.195 7.082 1 95.38 51 PRO B CA 1
ATOM 2623 C C . PRO B 1 51 ? -15.477 9.352 5.875 1 95.38 51 PRO B C 1
ATOM 2625 O O . PRO B 1 51 ? -14.68 9.797 5.051 1 95.38 51 PRO B O 1
ATOM 2628 N N . ALA B 1 52 ? -16.062 8.18 5.738 1 96.25 52 ALA B N 1
ATOM 2629 C CA . ALA B 1 52 ? -15.938 7.309 4.57 1 96.25 52 ALA B CA 1
ATOM 2630 C C . ALA B 1 52 ? -16.562 7.957 3.338 1 96.25 52 ALA B C 1
ATOM 2632 O O . ALA B 1 52 ? -17.484 8.758 3.453 1 96.25 52 ALA B O 1
ATOM 2633 N N . PRO B 1 53 ? -16.125 7.613 2.209 1 97 53 PRO B N 1
ATOM 2634 C CA . PRO B 1 53 ? -15 6.707 1.966 1 97 53 PRO B CA 1
ATOM 2635 C C . PRO B 1 53 ? -13.664 7.301 2.404 1 97 53 PRO B C 1
ATOM 2637 O O . PRO B 1 53 ? -13.453 8.508 2.299 1 97 53 PRO B O 1
ATOM 2640 N N . PHE B 1 54 ? -12.773 6.535 2.918 1 98.31 54 PHE B N 1
ATOM 2641 C CA . PHE B 1 54 ? -11.414 6.879 3.303 1 98.31 54 PHE B CA 1
ATOM 2642 C C . PHE B 1 54 ? -10.406 5.996 2.572 1 98.31 54 PHE B C 1
ATOM 2644 O O . PHE B 1 54 ? -10.289 4.801 2.863 1 98.31 54 PHE B O 1
ATOM 2651 N N . TYR B 1 55 ? -9.68 6.512 1.666 1 98.69 55 TYR B N 1
ATOM 2652 C CA . TYR B 1 55 ? -8.766 5.727 0.843 1 98.69 55 TYR B CA 1
ATOM 2653 C C . TYR B 1 55 ? -7.469 5.434 1.594 1 98.69 55 TYR B C 1
ATOM 2655 O O . TYR B 1 55 ? -6.891 6.324 2.221 1 98.69 55 TYR B O 1
ATOM 2663 N N . GLU B 1 56 ? -7.051 4.16 1.518 1 98.69 56 GLU B N 1
ATOM 2664 C CA . GLU B 1 56 ? -5.879 3.713 2.264 1 98.69 56 GLU B CA 1
ATOM 2665 C C . GLU B 1 56 ? -4.629 4.48 1.845 1 98.69 56 GLU B C 1
ATOM 2667 O O . GLU B 1 56 ? -4.371 4.652 0.651 1 98.69 56 GLU B O 1
ATOM 2672 N N . CYS B 1 57 ? -3.855 4.91 2.709 1 98.75 57 CYS B N 1
ATOM 2673 C CA . CYS B 1 57 ? -2.822 5.922 2.527 1 98.75 57 CYS B CA 1
ATOM 2674 C C . CYS B 1 57 ? -1.694 5.398 1.647 1 98.75 57 CYS B C 1
ATOM 2676 O O . CYS B 1 57 ? -1.395 5.98 0.604 1 98.75 57 CYS B O 1
ATOM 2678 N N . LEU B 1 58 ? -1.084 4.254 1.978 1 98.88 58 LEU B N 1
ATOM 2679 C CA . LEU B 1 58 ? 0.101 3.771 1.277 1 98.88 58 LEU B CA 1
ATOM 2680 C C . LEU B 1 58 ? -0.244 3.346 -0.146 1 98.88 58 LEU B C 1
ATOM 2682 O O . LEU B 1 58 ? 0.501 3.639 -1.084 1 98.88 58 LEU B O 1
ATOM 2686 N N . ALA B 1 59 ? -1.355 2.676 -0.305 1 98.81 59 ALA B N 1
ATOM 2687 C CA . ALA B 1 59 ? -1.805 2.305 -1.645 1 98.81 59 ALA B CA 1
ATOM 2688 C C . ALA B 1 59 ? -2.025 3.541 -2.512 1 98.81 59 ALA B C 1
ATOM 2690 O O . ALA B 1 59 ? -1.631 3.566 -3.68 1 98.81 59 ALA B O 1
ATOM 2691 N N . THR B 1 60 ? -2.646 4.555 -1.939 1 98.94 60 THR B N 1
ATOM 2692 C CA . THR B 1 60 ? -2.951 5.773 -2.682 1 98.94 60 THR B CA 1
ATOM 2693 C C . THR B 1 60 ? -1.671 6.527 -3.033 1 98.94 60 THR B C 1
ATOM 2695 O O . THR B 1 60 ? -1.529 7.035 -4.148 1 98.94 60 THR B O 1
ATOM 2698 N N . LEU B 1 61 ? -0.748 6.562 -2.09 1 98.94 61 LEU B N 1
ATOM 2699 C CA . LEU B 1 61 ? 0.531 7.211 -2.359 1 98.94 61 LEU B CA 1
ATOM 2700 C C . LEU B 1 61 ? 1.258 6.523 -3.51 1 98.94 61 LEU B C 1
ATOM 2702 O O . LEU B 1 61 ? 1.809 7.188 -4.391 1 98.94 61 LEU B O 1
ATOM 2706 N N . SER B 1 62 ? 1.282 5.188 -3.473 1 98.94 62 SER B N 1
ATOM 2707 C CA . SER B 1 62 ? 1.952 4.434 -4.527 1 98.94 62 SER B CA 1
ATOM 2708 C C . SER B 1 62 ? 1.293 4.676 -5.883 1 98.94 62 SER B C 1
ATOM 2710 O O . SER B 1 62 ? 1.98 4.84 -6.891 1 98.94 62 SER B O 1
ATOM 2712 N N . TRP B 1 63 ? -0.033 4.715 -5.938 1 98.94 63 TRP B N 1
ATOM 2713 C CA . TRP B 1 63 ? -0.812 4.988 -7.141 1 98.94 63 TRP B CA 1
ATOM 2714 C C . TRP B 1 63 ? -0.505 6.379 -7.684 1 98.94 63 TRP B C 1
ATOM 2716 O O . TRP B 1 63 ? -0.26 6.547 -8.883 1 98.94 63 TRP B O 1
ATOM 2726 N N . LEU B 1 64 ? -0.414 7.379 -6.793 1 98.94 64 LEU B N 1
ATOM 2727 C CA . LEU B 1 64 ? -0.121 8.758 -7.172 1 98.94 64 LEU B CA 1
ATOM 2728 C C . LEU B 1 64 ? 1.315 8.891 -7.668 1 98.94 64 LEU B C 1
ATOM 2730 O O . LEU B 1 64 ? 1.61 9.742 -8.5 1 98.94 64 LEU B O 1
ATOM 2734 N N . ALA B 1 65 ? 2.24 8.031 -7.121 1 98.88 65 ALA B N 1
ATOM 2735 C CA . ALA B 1 65 ? 3.625 8.047 -7.586 1 98.88 65 ALA B CA 1
ATOM 2736 C C . ALA B 1 65 ? 3.701 7.816 -9.094 1 98.88 65 ALA B C 1
ATOM 2738 O O . ALA B 1 65 ? 4.508 8.445 -9.781 1 98.88 65 ALA B O 1
ATOM 2739 N N . ALA B 1 66 ? 2.881 6.914 -9.594 1 98.62 66 ALA B N 1
ATOM 2740 C CA . ALA B 1 66 ? 2.848 6.645 -11.031 1 98.62 66 ALA B CA 1
ATOM 2741 C C . ALA B 1 66 ? 2.064 7.723 -11.773 1 98.62 66 ALA B C 1
ATOM 2743 O O . ALA B 1 66 ? 2.316 7.984 -12.953 1 98.62 66 ALA B O 1
ATOM 2744 N N . GLY B 1 67 ? 1.143 8.383 -11.102 1 98.12 67 GLY B N 1
ATOM 2745 C CA . GLY B 1 67 ? 0.219 9.305 -11.734 1 98.12 67 GLY B CA 1
ATOM 2746 C C . GLY B 1 67 ? 0.721 10.734 -11.75 1 98.12 67 GLY B C 1
ATOM 2747 O O . GLY B 1 67 ? 0.075 11.625 -12.32 1 98.12 67 GLY B O 1
ATOM 2748 N N . THR B 1 68 ? 1.821 11.023 -11.062 1 98.44 68 THR B N 1
ATOM 2749 C CA . THR B 1 68 ? 2.434 12.352 -11.023 1 98.44 68 THR B CA 1
ATOM 2750 C C . THR B 1 68 ? 3.902 12.273 -11.438 1 98.44 68 THR B C 1
ATOM 2752 O O . THR B 1 68 ? 4.453 11.188 -11.602 1 98.44 68 THR B O 1
ATOM 2755 N N . GLU B 1 69 ? 4.516 13.391 -11.578 1 97.31 69 GLU B N 1
ATOM 2756 C CA . GLU B 1 69 ? 5.832 13.383 -12.203 1 97.31 69 GLU B CA 1
ATOM 2757 C C . GLU B 1 69 ? 6.91 13.844 -11.227 1 97.31 69 GLU B C 1
ATOM 2759 O O . GLU B 1 69 ? 7.934 13.18 -11.062 1 97.31 69 GLU B O 1
ATOM 2764 N N . SER B 1 70 ? 6.652 14.992 -10.57 1 97.62 70 SER B N 1
ATOM 2765 C CA . SER B 1 70 ? 7.762 15.602 -9.852 1 97.62 70 SER B CA 1
ATOM 2766 C C . SER B 1 70 ? 7.383 15.906 -8.406 1 97.62 70 SER B C 1
ATOM 2768 O O . SER B 1 70 ? 8.258 15.992 -7.535 1 97.62 70 SER B O 1
ATOM 2770 N N . ILE B 1 71 ? 6.133 16.109 -8.125 1 98.69 71 ILE B N 1
ATOM 2771 C CA . ILE B 1 71 ? 5.695 16.5 -6.793 1 98.69 71 ILE B CA 1
ATOM 2772 C C . ILE B 1 71 ? 6.031 15.406 -5.789 1 98.69 71 ILE B C 1
ATOM 2774 O O . ILE B 1 71 ? 5.895 14.219 -6.086 1 98.69 71 ILE B O 1
ATOM 2778 N N . ARG B 1 72 ? 6.527 15.758 -4.664 1 98.88 72 ARG B N 1
ATOM 2779 C CA . ARG B 1 72 ? 6.77 14.781 -3.607 1 98.88 72 ARG B CA 1
ATOM 2780 C C . ARG B 1 72 ? 5.465 14.312 -2.977 1 98.88 72 ARG B C 1
ATOM 2782 O O . ARG B 1 72 ? 4.488 15.062 -2.934 1 98.88 72 ARG B O 1
ATOM 2789 N N . LEU B 1 73 ? 5.477 13.078 -2.57 1 98.88 73 LEU B N 1
ATOM 2790 C CA . LEU B 1 73 ? 4.297 12.406 -2.033 1 98.88 73 LEU B CA 1
ATOM 2791 C C . LEU B 1 73 ? 4.555 11.906 -0.618 1 98.88 73 LEU B C 1
ATOM 2793 O O . LEU B 1 73 ? 5.598 11.305 -0.346 1 98.88 73 LEU B O 1
ATOM 2797 N N . GLY B 1 74 ? 3.559 12.148 0.295 1 98.81 74 GLY B N 1
ATOM 2798 C CA . GLY B 1 74 ? 3.859 11.68 1.637 1 98.81 74 GLY B CA 1
ATOM 2799 C C . GLY B 1 74 ? 2.625 11.508 2.5 1 98.81 74 GLY B C 1
ATOM 2800 O O . GLY B 1 74 ? 1.498 11.578 2.004 1 98.81 74 GLY B O 1
ATOM 2801 N N . SER B 1 75 ? 2.859 11.062 3.717 1 98.81 75 SER B N 1
ATOM 2802 C CA . SER B 1 75 ? 1.834 10.945 4.746 1 98.81 75 SER B CA 1
ATOM 2803 C C . SER B 1 75 ? 1.933 12.078 5.762 1 98.81 75 SER B C 1
ATOM 2805 O O . SER B 1 75 ? 3.029 12.438 6.199 1 98.81 75 SER B O 1
ATOM 2807 N N . GLY B 1 76 ? 0.831 12.758 6.098 1 98 76 GLY B N 1
ATOM 2808 C CA . GLY B 1 76 ? 0.789 13.797 7.113 1 98 76 GLY B CA 1
ATOM 2809 C C . GLY B 1 76 ? -0.274 13.555 8.172 1 98 76 GLY B C 1
ATOM 2810 O O . GLY B 1 76 ? -1.18 14.375 8.344 1 98 76 GLY B O 1
ATOM 2811 N N . VAL B 1 77 ? -0.318 12.281 8.719 1 98.25 77 VAL B N 1
ATOM 2812 C CA . VAL B 1 77 ? 0.765 11.375 9.078 1 98.25 77 VAL B CA 1
ATOM 2813 C C . VAL B 1 77 ? 0.246 9.938 9.102 1 98.25 77 VAL B C 1
ATOM 2815 O O . VAL B 1 77 ? -0.949 9.703 9.305 1 98.25 77 VAL B O 1
ATOM 2818 N N . LEU B 1 78 ? 1.129 8.953 8.945 1 98.69 78 LEU B N 1
ATOM 2819 C CA . LEU B 1 78 ? 0.858 7.566 9.305 1 98.69 78 LEU B CA 1
ATOM 2820 C C . LEU B 1 78 ? 0.839 7.395 10.82 1 98.69 78 LEU B C 1
ATOM 2822 O O . LEU B 1 78 ? 1.639 8.008 11.531 1 98.69 78 LEU B O 1
ATOM 2826 N N . ILE B 1 79 ? -0.03 6.512 11.312 1 98.56 79 ILE B N 1
ATOM 2827 C CA . ILE B 1 79 ? 0.02 6.137 12.727 1 98.56 79 ILE B CA 1
ATOM 2828 C C . ILE B 1 79 ? 1.038 5.02 12.922 1 98.56 79 ILE B C 1
ATOM 2830 O O . ILE B 1 79 ? 0.841 3.898 12.445 1 98.56 79 ILE B O 1
ATOM 2834 N N . GLY B 1 80 ? 2.029 5.312 13.586 1 97.75 80 GLY B N 1
ATOM 2835 C CA . GLY B 1 80 ? 3.238 4.508 13.633 1 97.75 80 GLY B CA 1
ATOM 2836 C C . GLY B 1 80 ? 2.992 3.088 14.117 1 97.75 80 GLY B C 1
ATOM 2837 O O . GLY B 1 80 ? 3.637 2.148 13.648 1 97.75 80 GLY B O 1
ATOM 2838 N N . SER B 1 81 ? 2 2.928 15.008 1 97.5 81 SER B N 1
ATOM 2839 C CA . SER B 1 81 ? 1.854 1.639 15.68 1 97.5 81 SER B CA 1
ATOM 2840 C C . SER B 1 81 ? 0.691 0.842 15.102 1 97.5 81 SER B C 1
ATOM 2842 O O . SER B 1 81 ? 0.345 -0.225 15.609 1 97.5 81 SER B O 1
ATOM 2844 N N . HIS B 1 82 ? 0.122 1.335 14 1 98.25 82 HIS B N 1
ATOM 2845 C CA . HIS B 1 82 ? -1.046 0.667 13.438 1 98.25 82 HIS B CA 1
ATOM 2846 C C . HIS B 1 82 ? -0.636 -0.466 12.5 1 98.25 82 HIS B C 1
ATOM 2848 O O . HIS B 1 82 ? -1.461 -1.308 12.141 1 98.25 82 HIS B O 1
ATOM 2854 N N . ARG B 1 83 ? 0.573 -0.498 12.055 1 97.69 83 ARG B N 1
ATOM 2855 C CA . ARG B 1 83 ? 1.151 -1.542 11.219 1 97.69 83 ARG B CA 1
ATOM 2856 C C . ARG B 1 83 ? 2.406 -2.127 11.859 1 97.69 83 ARG B C 1
ATOM 2858 O O . ARG B 1 83 ? 3.074 -1.459 12.648 1 97.69 83 ARG B O 1
ATOM 2865 N N . HIS B 1 84 ? 2.674 -3.387 11.547 1 97.62 84 HIS B N 1
ATOM 2866 C CA . HIS B 1 84 ? 3.953 -3.924 12 1 97.62 84 HIS B CA 1
ATOM 2867 C C . HIS B 1 84 ? 5.117 -3.109 11.453 1 97.62 84 HIS B C 1
ATOM 2869 O O . HIS B 1 84 ? 5.148 -2.783 10.266 1 97.62 84 HIS B O 1
ATOM 2875 N N . PRO B 1 85 ? 6.098 -2.77 12.281 1 97.44 85 PRO B N 1
ATOM 2876 C CA . PRO B 1 85 ? 7.18 -1.883 11.852 1 97.44 85 PRO B CA 1
ATOM 2877 C C . PRO B 1 85 ? 7.941 -2.424 10.641 1 97.44 85 PRO B C 1
ATOM 2879 O O . PRO B 1 85 ? 8.312 -1.659 9.75 1 97.44 85 PRO B O 1
ATOM 2882 N N . ALA B 1 86 ? 8.172 -3.725 10.578 1 97.31 86 ALA B N 1
ATOM 2883 C CA . ALA B 1 86 ? 8.891 -4.32 9.453 1 97.31 86 ALA B CA 1
ATOM 2884 C C . ALA B 1 86 ? 8.102 -4.184 8.156 1 97.31 86 ALA B C 1
ATOM 2886 O O . ALA B 1 86 ? 8.672 -3.963 7.09 1 97.31 86 ALA B O 1
ATOM 2887 N N . HIS B 1 87 ? 6.82 -4.355 8.289 1 97.44 87 HIS B N 1
ATOM 2888 C CA . HIS B 1 87 ? 5.957 -4.148 7.133 1 97.44 87 HIS B CA 1
ATOM 2889 C C . HIS B 1 87 ? 6.031 -2.707 6.641 1 97.44 87 HIS B C 1
ATOM 2891 O O . HIS B 1 87 ? 6.188 -2.463 5.445 1 97.44 87 HIS B O 1
ATOM 2897 N N . LEU B 1 88 ? 5.887 -1.813 7.578 1 98.25 88 LEU B N 1
ATOM 2898 C CA . LEU B 1 88 ? 5.895 -0.396 7.23 1 98.25 88 LEU B CA 1
ATOM 2899 C C . LEU B 1 88 ? 7.211 -0.006 6.574 1 98.25 88 LEU B C 1
ATOM 2901 O O . LEU B 1 88 ? 7.227 0.741 5.594 1 98.25 88 LEU B O 1
ATOM 2905 N N . ALA B 1 89 ? 8.297 -0.496 7.09 1 98.25 89 ALA B N 1
ATOM 2906 C CA . ALA B 1 89 ? 9.617 -0.221 6.52 1 98.25 89 ALA B CA 1
ATOM 2907 C C . ALA B 1 89 ? 9.711 -0.731 5.086 1 98.25 89 ALA B C 1
ATOM 2909 O O . ALA B 1 89 ? 10.188 -0.018 4.195 1 98.25 89 ALA B O 1
ATOM 2910 N N . HIS B 1 90 ? 9.242 -1.9 4.863 1 98.38 90 HIS B N 1
ATOM 2911 C CA . HIS B 1 90 ? 9.289 -2.535 3.551 1 98.38 90 HIS B CA 1
ATOM 2912 C C . HIS B 1 90 ? 8.414 -1.786 2.549 1 98.38 90 HIS B C 1
ATOM 2914 O O . HIS B 1 90 ? 8.867 -1.47 1.445 1 98.38 90 HIS B O 1
ATOM 2920 N N . ALA B 1 91 ? 7.23 -1.458 2.93 1 98.56 91 ALA B N 1
ATOM 2921 C CA . ALA B 1 91 ? 6.281 -0.776 2.055 1 98.56 91 ALA B CA 1
ATOM 2922 C C . ALA B 1 91 ? 6.773 0.621 1.691 1 98.56 91 ALA B C 1
ATOM 2924 O O . ALA B 1 91 ? 6.727 1.021 0.525 1 98.56 91 ALA B O 1
ATOM 2925 N N . THR B 1 92 ? 7.266 1.347 2.654 1 98.81 92 THR B N 1
ATOM 2926 C CA . THR B 1 92 ? 7.699 2.717 2.398 1 98.81 92 THR B CA 1
ATOM 2927 C C . THR B 1 92 ? 8.977 2.734 1.568 1 98.81 92 THR B C 1
ATOM 2929 O O . THR B 1 92 ? 9.156 3.598 0.707 1 98.81 92 THR B O 1
ATOM 2932 N N . ALA B 1 93 ? 9.891 1.813 1.813 1 98.75 93 ALA B N 1
ATOM 2933 C CA . ALA B 1 93 ? 11.07 1.705 0.953 1 98.75 93 ALA B CA 1
ATOM 2934 C C . ALA B 1 93 ? 10.664 1.411 -0.49 1 98.75 93 ALA B C 1
ATOM 2936 O O . ALA B 1 93 ? 11.211 2 -1.425 1 98.75 93 ALA B O 1
ATOM 2937 N N . THR B 1 94 ? 9.727 0.505 -0.658 1 98.81 94 THR B N 1
ATOM 2938 C CA . THR B 1 94 ? 9.203 0.178 -1.981 1 98.81 94 THR B CA 1
ATOM 2939 C C . THR B 1 94 ? 8.609 1.413 -2.646 1 98.81 94 THR B C 1
ATOM 2941 O O . THR B 1 94 ? 8.938 1.729 -3.793 1 98.81 94 THR B O 1
ATOM 2944 N N . ILE B 1 95 ? 7.781 2.168 -1.927 1 98.94 95 ILE B N 1
ATOM 2945 C CA . ILE B 1 95 ? 7.113 3.334 -2.494 1 98.94 95 ILE B CA 1
ATOM 2946 C C . ILE B 1 95 ? 8.141 4.406 -2.836 1 98.94 95 ILE B C 1
ATOM 2948 O O . ILE B 1 95 ? 8.008 5.113 -3.838 1 98.94 95 ILE B O 1
ATOM 2952 N N . ASP B 1 96 ? 9.172 4.543 -1.967 1 98.94 96 ASP B N 1
ATOM 2953 C CA . ASP B 1 96 ? 10.234 5.492 -2.287 1 98.94 96 ASP B CA 1
ATOM 2954 C C . ASP B 1 96 ? 10.891 5.148 -3.621 1 98.94 96 ASP B C 1
ATOM 2956 O O . ASP B 1 96 ? 11.133 6.035 -4.445 1 98.94 96 ASP B O 1
ATOM 2960 N N . ARG B 1 97 ? 11.156 3.891 -3.865 1 98.81 97 ARG B N 1
ATOM 2961 C CA . ARG B 1 97 ? 11.75 3.438 -5.117 1 98.81 97 ARG B CA 1
ATOM 2962 C C . ARG B 1 97 ? 10.797 3.652 -6.285 1 98.81 97 ARG B C 1
ATOM 2964 O O . ARG B 1 97 ? 11.195 4.168 -7.336 1 98.81 97 ARG B O 1
ATOM 2971 N N . LEU B 1 98 ? 9.531 3.324 -6.094 1 98.81 98 LEU B N 1
ATOM 2972 C CA . LEU B 1 98 ? 8.539 3.418 -7.16 1 98.81 98 LEU B CA 1
ATOM 2973 C C . LEU B 1 98 ? 8.281 4.871 -7.535 1 98.81 98 LEU B C 1
ATOM 2975 O O . LEU B 1 98 ? 7.945 5.168 -8.68 1 98.81 98 LEU B O 1
ATOM 2979 N N . SER B 1 99 ? 8.469 5.793 -6.629 1 98.75 99 SER B N 1
ATOM 2980 C CA . SER B 1 99 ? 8.195 7.207 -6.867 1 98.75 99 SER B CA 1
ATOM 2981 C C . SER B 1 99 ? 9.438 7.922 -7.398 1 98.75 99 SER B C 1
ATOM 2983 O O . SER B 1 99 ? 9.375 9.109 -7.738 1 98.75 99 SER B O 1
ATOM 2985 N N . GLY B 1 100 ? 10.555 7.219 -7.477 1 98.5 100 GLY B N 1
ATOM 2986 C CA . GLY B 1 100 ? 11.789 7.859 -7.891 1 98.5 100 GLY B CA 1
ATOM 2987 C C . GLY B 1 100 ? 12.391 8.75 -6.82 1 98.5 100 GLY B C 1
ATOM 2988 O O . GLY B 1 100 ? 12.953 9.805 -7.129 1 98.5 100 GLY B O 1
ATOM 2989 N N . GLY B 1 101 ? 12.203 8.344 -5.562 1 98.75 101 GLY B N 1
ATOM 2990 C CA . GLY B 1 101 ? 12.805 9.086 -4.461 1 98.75 101 GLY B CA 1
ATOM 2991 C C . GLY B 1 101 ? 12.008 10.312 -4.074 1 98.75 101 GLY B C 1
ATOM 2992 O O . GLY B 1 101 ? 12.586 11.344 -3.721 1 98.75 101 GLY B O 1
ATOM 2993 N N . ARG B 1 102 ? 10.727 10.258 -4.109 1 98.88 102 ARG B N 1
ATOM 2994 C CA . ARG B 1 102 ? 9.906 11.438 -3.854 1 98.88 102 ARG B CA 1
ATOM 2995 C C . ARG B 1 102 ? 9.117 11.289 -2.555 1 98.88 102 ARG B C 1
ATOM 2997 O O . ARG B 1 102 ? 8.312 12.148 -2.209 1 98.88 102 ARG B O 1
ATOM 3004 N N . LEU B 1 103 ? 9.328 10.211 -1.787 1 98.94 103 LEU B N 1
ATOM 3005 C CA . LEU B 1 103 ? 8.469 9.891 -0.651 1 98.94 103 LEU B CA 1
ATOM 3006 C C . LEU B 1 103 ? 8.883 10.688 0.583 1 98.94 103 LEU B C 1
ATOM 3008 O O . LEU B 1 103 ? 10.07 10.828 0.87 1 98.94 103 LEU B O 1
ATOM 3012 N N . ILE B 1 104 ? 7.922 11.266 1.282 1 98.94 104 ILE B N 1
ATOM 3013 C CA . ILE B 1 104 ? 8.031 11.789 2.639 1 98.94 104 ILE B CA 1
ATOM 3014 C C . ILE B 1 104 ? 7.246 10.898 3.602 1 98.94 104 ILE B C 1
ATOM 3016 O O . ILE B 1 104 ? 6.102 10.539 3.326 1 98.94 104 ILE B O 1
ATOM 3020 N N . VAL B 1 105 ? 7.871 10.531 4.66 1 98.94 105 VAL B N 1
ATOM 3021 C CA . VAL B 1 105 ? 7.191 9.664 5.621 1 98.94 105 VAL B CA 1
ATOM 3022 C C . VAL B 1 105 ? 6.902 10.445 6.902 1 98.94 105 VAL B C 1
ATOM 3024 O O . VAL B 1 105 ? 7.789 10.641 7.734 1 98.94 105 VAL B O 1
ATOM 3027 N N . GLY B 1 106 ? 5.668 10.914 7.016 1 98.94 106 GLY B N 1
ATOM 3028 C CA . GLY B 1 106 ? 5.195 11.492 8.266 1 98.94 106 GLY B CA 1
ATOM 3029 C C . GLY B 1 106 ? 4.602 10.469 9.211 1 98.94 106 GLY B C 1
ATOM 3030 O O . GLY B 1 106 ? 3.789 9.633 8.805 1 98.94 106 GLY B O 1
ATOM 3031 N N . ILE B 1 107 ? 4.98 10.531 10.438 1 98.88 107 ILE B N 1
ATOM 3032 C CA . ILE B 1 107 ? 4.535 9.555 11.414 1 98.88 107 ILE B CA 1
ATOM 3033 C C . ILE B 1 107 ? 4.039 10.266 12.672 1 98.88 107 ILE B C 1
ATOM 3035 O O . ILE B 1 107 ? 4.652 11.234 13.125 1 98.88 107 ILE B O 1
ATOM 3039 N N . GLY B 1 108 ? 2.971 9.859 13.188 1 98.69 108 GLY B N 1
ATOM 3040 C CA . GLY B 1 108 ? 2.441 10.289 14.477 1 98.69 108 GLY B CA 1
ATOM 3041 C C . GLY B 1 108 ? 2.008 9.133 15.359 1 98.69 108 GLY B C 1
ATOM 3042 O O . GLY B 1 108 ? 2.105 7.973 14.961 1 98.69 108 GLY B O 1
ATOM 3043 N N . VAL B 1 109 ? 1.476 9.422 16.562 1 98.38 109 VAL B N 1
ATOM 3044 C CA . VAL B 1 109 ? 1.179 8.383 17.531 1 98.38 109 VAL B CA 1
ATOM 3045 C C . VAL B 1 109 ? -0.284 7.961 17.422 1 98.38 109 VAL B C 1
ATOM 3047 O O . VAL B 1 109 ? -0.654 6.855 17.812 1 98.38 109 VAL B O 1
ATOM 3050 N N . GLY B 1 110 ? -1.09 8.797 16.875 1 97.12 110 GLY B N 1
ATOM 3051 C CA . GLY B 1 110 ? -2.498 8.477 16.703 1 97.12 110 GLY B CA 1
ATOM 3052 C C . GLY B 1 110 ? -3.34 8.82 17.922 1 97.12 110 GLY B C 1
ATOM 3053 O O . GLY B 1 110 ? -2.805 9.055 19.016 1 97.12 110 GLY B O 1
ATOM 3054 N N . TRP B 1 111 ? -4.738 8.875 17.781 1 95.38 111 TRP B N 1
ATOM 3055 C CA . TRP B 1 111 ? -5.613 9.328 18.859 1 95.38 111 TRP B CA 1
ATOM 3056 C C . TRP B 1 111 ? -6.855 8.453 18.953 1 95.38 111 TRP B C 1
ATOM 3058 O O . TRP B 1 111 ? -7.637 8.586 19.906 1 95.38 111 TRP B O 1
ATOM 3068 N N . THR B 1 112 ? -7.117 7.598 17.969 1 95.88 112 THR B N 1
ATOM 3069 C CA . THR B 1 112 ? -8.344 6.816 17.906 1 95.88 112 THR B CA 1
ATOM 3070 C C . THR B 1 112 ? -8.211 5.543 18.75 1 95.88 112 THR B C 1
ATOM 3072 O O . THR B 1 112 ? -7.84 4.492 18.219 1 95.88 112 THR B O 1
ATOM 3075 N N . ALA B 1 113 ? -8.719 5.512 19.938 1 96.5 113 ALA B N 1
ATOM 3076 C CA . ALA B 1 113 ? -8.594 4.375 20.844 1 96.5 113 ALA B CA 1
ATOM 3077 C C . ALA B 1 113 ? -9.312 3.15 20.297 1 96.5 113 ALA B C 1
ATOM 3079 O O . ALA B 1 113 ? -8.852 2.02 20.469 1 96.5 113 ALA B O 1
ATOM 3080 N N . GLN B 1 114 ? -10.438 3.359 19.656 1 97.62 114 GLN B N 1
ATOM 3081 C CA . GLN B 1 114 ? -11.211 2.244 19.125 1 97.62 114 GLN B CA 1
ATOM 3082 C C . GLN B 1 114 ? -10.43 1.501 18.047 1 97.62 114 GLN B C 1
ATOM 3084 O O . GLN B 1 114 ? -10.422 0.269 18.016 1 97.62 114 GLN B O 1
ATOM 3089 N N . ALA B 1 115 ? -9.797 2.225 17.172 1 98 115 ALA B N 1
ATOM 3090 C CA . ALA B 1 115 ? -9 1.594 16.125 1 98 115 ALA B CA 1
ATOM 3091 C C . ALA B 1 115 ? -7.84 0.799 16.719 1 98 115 ALA B C 1
ATOM 3093 O O . ALA B 1 115 ? -7.516 -0.29 16.234 1 98 115 ALA B O 1
ATOM 3094 N N . PHE B 1 116 ? -7.207 1.347 17.75 1 98.25 116 PHE B N 1
ATOM 3095 C CA . PHE B 1 116 ? -6.148 0.627 18.453 1 98.25 116 PHE B CA 1
ATOM 3096 C C . PHE B 1 116 ? -6.668 -0.695 19.016 1 98.25 116 PHE B C 1
ATOM 3098 O O . PHE B 1 116 ? -6 -1.726 18.891 1 98.25 116 PHE B O 1
ATOM 3105 N N . ASP B 1 117 ? -7.832 -0.639 19.562 1 98.5 117 ASP B N 1
ATOM 3106 C CA . ASP B 1 117 ? -8.43 -1.843 20.125 1 98.5 117 ASP B CA 1
ATOM 3107 C C . ASP B 1 117 ? -8.695 -2.889 19.047 1 98.5 117 ASP B C 1
ATOM 3109 O O . ASP B 1 117 ? -8.359 -4.062 19.219 1 98.5 117 ASP B O 1
ATOM 3113 N N . VAL B 1 118 ? -9.227 -2.473 17.938 1 98.06 118 VAL B N 1
ATOM 3114 C CA . VAL B 1 118 ? -9.492 -3.373 16.812 1 98.06 118 VAL B CA 1
ATOM 3115 C C . VAL B 1 118 ? -8.195 -4.016 16.344 1 98.06 118 VAL B C 1
ATOM 3117 O O . VAL B 1 118 ? -8.148 -5.215 16.078 1 98.06 118 VAL B O 1
ATOM 3120 N N . LEU B 1 119 ? -7.129 -3.258 16.328 1 98 119 LEU B N 1
ATOM 3121 C CA . LEU B 1 119 ? -5.855 -3.705 15.766 1 98 119 LEU B CA 1
ATOM 3122 C C . LEU B 1 119 ? -5.055 -4.48 16.812 1 98 119 LEU B C 1
ATOM 3124 O O . LEU B 1 119 ? -3.982 -5.008 16.5 1 98 119 LEU B O 1
ATOM 3128 N N . GLY B 1 120 ? -5.523 -4.512 17.984 1 97.25 120 GLY B N 1
ATOM 3129 C CA . GLY B 1 120 ? -4.852 -5.238 19.047 1 97.25 120 GLY B CA 1
ATOM 3130 C C . GLY B 1 120 ? -3.611 -4.531 19.562 1 97.25 120 GLY B C 1
ATOM 3131 O O . GLY B 1 120 ? -2.66 -5.176 20.016 1 97.25 120 GLY B O 1
ATOM 3132 N N . VAL B 1 121 ? -3.518 -3.252 19.422 1 97.69 121 VAL B N 1
ATOM 3133 C CA . VAL B 1 121 ? -2.391 -2.438 19.875 1 97.69 121 VAL B CA 1
ATOM 3134 C C . VAL B 1 121 ? -2.764 -1.685 21.141 1 97.69 121 VAL B C 1
ATOM 3136 O O . VAL B 1 121 ? -3.775 -0.981 21.188 1 97.69 121 VAL B O 1
ATOM 3139 N N . PRO B 1 122 ? -2.008 -1.83 22.219 1 97.5 122 PRO B N 1
ATOM 3140 C CA . PRO B 1 122 ? -2.33 -1.09 23.438 1 97.5 122 PRO B CA 1
ATOM 3141 C C . PRO B 1 122 ? -2.229 0.423 23.266 1 97.5 122 PRO B C 1
ATOM 3143 O O . PRO B 1 122 ? -1.138 0.947 23.016 1 97.5 122 PRO B O 1
ATOM 3146 N N . PHE B 1 123 ? -3.318 1.101 23.484 1 97.75 123 PHE B N 1
ATOM 3147 C CA . PHE B 1 123 ? -3.406 2.539 23.25 1 97.75 123 PHE B CA 1
ATOM 3148 C C . PHE B 1 123 ? -2.451 3.287 24.188 1 97.75 123 PHE B C 1
ATOM 3150 O O . PHE B 1 123 ? -1.82 4.262 23.766 1 97.75 123 PHE B O 1
ATOM 3157 N N . THR B 1 124 ? -2.23 2.861 25.359 1 97.56 124 THR B N 1
ATOM 3158 C CA . THR B 1 124 ? -1.438 3.549 26.375 1 97.56 124 THR B CA 1
ATOM 3159 C C . THR B 1 124 ? 0.052 3.422 26.062 1 97.56 124 THR B C 1
ATOM 3161 O O . THR B 1 124 ? 0.873 4.121 26.656 1 97.56 124 THR B O 1
ATOM 3164 N N . ARG B 1 125 ? 0.395 2.533 25.172 1 97.81 125 ARG B N 1
ATOM 3165 C CA . ARG B 1 125 ? 1.798 2.332 24.828 1 97.81 125 ARG B CA 1
ATOM 3166 C C . ARG B 1 125 ? 2.113 2.922 23.453 1 97.81 125 ARG B C 1
ATOM 3168 O O . ARG B 1 125 ? 3.205 2.715 22.922 1 97.81 125 ARG B O 1
ATOM 3175 N N . ARG B 1 126 ? 1.198 3.662 22.922 1 97.75 126 ARG B N 1
ATOM 3176 C CA . ARG B 1 126 ? 1.284 4.082 21.531 1 97.75 126 ARG B CA 1
ATOM 3177 C C . ARG B 1 126 ? 2.52 4.945 21.297 1 97.75 126 ARG B C 1
ATOM 3179 O O . ARG B 1 126 ? 3.133 4.883 20.219 1 97.75 126 ARG B O 1
ATOM 3186 N N . GLY B 1 127 ? 2.949 5.754 22.266 1 98.12 127 GLY B N 1
ATOM 3187 C CA . GLY B 1 127 ? 4.168 6.535 22.125 1 98.12 127 GLY B CA 1
ATOM 3188 C C . GLY B 1 127 ? 5.41 5.68 21.984 1 98.12 127 GLY B C 1
ATOM 3189 O O . GLY B 1 127 ? 6.156 5.805 21.016 1 98.12 127 GLY B O 1
ATOM 3190 N N . ARG B 1 128 ? 5.637 4.777 22.938 1 98 128 ARG B N 1
ATOM 3191 C CA . ARG B 1 128 ? 6.805 3.902 22.938 1 98 128 ARG B CA 1
ATOM 3192 C C . ARG B 1 128 ? 6.824 3.016 21.703 1 98 128 ARG B C 1
ATOM 3194 O O . ARG B 1 128 ? 7.883 2.771 21.125 1 98 128 ARG B O 1
ATOM 3201 N N . LEU B 1 129 ? 5.648 2.539 21.328 1 98.38 129 LEU B N 1
ATOM 3202 C CA . LEU B 1 129 ? 5.551 1.702 20.141 1 98.38 129 LEU B CA 1
ATOM 3203 C C . LEU B 1 129 ? 5.906 2.492 18.891 1 98.38 129 LEU B C 1
ATOM 3205 O O . LEU B 1 129 ? 6.52 1.954 17.969 1 98.38 129 LEU B O 1
ATOM 3209 N N . THR B 1 130 ? 5.496 3.742 18.844 1 98.75 130 THR B N 1
ATOM 3210 C CA . THR B 1 130 ? 5.879 4.602 17.734 1 98.75 130 THR B CA 1
ATOM 3211 C C . THR B 1 130 ? 7.391 4.797 17.688 1 98.75 130 THR B C 1
ATOM 3213 O O . THR B 1 130 ? 7.996 4.762 16.609 1 98.75 130 THR B O 1
ATOM 3216 N N . ASP B 1 131 ? 8.023 4.98 18.859 1 98.62 131 ASP B N 1
ATOM 3217 C CA . ASP B 1 131 ? 9.484 5.078 18.906 1 98.62 131 ASP B CA 1
ATOM 3218 C C . ASP B 1 131 ? 10.133 3.832 18.312 1 98.62 131 ASP B C 1
ATOM 3220 O O . ASP B 1 131 ? 11.062 3.934 17.5 1 98.62 131 ASP B O 1
ATOM 3224 N N . THR B 1 132 ? 9.641 2.674 18.688 1 97.94 132 THR B N 1
ATOM 3225 C CA . THR B 1 132 ? 10.156 1.41 18.172 1 97.94 132 THR B CA 1
ATOM 3226 C C . THR B 1 132 ? 9.984 1.346 16.656 1 97.94 132 THR B C 1
ATOM 3228 O O . THR B 1 132 ? 10.891 0.89 15.945 1 97.94 132 THR B O 1
ATOM 3231 N N . THR B 1 133 ? 8.844 1.768 16.172 1 98.56 133 THR B N 1
ATOM 3232 C CA . THR B 1 133 ? 8.586 1.805 14.734 1 98.56 133 THR B CA 1
ATOM 3233 C C . THR B 1 133 ? 9.625 2.676 14.031 1 98.56 133 THR B C 1
ATOM 3235 O O . THR B 1 133 ? 10.211 2.258 13.031 1 98.56 133 THR B O 1
ATOM 3238 N N . LEU B 1 134 ? 9.859 3.85 14.547 1 98.81 134 LEU B N 1
ATOM 3239 C CA . LEU B 1 134 ? 10.812 4.777 13.938 1 98.81 134 LEU B CA 1
ATOM 3240 C C . LEU B 1 134 ? 12.211 4.18 13.914 1 98.81 134 LEU B C 1
ATOM 3242 O O . LEU B 1 134 ? 12.914 4.27 12.898 1 98.81 134 LEU B O 1
ATOM 3246 N N . GLU B 1 135 ? 12.602 3.578 14.984 1 98.56 135 GLU B N 1
ATOM 3247 C CA . GLU B 1 135 ? 13.906 2.93 15.055 1 98.56 135 GLU B CA 1
ATOM 3248 C C . GLU B 1 135 ? 14.023 1.818 14.008 1 98.56 135 GLU B C 1
ATOM 3250 O O . GLU B 1 135 ? 15.062 1.685 13.352 1 98.56 135 GLU B O 1
ATOM 3255 N N . THR B 1 136 ? 12.992 1.047 13.875 1 98 136 THR B N 1
ATOM 3256 C CA . THR B 1 136 ? 12.984 -0.038 12.898 1 98 136 THR B CA 1
ATOM 3257 C C . THR B 1 136 ? 13.055 0.511 11.477 1 98 136 THR B C 1
ATOM 3259 O O . THR B 1 136 ? 13.781 -0.025 10.633 1 98 136 THR B O 1
ATOM 3262 N N . LEU B 1 137 ? 12.281 1.579 11.188 1 98.56 137 LEU B N 1
ATOM 3263 C CA . LEU B 1 137 ? 12.32 2.201 9.867 1 98.56 137 LEU B CA 1
ATOM 3264 C C . LEU B 1 137 ? 13.75 2.617 9.508 1 98.56 137 LEU B C 1
ATOM 3266 O O . LEU B 1 137 ? 14.25 2.266 8.445 1 98.56 137 LEU B O 1
ATOM 3270 N N . ILE B 1 138 ? 14.375 3.324 10.391 1 98.62 138 ILE B N 1
ATOM 3271 C CA . ILE B 1 138 ? 15.711 3.852 10.141 1 98.62 138 ILE B CA 1
ATOM 3272 C C . ILE B 1 138 ? 16.688 2.697 9.945 1 98.62 138 ILE B C 1
ATOM 3274 O O . ILE B 1 138 ? 17.484 2.701 8.992 1 98.62 138 ILE B O 1
ATOM 3278 N N . ALA B 1 139 ? 16.625 1.675 10.781 1 97.88 139 ALA B N 1
ATOM 3279 C CA . ALA B 1 139 ? 17.5 0.514 10.648 1 97.88 139 ALA B CA 1
ATOM 3280 C C . ALA B 1 139 ? 17.297 -0.181 9.305 1 97.88 139 ALA B C 1
ATOM 3282 O O . ALA B 1 139 ? 18.266 -0.506 8.617 1 97.88 139 ALA B O 1
ATOM 3283 N N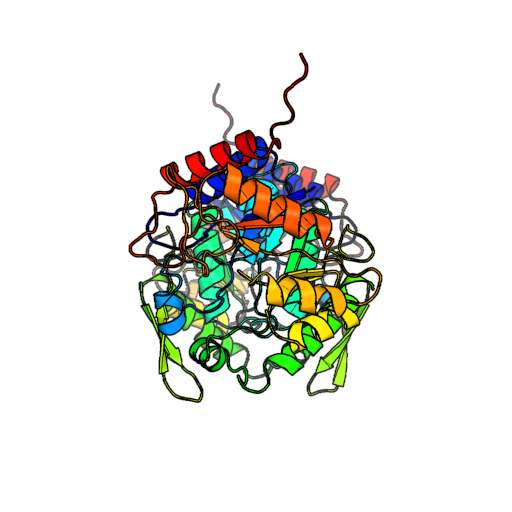 . ALA B 1 140 ? 16.062 -0.401 8.945 1 98.19 140 ALA B N 1
ATOM 3284 C CA . ALA B 1 140 ? 15.727 -1.119 7.715 1 98.19 140 ALA B CA 1
ATOM 3285 C C . ALA B 1 140 ? 16.109 -0.311 6.48 1 98.19 140 ALA B C 1
ATOM 3287 O O . ALA B 1 140 ? 16.531 -0.876 5.469 1 98.19 140 ALA B O 1
ATOM 3288 N N . TRP B 1 141 ? 15.977 1.01 6.547 1 98.44 141 TRP B N 1
ATOM 3289 C CA . TRP B 1 141 ? 16.188 1.88 5.395 1 98.44 141 TRP B CA 1
ATOM 3290 C C . TRP B 1 141 ? 17.688 2.074 5.129 1 98.44 141 TRP B C 1
ATOM 3292 O O . TRP B 1 141 ? 18.078 2.51 4.043 1 98.44 141 TRP B O 1
ATOM 3302 N N . THR B 1 142 ? 18.531 1.813 6.098 1 97.94 142 THR B N 1
ATOM 3303 C CA . THR B 1 142 ? 19.922 2.234 5.969 1 97.94 142 THR B CA 1
ATOM 3304 C C . THR B 1 142 ? 20.844 1.024 5.922 1 97.94 142 THR B C 1
ATOM 3306 O O . THR B 1 142 ? 22.078 1.171 5.977 1 97.94 142 THR B O 1
ATOM 3309 N N . SER B 1 143 ? 20.234 -0.167 5.898 1 97.31 143 SER B N 1
ATOM 3310 C CA . SER B 1 143 ? 21.031 -1.392 5.816 1 97.31 143 SER B CA 1
ATOM 3311 C C . SER B 1 143 ? 20.328 -2.439 4.953 1 97.31 143 SER B C 1
ATOM 3313 O O . SER B 1 143 ? 19.109 -2.557 4.973 1 97.31 143 SER B O 1
ATOM 3315 N N . GLU B 1 144 ? 21.109 -3.225 4.285 1 96.44 144 GLU B N 1
ATOM 3316 C CA . GLU B 1 144 ? 20.562 -4.277 3.436 1 96.44 144 GLU B CA 1
ATOM 3317 C C . GLU B 1 144 ? 19.891 -5.359 4.27 1 96.44 144 GLU B C 1
ATOM 3319 O O . GLU B 1 144 ? 18.984 -6.039 3.787 1 96.44 144 GLU B O 1
ATOM 3324 N N . THR B 1 145 ? 20.438 -5.555 5.5 1 98 145 THR B N 1
ATOM 3325 C CA . THR B 1 145 ? 19.844 -6.484 6.445 1 98 145 THR B CA 1
ATOM 3326 C C . THR B 1 145 ? 19.734 -5.852 7.832 1 98 145 THR B C 1
ATOM 3328 O O . THR B 1 145 ? 20.469 -4.922 8.156 1 98 145 THR B O 1
ATOM 3331 N N . TYR B 1 146 ? 18.797 -6.285 8.562 1 97.31 146 TYR B N 1
ATOM 3332 C CA . TYR B 1 146 ? 18.656 -5.883 9.953 1 97.31 146 TYR B CA 1
ATOM 3333 C C . TYR B 1 146 ? 18.078 -7.016 10.797 1 97.31 146 TYR B C 1
ATOM 3335 O O . TYR B 1 146 ? 17.531 -7.973 10.25 1 97.31 146 TYR B O 1
ATOM 3343 N N . ASP B 1 147 ? 18.219 -6.926 12.07 1 97 147 ASP B N 1
ATOM 3344 C CA . ASP B 1 147 ? 17.719 -7.934 13 1 97 147 ASP B CA 1
ATOM 3345 C C . ASP B 1 147 ? 16.328 -7.574 13.5 1 97 147 ASP B C 1
ATOM 3347 O O . ASP B 1 147 ? 16.078 -6.441 13.914 1 97 147 ASP B O 1
ATOM 3351 N N . ALA B 1 148 ? 15.453 -8.508 13.375 1 96.94 148 ALA B N 1
ATOM 3352 C CA . ALA B 1 148 ? 14.094 -8.328 13.883 1 96.94 148 ALA B CA 1
ATOM 3353 C C . ALA B 1 148 ? 13.781 -9.359 14.969 1 96.94 148 ALA B C 1
ATOM 3355 O O . ALA B 1 148 ? 14.086 -10.547 14.812 1 96.94 148 ALA B O 1
ATOM 3356 N N . PRO B 1 149 ? 13.172 -8.922 16 1 96.31 149 PRO B N 1
ATOM 3357 C CA . PRO B 1 149 ? 12.844 -9.852 17.094 1 96.31 149 PRO B CA 1
ATOM 3358 C C . PRO B 1 149 ? 11.625 -10.719 16.766 1 96.31 149 PRO B C 1
ATOM 3360 O O . PRO B 1 149 ? 10.711 -10.273 16.078 1 96.31 149 PRO B O 1
ATOM 3363 N N . GLY B 1 150 ? 11.594 -11.969 17.266 1 95.94 150 GLY B N 1
ATOM 3364 C CA . GLY B 1 150 ? 10.484 -12.898 17.344 1 95.94 150 GLY B CA 1
ATOM 3365 C C . GLY B 1 150 ? 10.438 -13.672 18.641 1 95.94 150 GLY B C 1
ATOM 3366 O O . GLY B 1 150 ? 11.32 -13.531 19.5 1 95.94 150 GLY B O 1
ATOM 3367 N N . SER B 1 151 ? 9.352 -14.391 18.797 1 96.06 151 SER B N 1
ATOM 3368 C CA . SER B 1 151 ? 9.203 -15.18 20.016 1 96.06 151 SER B CA 1
ATOM 3369 C C . SER B 1 151 ? 10.258 -16.281 20.078 1 96.06 151 SER B C 1
ATOM 3371 O O . SER B 1 151 ? 10.688 -16.672 21.172 1 96.06 151 SER B O 1
ATOM 3373 N N . ALA B 1 152 ? 10.719 -16.812 18.938 1 95.38 152 ALA B N 1
ATOM 3374 C CA . ALA B 1 152 ? 11.68 -17.922 18.875 1 95.38 152 ALA B CA 1
ATOM 3375 C C . ALA B 1 152 ? 13.109 -17.391 18.781 1 95.38 152 ALA B C 1
ATOM 3377 O O . ALA B 1 152 ? 14.055 -18.188 18.672 1 95.38 152 ALA B O 1
ATOM 3378 N N . GLY B 1 153 ? 13.289 -16.125 18.844 1 94.94 153 GLY B N 1
ATOM 3379 C CA . GLY B 1 153 ? 14.602 -15.516 18.719 1 94.94 153 GLY B CA 1
ATOM 3380 C C . GLY B 1 153 ? 14.648 -14.383 17.703 1 94.94 153 GLY B C 1
ATOM 3381 O O . GLY B 1 153 ? 13.617 -14 17.156 1 94.94 153 GLY B O 1
ATOM 3382 N N . THR B 1 154 ? 15.828 -13.898 17.5 1 97.31 154 THR B N 1
ATOM 3383 C CA . THR B 1 154 ? 16.047 -12.82 16.547 1 97.31 154 THR B CA 1
ATOM 3384 C C . THR B 1 154 ? 16.281 -13.391 15.141 1 97.31 154 THR B C 1
ATOM 3386 O O . THR B 1 154 ? 16.969 -14.398 14.977 1 97.31 154 THR B O 1
ATOM 3389 N N . HIS B 1 155 ? 15.68 -12.758 14.148 1 97.88 155 HIS B N 1
ATOM 3390 C CA . HIS B 1 155 ? 15.82 -13.188 12.758 1 97.88 155 HIS B CA 1
ATOM 3391 C C . HIS B 1 155 ? 16.422 -12.078 11.898 1 97.88 155 HIS B C 1
ATOM 3393 O O . HIS B 1 155 ? 16.125 -10.898 12.094 1 97.88 155 HIS B O 1
ATOM 3399 N N . ARG B 1 156 ? 17.219 -12.5 10.984 1 97.5 156 ARG B N 1
ATOM 3400 C CA . ARG B 1 156 ? 17.75 -11.578 9.984 1 97.5 156 ARG B CA 1
ATOM 3401 C C . ARG B 1 156 ? 16.719 -11.305 8.898 1 97.5 156 ARG B C 1
ATOM 3403 O O . ARG B 1 156 ? 16.109 -12.234 8.359 1 97.5 156 ARG B O 1
ATOM 3410 N N . VAL B 1 157 ? 16.438 -10.031 8.602 1 98.12 157 VAL B N 1
ATOM 3411 C CA . VAL B 1 157 ? 15.492 -9.609 7.562 1 98.12 157 VAL B CA 1
ATOM 3412 C C . VAL B 1 157 ? 16.25 -8.898 6.445 1 98.12 157 VAL B C 1
ATOM 3414 O O . VAL B 1 157 ? 17.078 -8.016 6.703 1 98.12 157 VAL B O 1
ATOM 3417 N N . HIS B 1 158 ? 15.977 -9.312 5.258 1 96.75 158 HIS B N 1
ATOM 3418 C CA . HIS B 1 158 ? 16.531 -8.672 4.074 1 96.75 158 HIS B CA 1
ATOM 3419 C C . HIS B 1 158 ? 15.617 -7.559 3.57 1 96.75 158 HIS B C 1
ATOM 3421 O O . HIS B 1 158 ? 14.477 -7.82 3.178 1 96.75 158 HIS B O 1
ATOM 3427 N N . ASN B 1 159 ? 15.984 -6.223 3.633 1 85.75 159 ASN B N 1
ATOM 3428 C CA . ASN B 1 159 ? 15.133 -5.082 3.295 1 85.75 159 ASN B CA 1
ATOM 3429 C C . ASN B 1 159 ? 15.383 -4.605 1.867 1 85.75 159 ASN B C 1
ATOM 3431 O O . ASN B 1 159 ? 14.961 -3.51 1.493 1 85.75 159 ASN B O 1
ATOM 3435 N N . GLY B 1 160 ? 15.945 -5.352 0.836 1 85.5 160 GLY B N 1
ATOM 3436 C CA . GLY B 1 160 ? 16 -4.906 -0.547 1 85.5 160 GLY B CA 1
ATOM 3437 C C . GLY B 1 160 ? 14.641 -4.875 -1.216 1 85.5 160 GLY B C 1
ATOM 3438 O O . GLY B 1 160 ? 13.914 -5.871 -1.204 1 85.5 160 GLY B O 1
ATOM 3439 N N . PRO B 1 161 ? 14.07 -3.656 -1.719 1 95.56 161 PRO B N 1
ATOM 3440 C CA . PRO B 1 161 ? 14.953 -2.545 -2.086 1 95.56 161 PRO B CA 1
ATOM 3441 C C . PRO B 1 161 ? 15.211 -1.588 -0.925 1 95.56 161 PRO B C 1
ATOM 3443 O O . PRO B 1 161 ? 14.352 -1.417 -0.058 1 95.56 161 PRO B O 1
ATOM 3446 N N . LEU B 1 162 ? 16.359 -1.015 -0.908 1 97.62 162 LEU B N 1
ATOM 3447 C CA . LEU B 1 162 ? 16.578 0.155 -0.065 1 97.62 162 LEU B CA 1
ATOM 3448 C C . LEU B 1 162 ? 15.961 1.399 -0.688 1 97.62 162 LEU B C 1
ATOM 3450 O O . LEU B 1 162 ? 15.812 1.48 -1.909 1 97.62 162 LEU B O 1
ATOM 3454 N N . PRO B 1 163 ? 15.57 2.355 0.167 1 98.5 163 PRO B N 1
ATOM 3455 C CA . PRO B 1 163 ? 15.117 3.613 -0.429 1 98.5 163 PRO B CA 1
ATOM 3456 C C . PRO B 1 163 ? 16.156 4.234 -1.356 1 98.5 163 PRO B C 1
ATOM 3458 O O . PRO B 1 163 ? 17.359 3.969 -1.214 1 98.5 163 PRO B O 1
ATOM 3461 N N . LEU B 1 164 ? 15.664 4.992 -2.299 1 98.38 164 LEU B N 1
ATOM 3462 C CA . LEU B 1 164 ? 16.547 5.738 -3.193 1 98.38 164 LEU B CA 1
ATOM 3463 C C . LEU B 1 164 ? 17.172 6.926 -2.473 1 98.38 164 LEU B C 1
ATOM 3465 O O . LEU B 1 164 ? 18.344 7.238 -2.693 1 98.38 164 LEU B O 1
ATOM 3469 N N . GLN B 1 165 ? 16.422 7.574 -1.653 1 98.62 165 GLN B N 1
ATOM 3470 C CA . GLN B 1 165 ? 16.875 8.758 -0.93 1 98.62 165 GLN B CA 1
ATOM 3471 C C . GLN B 1 165 ? 17.891 8.383 0.148 1 98.62 165 GLN B C 1
ATOM 3473 O O . GLN B 1 165 ? 17.75 7.355 0.813 1 98.62 165 GLN B O 1
ATOM 3478 N N . GLN B 1 166 ? 18.797 9.188 0.287 1 97.75 166 GLN B N 1
ATOM 3479 C CA . GLN B 1 166 ? 19.828 9 1.301 1 97.75 166 GLN B CA 1
ATOM 3480 C C . GLN B 1 166 ? 19.797 10.133 2.326 1 97.75 166 GLN B C 1
ATOM 3482 O O . GLN B 1 166 ? 19.609 11.297 1.97 1 97.75 166 GLN B O 1
ATOM 3487 N N . PRO B 1 167 ? 20.125 9.883 3.518 1 97.62 167 PRO B N 1
ATOM 3488 C CA . PRO B 1 167 ? 20.297 8.547 4.098 1 97.62 167 PRO B CA 1
ATOM 3489 C C . PRO B 1 167 ? 19 7.738 4.109 1 97.62 167 PRO B C 1
ATOM 3491 O O . PRO B 1 167 ? 19.047 6.512 4.227 1 97.62 167 PRO B O 1
ATOM 3494 N N . HIS B 1 168 ? 17.891 8.289 4.148 1 98.38 168 HIS B N 1
ATOM 3495 C CA . HIS B 1 168 ? 16.562 7.711 4.043 1 98.38 168 HIS B CA 1
ATOM 3496 C C . HIS B 1 168 ? 15.523 8.781 3.717 1 98.38 168 HIS B C 1
ATOM 3498 O O . HIS B 1 168 ? 15.844 9.969 3.676 1 98.38 168 HIS B O 1
ATOM 3504 N N . PRO B 1 169 ? 14.266 8.398 3.369 1 98.75 169 PRO B N 1
ATOM 3505 C CA . PRO B 1 169 ? 13.242 9.422 3.15 1 98.75 169 PRO B CA 1
ATOM 3506 C C . PRO B 1 169 ? 13.078 10.352 4.348 1 98.75 169 PRO B C 1
ATOM 3508 O O . PRO B 1 169 ? 13.328 9.953 5.488 1 98.75 169 PRO B O 1
ATOM 3511 N N . PRO B 1 170 ? 12.727 11.625 4.031 1 98.81 170 PRO B N 1
ATOM 3512 C CA . PRO B 1 170 ? 12.422 12.508 5.164 1 98.81 170 PRO B CA 1
ATOM 3513 C C . PRO B 1 170 ? 11.422 11.891 6.141 1 98.81 170 PRO B C 1
ATOM 3515 O O . PRO B 1 170 ? 10.422 11.297 5.719 1 98.81 170 PRO B O 1
ATOM 3518 N N . LEU B 1 171 ? 11.758 11.977 7.344 1 98.81 171 LEU B N 1
ATOM 3519 C CA . LEU B 1 171 ? 10.938 11.453 8.43 1 98.81 171 LEU B CA 1
ATOM 3520 C C . LEU B 1 171 ? 10.352 12.594 9.258 1 98.81 171 LEU B C 1
ATOM 3522 O O . LEU B 1 171 ? 11 13.102 10.18 1 98.81 171 LEU B O 1
ATOM 3526 N N . TRP B 1 172 ? 9.109 13 8.961 1 98.94 172 TRP B N 1
ATOM 3527 C CA . TRP B 1 172 ? 8.414 14.078 9.656 1 98.94 172 TRP B CA 1
ATOM 3528 C C . TRP B 1 172 ? 7.641 13.539 10.852 1 98.94 172 TRP B C 1
ATOM 3530 O O . TRP B 1 172 ? 6.859 12.586 10.719 1 98.94 172 TRP B O 1
ATOM 3540 N N . ILE B 1 173 ? 7.871 14.125 11.992 1 98.94 173 ILE B N 1
ATOM 3541 C CA . ILE B 1 173 ? 7.199 13.672 13.203 1 98.94 173 ILE B CA 1
ATOM 3542 C C . ILE B 1 173 ? 6.031 14.602 13.523 1 98.94 173 ILE B C 1
ATOM 3544 O O . ILE B 1 173 ? 6.227 15.789 13.781 1 98.94 173 ILE B O 1
ATOM 3548 N N . GLY B 1 174 ? 4.863 14.055 13.461 1 98.81 174 GLY B N 1
ATOM 3549 C CA . GLY B 1 174 ? 3.67 14.812 13.797 1 98.81 174 GLY B CA 1
ATOM 3550 C C . GLY B 1 174 ? 3.422 14.906 15.289 1 98.81 174 GLY B C 1
ATOM 3551 O O . GLY B 1 174 ? 3.865 14.039 16.047 1 98.81 174 GLY B O 1
ATOM 3552 N N . GLY B 1 175 ? 2.609 15.922 15.625 1 98.44 175 GLY B N 1
ATOM 3553 C CA . GLY B 1 175 ? 2.195 16.141 17 1 98.44 175 GLY B CA 1
ATOM 3554 C C . GLY B 1 175 ? 2.533 17.516 17.516 1 98.44 175 GLY B C 1
ATOM 3555 O O . GLY B 1 175 ? 3.557 18.094 17.141 1 98.44 175 GLY B O 1
ATOM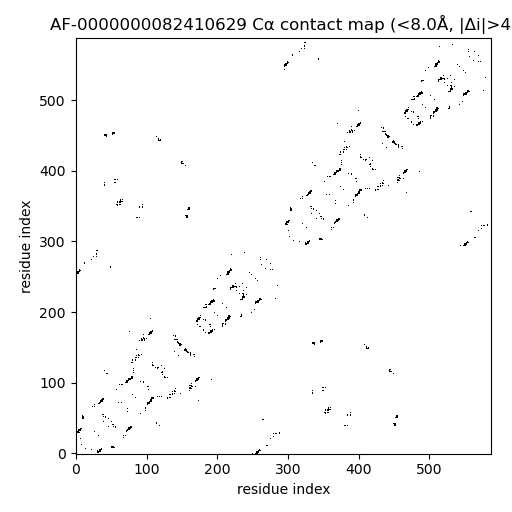 3556 N N . ASN B 1 176 ? 1.777 18.031 18.516 1 98.31 176 ASN B N 1
ATOM 3557 C CA . ASN B 1 176 ? 1.923 19.391 19.031 1 98.31 176 ASN B CA 1
ATOM 3558 C C . ASN B 1 176 ? 2.596 19.406 20.391 1 98.31 176 ASN B C 1
ATOM 3560 O O . ASN B 1 176 ? 2.992 20.469 20.891 1 98.31 176 ASN B O 1
ATOM 3564 N N . GLY B 1 177 ? 2.801 18.312 20.984 1 97.5 177 GLY B N 1
ATOM 3565 C CA . GLY B 1 177 ? 3.305 18.25 22.344 1 97.5 177 GLY B CA 1
ATOM 3566 C C . GLY B 1 177 ? 4.809 18.062 22.422 1 97.5 177 GLY B C 1
ATOM 3567 O O . GLY B 1 177 ? 5.457 17.812 21.406 1 97.5 177 GLY B O 1
ATOM 3568 N N . PRO B 1 178 ? 5.285 18.172 23.609 1 97.94 178 PRO B N 1
ATOM 3569 C CA . PRO B 1 178 ? 6.734 18.062 23.797 1 97.94 178 PRO B CA 1
ATOM 3570 C C . PRO B 1 178 ? 7.273 16.688 23.391 1 97.94 178 PRO B C 1
ATOM 3572 O O . PRO B 1 178 ? 8.414 16.578 22.938 1 97.94 178 PRO B O 1
ATOM 3575 N N . ALA B 1 179 ? 6.492 15.695 23.578 1 98.31 179 ALA B N 1
ATOM 3576 C CA . ALA B 1 179 ? 6.93 14.352 23.203 1 98.31 179 ALA B CA 1
ATOM 3577 C C . ALA B 1 179 ? 7.234 14.266 21.719 1 98.31 179 ALA B C 1
ATOM 3579 O O . ALA B 1 179 ? 8.148 13.555 21.297 1 98.31 179 ALA B O 1
ATOM 3580 N N . ALA B 1 180 ? 6.438 14.898 20.906 1 98.69 180 ALA B N 1
ATOM 3581 C CA . ALA B 1 180 ? 6.676 14.922 19.469 1 98.69 180 ALA B CA 1
ATOM 3582 C C . ALA B 1 180 ? 8 15.602 19.141 1 98.69 180 ALA B C 1
ATOM 3584 O O . ALA B 1 180 ? 8.734 15.156 18.25 1 98.69 180 ALA B O 1
ATOM 3585 N N . ILE B 1 181 ? 8.281 16.672 19.812 1 98.69 181 ILE B N 1
ATOM 3586 C CA . ILE B 1 181 ? 9.531 17.391 19.594 1 98.69 181 ILE B CA 1
ATOM 3587 C C . ILE B 1 181 ? 10.711 16.531 20.031 1 98.69 181 ILE B C 1
ATOM 3589 O O . ILE B 1 181 ? 11.711 16.438 19.312 1 98.69 181 ILE B O 1
ATOM 3593 N N . ASP B 1 182 ? 10.586 15.93 21.188 1 98.69 182 ASP B N 1
ATOM 3594 C CA . ASP B 1 182 ? 11.633 15.023 21.656 1 98.69 182 ASP B CA 1
ATOM 3595 C C . ASP B 1 182 ? 11.891 13.922 20.641 1 98.69 182 ASP B C 1
ATOM 3597 O O . ASP B 1 182 ? 13.047 13.625 20.312 1 98.69 182 ASP B O 1
ATOM 3601 N N . ARG B 1 183 ? 10.883 13.352 20.141 1 98.75 183 ARG B N 1
ATOM 3602 C CA . ARG B 1 183 ? 10.977 12.305 19.125 1 98.75 183 ARG B CA 1
ATOM 3603 C C . ARG B 1 183 ? 11.648 12.836 17.859 1 98.75 183 ARG B C 1
ATOM 3605 O O . ARG B 1 183 ? 12.469 12.148 17.25 1 98.75 183 ARG B O 1
ATOM 3612 N N . THR B 1 184 ? 11.211 13.992 17.438 1 98.88 184 THR B N 1
ATOM 3613 C CA . THR B 1 184 ? 11.844 14.633 16.297 1 98.88 184 THR B CA 1
ATOM 3614 C C . THR B 1 184 ? 13.352 14.758 16.5 1 98.88 184 THR B C 1
ATOM 3616 O O . THR B 1 184 ? 14.133 14.367 15.633 1 98.88 184 THR B O 1
ATOM 3619 N N . ASN B 1 185 ? 13.703 15.258 17.625 1 98.88 185 ASN B N 1
ATOM 3620 C CA . ASN B 1 185 ? 15.109 15.5 17.922 1 98.88 185 ASN B CA 1
ATOM 3621 C C . ASN B 1 185 ? 15.914 14.203 17.938 1 98.88 185 ASN B C 1
ATOM 3623 O O . ASN B 1 185 ? 17.078 14.188 17.531 1 98.88 185 ASN B O 1
ATOM 3627 N N . ARG B 1 186 ? 15.328 13.141 18.312 1 98.56 186 ARG B N 1
ATOM 3628 C CA . ARG B 1 186 ? 16.047 11.883 18.484 1 98.56 186 ARG B CA 1
ATOM 3629 C C . ARG B 1 186 ? 16.062 11.094 17.172 1 98.56 186 ARG B C 1
ATOM 3631 O O . ARG B 1 186 ? 17.062 10.438 16.859 1 98.56 186 ARG B O 1
ATOM 3638 N N . LEU B 1 187 ? 14.914 11.18 16.422 1 98.5 187 LEU B N 1
ATOM 3639 C CA . LEU B 1 187 ? 14.742 10.164 15.391 1 98.5 187 LEU B CA 1
ATOM 3640 C C . LEU B 1 187 ? 14.258 10.797 14.086 1 98.5 187 LEU B C 1
ATOM 3642 O O . LEU B 1 187 ? 14.383 10.195 13.016 1 98.5 187 LEU B O 1
ATOM 3646 N N . GLY B 1 188 ? 13.672 11.977 14.133 1 98.69 188 GLY B N 1
ATOM 3647 C CA . GLY B 1 188 ? 13.016 12.562 12.969 1 98.69 188 GLY B CA 1
ATOM 3648 C C . GLY B 1 188 ? 13.922 13.484 12.18 1 98.69 188 GLY B C 1
ATOM 3649 O O . GLY B 1 188 ? 15.062 13.727 12.562 1 98.69 188 GLY B O 1
ATOM 3650 N N . THR B 1 189 ? 13.453 13.906 11.008 1 98.75 189 THR B N 1
ATOM 3651 C CA . THR B 1 189 ? 14.109 14.961 10.234 1 98.75 189 THR B CA 1
ATOM 3652 C C . THR B 1 189 ? 13.414 16.297 10.445 1 98.75 189 THR B C 1
ATOM 3654 O O . THR B 1 189 ? 14.031 17.359 10.312 1 98.75 189 THR B O 1
ATOM 3657 N N . ALA B 1 190 ? 12.156 16.25 10.789 1 98.88 190 ALA B N 1
ATOM 3658 C CA . ALA B 1 190 ? 11.406 17.5 10.945 1 98.88 190 ALA B CA 1
ATOM 3659 C C . ALA B 1 190 ? 10.273 17.328 11.961 1 98.88 190 ALA B C 1
ATOM 3661 O O . ALA B 1 190 ? 9.727 16.234 12.109 1 98.88 190 ALA B O 1
ATOM 3662 N N . TRP B 1 191 ? 9.984 18.391 12.656 1 98.94 191 TRP B N 1
ATOM 3663 C CA . TRP B 1 191 ? 8.766 18.516 13.453 1 98.94 191 TRP B CA 1
ATOM 3664 C C . TRP B 1 191 ? 7.613 19.031 12.609 1 98.94 191 TRP B C 1
ATOM 3666 O O . TRP B 1 191 ? 7.742 20.047 11.922 1 98.94 191 TRP B O 1
ATOM 3676 N N . HIS B 1 192 ? 6.5 18.312 12.555 1 98.88 192 HIS B N 1
ATOM 3677 C CA . HIS B 1 192 ? 5.355 18.578 11.688 1 98.88 192 HIS B CA 1
ATOM 3678 C C . HIS B 1 192 ? 4.078 18.766 12.5 1 98.88 192 HIS B C 1
ATOM 3680 O O . HIS B 1 192 ? 3.156 17.953 12.406 1 98.88 192 HIS B O 1
ATOM 3686 N N . PRO B 1 193 ? 3.957 19.859 13.234 1 98.88 193 PRO B N 1
ATOM 3687 C CA . PRO B 1 193 ? 2.77 20.094 14.055 1 98.88 193 PRO B CA 1
ATOM 3688 C C . PRO B 1 193 ? 1.532 20.438 13.227 1 98.88 193 PRO B C 1
ATOM 3690 O O . PRO B 1 193 ? 1.654 20.953 12.117 1 98.88 193 PRO B O 1
ATOM 3693 N N . LEU B 1 194 ? 0.41 20.109 13.812 1 98.31 194 LEU B N 1
ATOM 3694 C CA . LEU B 1 194 ? -0.881 20.328 13.172 1 98.31 194 LEU B CA 1
ATOM 3695 C C . LEU B 1 194 ? -1.584 21.547 13.734 1 98.31 194 LEU B C 1
ATOM 3697 O O . LEU B 1 194 ? -1.934 21.578 14.922 1 98.31 194 LEU B O 1
ATOM 3701 N N . HIS B 1 195 ? -1.802 22.547 12.891 1 98.31 195 HIS B N 1
ATOM 3702 C CA . HIS B 1 195 ? -2.51 23.781 13.203 1 98.31 195 HIS B CA 1
ATOM 3703 C C . HIS B 1 195 ? -2.035 24.375 14.523 1 98.31 195 HIS B C 1
ATOM 3705 O O . HIS B 1 195 ? -2.846 24.672 15.406 1 98.31 195 HIS B O 1
ATOM 3711 N N . PRO B 1 196 ? -0.831 24.594 14.602 1 98.44 196 PRO B N 1
ATOM 3712 C CA . PRO B 1 196 ? -0.294 25.125 15.859 1 98.44 196 PRO B CA 1
ATOM 3713 C C . PRO B 1 196 ? -0.616 26.609 16.062 1 98.44 196 PRO B C 1
ATOM 3715 O O . PRO B 1 196 ? -0.816 27.328 15.094 1 98.44 196 PRO B O 1
ATOM 3718 N N . THR B 1 197 ? -0.59 27.062 17.328 1 98 197 THR B N 1
ATOM 3719 C CA . THR B 1 197 ? -0.635 28.484 17.641 1 98 197 THR B CA 1
ATOM 3720 C C . THR B 1 197 ? 0.737 29.125 17.453 1 98 197 THR B C 1
ATOM 3722 O O . THR B 1 197 ? 1.753 28.438 17.406 1 98 197 THR B O 1
ATOM 3725 N N . ARG B 1 198 ? 0.723 30.469 17.359 1 97.94 198 ARG B N 1
ATOM 3726 C CA . ARG B 1 198 ? 1.987 31.188 17.266 1 97.94 198 ARG B CA 1
ATOM 3727 C C . ARG B 1 198 ? 2.893 30.859 18.453 1 97.94 198 ARG B C 1
ATOM 3729 O O . ARG B 1 198 ? 4.09 30.625 18.266 1 97.94 198 ARG B O 1
ATOM 3736 N N . GLY B 1 199 ? 2.297 30.906 19.641 1 97.88 199 GLY B N 1
ATOM 3737 C CA . GLY B 1 199 ? 3.064 30.609 20.828 1 97.88 199 GLY B CA 1
ATOM 3738 C C . GLY B 1 199 ? 3.697 29.234 20.797 1 97.88 199 GLY B C 1
ATOM 3739 O O . GLY B 1 199 ? 4.863 29.062 21.156 1 97.88 199 GLY B O 1
ATOM 3740 N N . LEU B 1 200 ? 2.953 28.234 20.391 1 98.38 200 LEU B N 1
ATOM 3741 C CA . LEU B 1 200 ? 3.463 26.875 20.281 1 98.38 200 LEU B CA 1
ATOM 3742 C C . LEU B 1 200 ? 4.598 26.797 19.266 1 98.38 200 LEU B C 1
ATOM 3744 O O . LEU B 1 200 ? 5.59 26.094 19.5 1 98.38 200 LEU B O 1
ATOM 3748 N N . CYS B 1 201 ? 4.441 27.5 18.156 1 98.69 201 CYS B N 1
ATOM 3749 C CA . CYS B 1 201 ? 5.488 27.5 17.125 1 98.69 201 CYS B CA 1
ATOM 3750 C C . CYS B 1 201 ? 6.797 28.047 17.703 1 98.69 201 CYS B C 1
ATOM 3752 O O . CYS B 1 201 ? 7.852 27.422 17.531 1 98.69 201 CYS B O 1
ATOM 3754 N N . ILE B 1 202 ? 6.73 29.172 18.359 1 98.56 202 ILE B N 1
ATOM 3755 C CA . ILE B 1 202 ? 7.918 29.812 18.922 1 98.56 202 ILE B CA 1
ATOM 3756 C C . ILE B 1 202 ? 8.578 28.875 19.938 1 98.56 202 ILE B C 1
ATOM 3758 O O . ILE B 1 202 ? 9.781 28.609 19.844 1 98.56 202 ILE B O 1
ATOM 3762 N N . ALA B 1 203 ? 7.777 28.375 20.844 1 98.5 203 ALA B N 1
ATOM 3763 C CA . ALA B 1 203 ? 8.297 27.484 21.891 1 98.5 203 ALA B CA 1
ATOM 3764 C C . ALA B 1 203 ? 8.867 26.203 21.297 1 98.5 203 ALA B C 1
ATOM 3766 O O . ALA B 1 203 ? 9.914 25.719 21.734 1 98.5 203 ALA B O 1
ATOM 3767 N N . GLY B 1 204 ? 8.148 25.625 20.344 1 98.69 204 GLY B N 1
ATOM 3768 C CA . GLY B 1 204 ? 8.594 24.391 19.719 1 98.69 204 GLY B CA 1
ATOM 3769 C C . GLY B 1 204 ? 9.906 24.547 18.969 1 98.69 204 GLY B C 1
ATOM 3770 O O . GLY B 1 204 ? 10.812 23.719 19.109 1 98.69 204 GLY B O 1
ATOM 3771 N N . VAL B 1 205 ? 10.016 25.578 18.188 1 98.69 205 VAL B N 1
ATOM 3772 C CA . VAL B 1 205 ? 11.227 25.828 17.406 1 98.69 205 VAL B CA 1
ATOM 3773 C C . VAL B 1 205 ? 12.414 26 18.344 1 98.69 205 VAL B C 1
ATOM 3775 O O . VAL B 1 205 ? 13.508 25.5 18.078 1 98.69 205 VAL B O 1
ATOM 3778 N N . ALA B 1 206 ? 12.18 26.688 19.391 1 98.31 206 ALA B N 1
ATOM 3779 C CA . ALA B 1 206 ? 13.234 26.922 20.375 1 98.31 206 ALA B CA 1
ATOM 3780 C C . ALA B 1 206 ? 13.727 25.609 20.984 1 98.31 206 ALA B C 1
ATOM 3782 O O . ALA B 1 206 ? 14.852 25.531 21.484 1 98.31 206 ALA B O 1
ATOM 3783 N N . SER B 1 207 ? 12.906 24.609 20.953 1 98.5 207 SER B N 1
ATOM 3784 C CA . SER B 1 207 ? 13.211 23.328 21.594 1 98.5 207 SER B CA 1
ATOM 3785 C C . SER B 1 207 ? 13.773 22.328 20.594 1 98.5 207 SER B C 1
ATOM 3787 O O . SER B 1 207 ? 14.156 21.219 20.969 1 98.5 207 SER B O 1
ATOM 3789 N N . LEU B 1 208 ? 13.828 22.625 19.312 1 98.56 208 LEU B N 1
ATOM 3790 C CA . LEU B 1 208 ? 14.328 21.719 18.297 1 98.56 208 LEU B CA 1
ATOM 3791 C C . LEU B 1 208 ? 15.852 21.656 18.328 1 98.56 208 LEU B C 1
ATOM 3793 O O . LEU B 1 208 ? 16.516 22.672 18.5 1 98.56 208 LEU B O 1
ATOM 3797 N N . ALA B 1 209 ? 16.391 20.5 18.156 1 98.44 209 ALA B N 1
ATOM 3798 C CA . ALA B 1 209 ? 17.828 20.328 18.031 1 98.44 209 ALA B CA 1
ATOM 3799 C C . ALA B 1 209 ? 18.344 20.891 16.719 1 98.44 209 ALA B C 1
ATOM 3801 O O . ALA B 1 209 ? 17.594 21.016 15.75 1 98.44 209 ALA B O 1
ATOM 3802 N N . PRO B 1 210 ? 19.656 21.281 16.656 1 97.38 210 PRO B N 1
ATOM 3803 C CA . PRO B 1 210 ? 20.25 21.75 15.398 1 97.38 210 PRO B CA 1
ATOM 3804 C C . PRO B 1 210 ? 20.078 20.734 14.266 1 97.38 210 PRO B C 1
ATOM 3806 O O . PRO B 1 210 ? 20.25 19.531 14.477 1 97.38 210 PRO B O 1
ATOM 3809 N N . GLY B 1 211 ? 19.719 21.25 13.133 1 96.81 211 GLY B N 1
ATOM 3810 C CA . GLY B 1 211 ? 19.609 20.406 11.953 1 96.81 211 GLY B CA 1
ATOM 3811 C C . GLY B 1 211 ? 18.203 19.875 11.727 1 96.81 211 GLY B C 1
ATOM 3812 O O . GLY B 1 211 ? 17.891 19.375 10.648 1 96.81 211 GLY B O 1
ATOM 3813 N N . ARG B 1 212 ? 17.375 19.875 12.781 1 98.62 212 ARG B N 1
ATOM 3814 C CA . ARG B 1 212 ? 15.984 19.453 12.617 1 98.62 212 ARG B CA 1
ATOM 3815 C C . ARG B 1 212 ? 15.148 20.562 11.977 1 98.62 212 ARG B C 1
ATOM 3817 O O . ARG B 1 212 ? 15.336 21.75 12.281 1 98.62 212 ARG B O 1
ATOM 3824 N N . GLU B 1 213 ? 14.273 20.125 11.141 1 98.75 213 GLU B N 1
ATOM 3825 C CA . GLU B 1 213 ? 13.461 21.094 10.414 1 98.75 213 GLU B CA 1
ATOM 3826 C C . GLU B 1 213 ? 12.133 21.328 11.125 1 98.75 213 GLU B C 1
ATOM 3828 O O . GLU B 1 213 ? 11.695 20.516 11.938 1 98.75 213 GLU B O 1
ATOM 3833 N N . PHE B 1 214 ? 11.625 22.484 10.906 1 98.88 214 PHE B N 1
ATOM 3834 C CA . PHE B 1 214 ? 10.305 22.891 11.344 1 98.88 214 PHE B CA 1
ATOM 3835 C C . PHE B 1 214 ? 9.352 23 10.164 1 98.88 214 PHE B C 1
ATOM 3837 O O . PHE B 1 214 ? 9.508 23.875 9.305 1 98.88 214 PHE B O 1
ATOM 3844 N N . VAL B 1 215 ? 8.312 22.062 10.07 1 98.94 215 VAL B N 1
ATOM 3845 C CA . VAL B 1 215 ? 7.395 21.984 8.938 1 98.94 215 VAL B CA 1
ATOM 3846 C C . VAL B 1 215 ? 5.949 22.031 9.43 1 98.94 215 VAL B C 1
ATOM 3848 O O . VAL B 1 215 ? 5.277 21 9.508 1 98.94 215 VAL B O 1
ATOM 3851 N N . PRO B 1 216 ? 5.43 23.203 9.68 1 98.88 216 PRO B N 1
ATOM 3852 C CA . PRO B 1 216 ? 4.078 23.297 10.234 1 98.88 216 PRO B CA 1
ATOM 3853 C C . PRO B 1 216 ? 2.988 23.125 9.18 1 98.88 216 PRO B C 1
ATOM 3855 O O . PRO B 1 216 ? 3.178 23.5 8.023 1 98.88 216 PRO B O 1
ATOM 3858 N N . ARG B 1 217 ? 1.972 22.547 9.594 1 98.88 217 ARG B N 1
ATOM 3859 C CA . ARG B 1 217 ? 0.746 22.531 8.805 1 98.88 217 ARG B CA 1
ATOM 3860 C C . ARG B 1 217 ? -0.246 23.578 9.305 1 98.88 217 ARG B C 1
ATOM 3862 O O . ARG B 1 217 ? -0.649 23.547 10.469 1 98.88 217 ARG B O 1
ATOM 3869 N N . ILE B 1 218 ? -0.625 24.453 8.453 1 98.69 218 ILE B N 1
ATOM 3870 C CA . ILE B 1 218 ? -1.569 25.516 8.805 1 98.69 218 ILE B CA 1
ATOM 3871 C C . ILE B 1 218 ? -2.756 25.484 7.848 1 98.69 218 ILE B C 1
ATOM 3873 O O . ILE B 1 218 ? -2.713 24.812 6.816 1 98.69 218 ILE B O 1
ATOM 3877 N N . TYR B 1 219 ? -3.803 26.188 8.188 1 97.56 219 TYR B N 1
ATOM 3878 C CA . TYR B 1 219 ? -4.949 26.266 7.293 1 97.56 219 TYR B CA 1
ATOM 3879 C C . TYR B 1 219 ? -4.613 27.078 6.043 1 97.56 219 TYR B C 1
ATOM 3881 O O . TYR B 1 219 ? -3.637 27.828 6.023 1 97.56 219 TYR B O 1
ATOM 3889 N N . PHE B 1 220 ? -5.246 26.875 5.047 1 97.62 220 PHE B N 1
ATOM 3890 C CA . PHE B 1 220 ? -5.43 27.797 3.932 1 97.62 220 PHE B CA 1
ATOM 3891 C C . PHE B 1 220 ? -6.91 28 3.635 1 97.62 220 PHE B C 1
ATOM 3893 O O . PHE B 1 220 ? -7.473 27.328 2.768 1 97.62 220 PHE B O 1
ATOM 3900 N N . LEU B 1 221 ? -7.496 28.875 4.34 1 96.31 221 LEU B N 1
ATOM 3901 C CA . LEU B 1 221 ? -8.906 29.219 4.285 1 96.31 221 LEU B CA 1
ATOM 3902 C C . LEU B 1 221 ? -9.094 30.734 4.082 1 96.31 221 LEU B C 1
ATOM 3904 O O . LEU B 1 221 ? -9.469 31.438 5.012 1 96.31 221 LEU B O 1
ATOM 3908 N N . PRO B 1 222 ? -8.914 31.156 2.861 1 97.19 222 PRO B N 1
ATOM 3909 C CA . PRO B 1 222 ? -8.992 32.594 2.584 1 97.19 222 PRO B CA 1
ATOM 3910 C C . PRO B 1 222 ? -10.398 33.156 2.756 1 97.19 222 PRO B C 1
ATOM 3912 O O . PRO B 1 222 ? -11.383 32.469 2.441 1 97.19 222 PRO B O 1
ATOM 3915 N N . THR B 1 223 ? -10.414 34.344 3.32 1 96.69 223 THR B N 1
ATOM 3916 C CA . THR B 1 223 ? -11.664 35.094 3.459 1 96.69 223 THR B CA 1
ATOM 3917 C C . THR B 1 223 ? -11.586 36.406 2.713 1 96.69 223 THR B C 1
ATOM 3919 O O . THR B 1 223 ? -10.492 36.906 2.408 1 96.69 223 THR B O 1
ATOM 3922 N N . GLU B 1 224 ? -12.703 36.969 2.359 1 96.5 224 GLU B N 1
ATOM 3923 C CA . GLU B 1 224 ? -12.75 38.25 1.678 1 96.5 224 GLU B CA 1
ATOM 3924 C C . GLU B 1 224 ? -12.422 39.406 2.631 1 96.5 224 GLU B C 1
ATOM 3926 O O . GLU B 1 224 ? -11.719 40.344 2.258 1 96.5 224 GLU B O 1
ATOM 3931 N N . ARG B 1 225 ? -12.867 39.312 3.818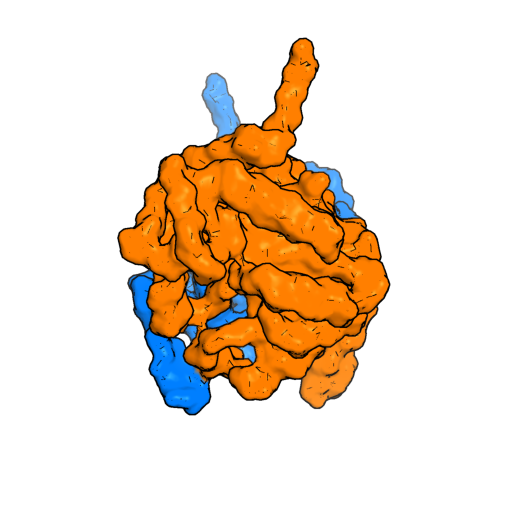 1 97.38 225 ARG B N 1
ATOM 3932 C CA . ARG B 1 225 ? -12.664 40.344 4.816 1 97.38 225 ARG B CA 1
ATOM 3933 C C . ARG B 1 225 ? -11.672 39.906 5.883 1 97.38 225 ARG B C 1
ATOM 3935 O O . ARG B 1 225 ? -11.539 38.719 6.156 1 97.38 225 ARG B O 1
ATOM 3942 N N . SER B 1 226 ? -11.062 40.875 6.434 1 97.25 226 SER B N 1
ATOM 3943 C CA . SER B 1 226 ? -10.094 40.594 7.492 1 97.25 226 SER B CA 1
ATOM 3944 C C . SER B 1 226 ? -10.766 39.969 8.703 1 97.25 226 SER B C 1
ATOM 3946 O O . SER B 1 226 ? -11.875 40.344 9.078 1 97.25 226 SER B O 1
ATOM 3948 N N . VAL B 1 227 ? -10.117 39.031 9.266 1 97.12 227 VAL B N 1
ATOM 3949 C CA . VAL B 1 227 ? -10.555 38.406 10.508 1 97.12 227 VAL B CA 1
ATOM 3950 C C . VAL B 1 227 ? -9.828 39.062 11.695 1 97.12 227 VAL B C 1
ATOM 3952 O O . VAL B 1 227 ? -8.602 38.969 11.789 1 97.12 227 VAL B O 1
ATOM 3955 N N . GLU B 1 228 ? -10.539 39.562 12.648 1 95.19 228 GLU B N 1
ATOM 3956 C CA . GLU B 1 228 ? -9.945 40.375 13.711 1 95.19 228 GLU B CA 1
ATOM 3957 C C . GLU B 1 228 ? -9.852 39.594 15.016 1 95.19 228 GLU B C 1
ATOM 3959 O O . GLU B 1 228 ? -9.195 40.031 15.961 1 95.19 228 GLU B O 1
ATOM 3964 N N . SER B 1 229 ? -10.32 38.438 15.078 1 93.56 229 SER B N 1
ATOM 3965 C CA . SER B 1 229 ? -10.289 37.656 16.297 1 93.56 229 SER B CA 1
ATOM 3966 C C . SER B 1 229 ? -8.852 37.406 16.75 1 93.56 229 SER B C 1
ATOM 3968 O O . SER B 1 229 ? -8 37 15.953 1 93.56 229 SER B O 1
ATOM 3970 N N . PRO B 1 230 ? -8.586 37.688 18.031 1 91.19 230 PRO B N 1
ATOM 3971 C CA . PRO B 1 230 ? -7.25 37.375 18.547 1 91.19 230 PRO B CA 1
ATOM 3972 C C . PRO B 1 230 ? -6.918 35.875 18.5 1 91.19 230 PRO B C 1
ATOM 3974 O O . PRO B 1 230 ? -5.75 35.5 18.578 1 91.19 230 PRO B O 1
ATOM 3977 N N . ASP B 1 231 ? -7.926 35.062 18.344 1 93.94 231 ASP B N 1
ATOM 3978 C CA . ASP B 1 231 ? -7.727 33.594 18.297 1 93.94 231 ASP B CA 1
ATOM 3979 C C . ASP B 1 231 ? -7.73 33.094 16.859 1 93.94 231 ASP B C 1
ATOM 3981 O O . ASP B 1 231 ? -7.969 31.906 16.625 1 93.94 231 ASP B O 1
ATOM 3985 N N . ARG B 1 232 ? -7.527 33.969 15.969 1 96.56 232 ARG B N 1
ATOM 3986 C CA . ARG B 1 232 ? -7.488 33.594 14.562 1 96.56 232 ARG B CA 1
ATOM 3987 C C . ARG B 1 232 ? -6.418 32.531 14.297 1 96.56 232 ARG B C 1
ATOM 3989 O O . ARG B 1 232 ? -5.238 32.75 14.586 1 96.56 232 ARG B O 1
ATOM 3996 N N . PRO B 1 233 ? -6.832 31.406 13.766 1 97.38 233 PRO B N 1
ATOM 3997 C CA . PRO B 1 233 ? -5.812 30.406 13.469 1 97.38 233 PRO B CA 1
ATOM 3998 C C . PRO B 1 233 ? -4.875 30.828 12.336 1 97.38 233 PRO B C 1
ATOM 4000 O O . PRO B 1 233 ? -5.258 31.641 11.484 1 97.38 233 PRO B O 1
ATOM 4003 N N . LEU B 1 234 ? -3.67 30.297 12.367 1 98.44 234 LEU B N 1
ATOM 4004 C CA . LEU B 1 234 ? -2.74 30.516 11.266 1 98.44 234 LEU B CA 1
ATOM 4005 C C . LEU B 1 234 ? -3.316 30 9.953 1 98.44 234 LEU B C 1
ATOM 4007 O O . LEU B 1 234 ? -3.826 28.875 9.898 1 98.44 234 LEU B O 1
ATOM 4011 N N . GLY B 1 235 ? -3.307 30.797 8.891 1 98.25 235 GLY B N 1
ATOM 4012 C CA . GLY B 1 235 ? -3.75 30.422 7.559 1 98.25 235 GLY B CA 1
ATOM 4013 C C . GLY B 1 235 ? -5.215 30.719 7.309 1 98.25 235 GLY B C 1
ATOM 4014 O O . GLY B 1 235 ? -5.746 30.391 6.246 1 98.25 235 GLY B O 1
ATOM 4015 N N . TYR B 1 236 ? -5.926 31.266 8.312 1 97.81 236 TYR B N 1
ATOM 4016 C CA . TYR B 1 236 ? -7.312 31.688 8.156 1 97.81 236 TYR B CA 1
ATOM 4017 C C . TYR B 1 236 ? -7.418 33.219 8.078 1 97.81 236 TYR B C 1
ATOM 4019 O O . TYR B 1 236 ? -6.941 33.906 8.969 1 97.81 236 TYR B O 1
ATOM 4027 N N . GLY B 1 237 ? -8.047 33.75 7.043 1 98 237 GLY B N 1
ATOM 4028 C CA . GLY B 1 237 ? -8.195 35.188 6.848 1 98 237 GLY B CA 1
ATOM 4029 C C . GLY B 1 237 ? -7.961 35.625 5.414 1 98 237 GLY B C 1
ATOM 4030 O O . GLY B 1 237 ? -7.992 34.812 4.496 1 98 237 GLY B O 1
ATOM 4031 N N . THR B 1 238 ? -7.766 36.969 5.195 1 97.94 238 THR B N 1
ATOM 4032 C CA . THR B 1 238 ? -7.465 37.469 3.854 1 97.94 238 THR B CA 1
ATOM 4033 C C . THR B 1 238 ? -6.121 36.906 3.371 1 97.94 238 THR B C 1
ATOM 4035 O O . THR B 1 238 ? -5.297 36.469 4.176 1 97.94 238 THR B O 1
ATOM 4038 N N . ILE B 1 239 ? -5.867 36.969 2.09 1 97.88 239 ILE B N 1
ATOM 4039 C CA . ILE B 1 239 ? -4.602 36.531 1.527 1 97.88 239 ILE B CA 1
ATOM 4040 C C . ILE B 1 239 ? -3.447 37.281 2.186 1 97.88 239 ILE B C 1
ATOM 4042 O O . ILE B 1 239 ? -2.391 36.688 2.453 1 97.88 239 ILE B O 1
ATOM 4046 N N . ASN B 1 240 ? -3.664 38.562 2.436 1 97.94 240 ASN B N 1
ATOM 4047 C CA . ASN B 1 240 ? -2.631 39.344 3.105 1 97.94 240 ASN B CA 1
ATOM 4048 C C . ASN B 1 240 ? -2.338 38.812 4.504 1 97.94 240 ASN B C 1
ATOM 4050 O O . ASN B 1 240 ? -1.179 38.719 4.914 1 97.94 240 ASN B O 1
ATOM 4054 N N . GLN B 1 241 ? -3.346 38.469 5.215 1 98.44 241 GLN B N 1
ATOM 4055 C CA . GLN B 1 241 ? -3.162 37.906 6.547 1 98.44 241 GLN B CA 1
ATOM 4056 C C . GLN B 1 241 ? -2.457 36.562 6.48 1 98.44 241 GLN B C 1
ATOM 4058 O O . GLN B 1 241 ? -1.599 36.25 7.309 1 98.44 241 GLN B O 1
ATOM 4063 N N . ILE B 1 242 ? -2.828 35.75 5.531 1 98.56 242 ILE B N 1
ATOM 4064 C CA . ILE B 1 242 ? -2.199 34.438 5.359 1 98.56 242 ILE B CA 1
ATOM 4065 C C . ILE B 1 242 ? -0.726 34.625 5.004 1 98.56 242 ILE B C 1
ATOM 4067 O O . ILE B 1 242 ? 0.139 33.938 5.539 1 98.56 242 ILE B O 1
ATOM 4071 N N . ARG B 1 243 ? -0.39 35.562 4.141 1 98 243 ARG B N 1
ATOM 4072 C CA . ARG B 1 243 ? 0.999 35.875 3.803 1 98 243 ARG B CA 1
ATOM 4073 C C . ARG B 1 243 ? 1.777 36.312 5.035 1 98 243 ARG B C 1
ATOM 4075 O O . ARG B 1 243 ? 2.938 35.938 5.215 1 98 243 ARG B O 1
ATOM 4082 N N . ALA B 1 244 ? 1.126 37.125 5.816 1 98.25 244 ALA B N 1
ATOM 4083 C CA . ALA B 1 244 ? 1.77 37.562 7.047 1 98.25 244 ALA B CA 1
ATOM 4084 C C . ALA B 1 244 ? 2.062 36.375 7.969 1 98.25 244 ALA B C 1
ATOM 4086 O O . ALA B 1 244 ? 3.104 36.344 8.633 1 98.25 244 ALA B O 1
ATOM 4087 N N . ASP B 1 245 ? 1.107 35.469 8.117 1 98.62 245 ASP B N 1
ATOM 4088 C CA . ASP B 1 245 ? 1.334 34.25 8.891 1 98.62 245 ASP B CA 1
ATOM 4089 C C . ASP B 1 245 ? 2.539 33.469 8.352 1 98.62 245 ASP B C 1
ATOM 4091 O O . ASP B 1 245 ? 3.363 33 9.133 1 98.62 245 ASP B O 1
ATOM 4095 N N . ILE B 1 246 ? 2.627 33.344 7.047 1 98.56 246 ILE B N 1
ATOM 4096 C CA . ILE B 1 246 ? 3.715 32.625 6.391 1 98.56 246 ILE B CA 1
ATOM 4097 C C . ILE B 1 246 ? 5.039 33.344 6.656 1 98.56 246 ILE B C 1
ATOM 4099 O O . ILE B 1 246 ? 6.051 32.688 6.938 1 98.56 246 ILE B O 1
ATOM 4103 N N . ASP B 1 247 ? 5.039 34.656 6.566 1 98.38 247 ASP B N 1
ATOM 4104 C CA . ASP B 1 247 ? 6.23 35.438 6.871 1 98.38 247 ASP B CA 1
ATOM 4105 C C . ASP B 1 247 ? 6.695 35.188 8.305 1 98.38 247 ASP B C 1
ATOM 4107 O O . ASP B 1 247 ? 7.891 35 8.555 1 98.38 247 ASP B O 1
ATOM 4111 N N . PHE B 1 248 ? 5.762 35.219 9.211 1 98.56 248 PHE B N 1
ATOM 4112 C CA . PHE B 1 248 ? 6.059 34.938 10.609 1 98.56 248 PHE B CA 1
ATOM 4113 C C . PHE B 1 248 ? 6.73 33.562 10.75 1 98.56 248 PHE B C 1
ATOM 4115 O O . PHE B 1 248 ? 7.773 33.438 11.398 1 98.56 248 PHE B O 1
ATOM 4122 N N . LEU B 1 249 ? 6.117 32.531 10.133 1 98.88 249 LEU B N 1
ATOM 4123 C CA . LEU B 1 249 ? 6.652 31.172 10.227 1 98.88 249 LEU B CA 1
ATOM 4124 C C . LEU B 1 249 ? 8.031 31.078 9.586 1 98.88 249 LEU B C 1
ATOM 4126 O O . LEU B 1 249 ? 8.922 30.406 10.102 1 98.88 249 LEU B O 1
ATOM 4130 N N . SER B 1 250 ? 8.18 31.734 8.469 1 98.31 250 SER B N 1
ATOM 4131 C CA . SER B 1 250 ? 9.484 31.797 7.805 1 98.31 250 SER B CA 1
ATOM 4132 C C . SER B 1 250 ? 10.531 32.438 8.711 1 98.31 250 SER B C 1
ATOM 4134 O O . SER B 1 250 ? 11.656 31.922 8.812 1 98.31 250 SER B O 1
ATOM 4136 N N . GLU B 1 251 ? 10.211 33.469 9.344 1 98.25 251 GLU B N 1
ATOM 4137 C CA . GLU B 1 251 ? 11.125 34.219 10.203 1 98.25 251 GLU B CA 1
ATOM 4138 C C . GLU B 1 251 ? 11.609 33.344 11.367 1 98.25 251 GLU B C 1
ATOM 4140 O O . GLU B 1 251 ? 12.758 33.5 11.805 1 98.25 251 GLU B O 1
ATOM 4145 N N . ILE B 1 252 ? 10.727 32.531 11.766 1 98.25 252 ILE B N 1
ATOM 4146 C CA . ILE B 1 252 ? 11.141 31.75 12.93 1 98.25 252 ILE B CA 1
ATOM 4147 C C . ILE B 1 252 ? 11.727 30.406 12.477 1 98.25 252 ILE B C 1
ATOM 4149 O O . ILE B 1 252 ? 12.031 29.547 13.305 1 98.25 252 ILE B O 1
ATOM 4153 N N . GLY B 1 253 ? 11.781 30.172 11.133 1 97.69 253 GLY B N 1
ATOM 4154 C CA . GLY B 1 253 ? 12.68 29.109 10.734 1 97.69 253 GLY B CA 1
ATOM 4155 C C . GLY B 1 253 ? 12.016 28.078 9.828 1 97.69 253 GLY B C 1
ATOM 4156 O O . GLY B 1 253 ? 12.656 27.109 9.398 1 97.69 253 GLY B O 1
ATOM 4157 N N . ALA B 1 254 ? 10.781 28.234 9.523 1 98.56 254 ALA B N 1
ATOM 4158 C CA . ALA B 1 254 ? 10.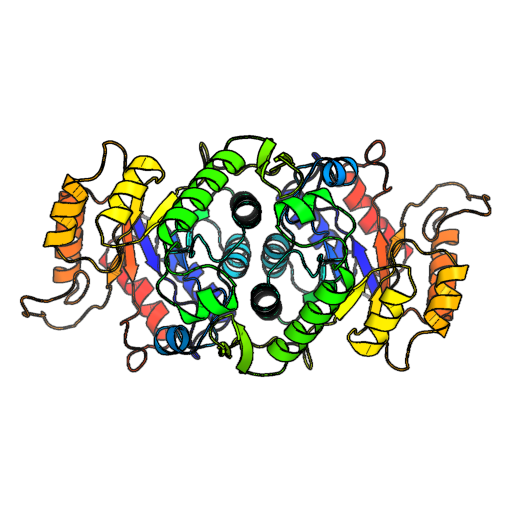141 27.281 8.625 1 98.56 254 ALA B CA 1
ATOM 4159 C C . ALA B 1 254 ? 10.688 27.406 7.203 1 98.56 254 ALA B C 1
ATOM 4161 O O . ALA B 1 254 ? 10.789 28.516 6.668 1 98.56 254 ALA B O 1
ATOM 4162 N N . GLN B 1 255 ? 11.078 26.281 6.648 1 97 255 GLN B N 1
ATOM 4163 C CA . GLN B 1 255 ? 11.5 26.25 5.254 1 97 255 GLN B CA 1
ATOM 4164 C C . GLN B 1 255 ? 10.453 25.594 4.367 1 97 255 GLN B C 1
ATOM 4166 O O . GLN B 1 255 ? 10.492 25.719 3.143 1 97 255 GLN B O 1
ATOM 4171 N N . THR B 1 256 ? 9.609 24.844 4.941 1 98.5 256 THR B N 1
ATOM 4172 C CA . THR B 1 256 ? 8.453 24.219 4.305 1 98.5 256 THR B CA 1
ATOM 4173 C C . THR B 1 256 ? 7.191 24.438 5.129 1 98.5 256 THR B C 1
ATOM 4175 O O . THR B 1 256 ? 7.199 24.266 6.352 1 98.5 256 THR B O 1
ATOM 4178 N N . ILE B 1 257 ? 6.176 24.891 4.496 1 98.75 257 ILE B N 1
ATOM 4179 C CA . ILE B 1 257 ? 4.871 25.062 5.125 1 98.75 257 ILE B CA 1
ATOM 4180 C C . ILE B 1 257 ? 3.828 24.234 4.387 1 98.75 257 ILE B C 1
ATOM 4182 O O . ILE B 1 257 ? 3.744 24.281 3.158 1 98.75 257 ILE B O 1
ATOM 4186 N N . VAL B 1 258 ? 3.078 23.469 5.125 1 98.88 258 VAL B N 1
ATOM 4187 C CA . VAL B 1 258 ? 2.029 22.641 4.535 1 98.88 258 VAL B CA 1
ATOM 4188 C C . VAL B 1 258 ? 0.672 23.312 4.719 1 98.88 258 VAL B C 1
ATOM 4190 O O . VAL B 1 258 ? 0.302 23.688 5.84 1 98.88 258 VAL B O 1
ATOM 4193 N N . LEU B 1 259 ? -0.03 23.422 3.625 1 98.62 259 LEU B N 1
ATOM 4194 C CA . LEU B 1 259 ? -1.341 24.062 3.656 1 98.62 259 LEU B CA 1
ATOM 4195 C C . LEU B 1 259 ? -2.453 23.031 3.746 1 98.62 259 LEU B C 1
ATOM 4197 O O . LEU B 1 259 ? -2.348 21.953 3.158 1 98.62 259 LEU B O 1
ATOM 4201 N N . ASP B 1 260 ? -3.471 23.375 4.469 1 97.12 260 ASP B N 1
ATOM 4202 C CA . ASP B 1 260 ? -4.641 22.531 4.676 1 97.12 260 ASP B CA 1
ATOM 4203 C C . ASP B 1 260 ? -5.922 23.25 4.262 1 97.12 260 ASP B C 1
ATOM 4205 O O . ASP B 1 260 ? -6.344 24.203 4.922 1 97.12 260 ASP B O 1
ATOM 4209 N N . THR B 1 261 ? -6.578 22.781 3.229 1 94.38 261 THR B N 1
ATOM 4210 C CA . THR B 1 261 ? -7.789 23.422 2.729 1 94.38 261 THR B CA 1
ATOM 4211 C C . THR B 1 261 ? -9.023 22.859 3.414 1 94.38 261 THR B C 1
ATOM 4213 O O . THR B 1 261 ? -10.133 23.359 3.217 1 94.38 261 THR B O 1
ATOM 4216 N N . ASP B 1 262 ? -8.844 21.781 4.184 1 91.06 262 ASP B N 1
ATOM 4217 C CA . ASP B 1 262 ? -9.93 21.188 4.961 1 91.06 262 ASP B CA 1
ATOM 4218 C C . ASP B 1 262 ? -10.281 22.062 6.164 1 91.06 262 ASP B C 1
ATOM 4220 O O . ASP B 1 262 ? -9.445 22.281 7.039 1 91.06 262 ASP B O 1
ATOM 4224 N N . PRO B 1 263 ? -11.539 22.438 6.305 1 89.5 263 PRO B N 1
ATOM 4225 C CA . PRO B 1 263 ? -11.914 23.344 7.402 1 89.5 263 PRO B CA 1
ATOM 4226 C C . PRO B 1 263 ? -12.016 22.609 8.742 1 89.5 263 PRO B C 1
ATOM 4228 O O . PRO B 1 263 ? -12.172 23.266 9.789 1 89.5 263 PRO B O 1
ATOM 4231 N N . GLY B 1 264 ? -11.961 21.266 8.758 1 84.69 264 GLY B N 1
ATOM 4232 C CA . GLY B 1 264 ? -12.031 20.484 9.984 1 84.69 264 GLY B CA 1
ATOM 4233 C C . GLY B 1 264 ? -13.453 20.141 10.383 1 84.69 264 GLY B C 1
ATOM 4234 O O . GLY B 1 264 ? -13.68 19.125 11.055 1 84.69 264 GLY B O 1
ATOM 4235 N N . ASP B 1 265 ? -14.367 20.984 9.992 1 86.38 265 ASP B N 1
ATOM 4236 C CA . ASP B 1 265 ? -15.789 20.703 10.148 1 86.38 265 ASP B CA 1
ATOM 4237 C C . ASP B 1 265 ? -16.406 20.203 8.844 1 86.38 265 ASP B C 1
ATOM 4239 O O . ASP B 1 265 ? -16.562 20.969 7.891 1 86.38 265 ASP B O 1
ATOM 4243 N N . GLN B 1 266 ? -16.719 18.922 8.883 1 84.69 266 GLN B N 1
ATOM 4244 C CA . GLN B 1 266 ? -17.156 18.266 7.66 1 84.69 266 GLN B CA 1
ATOM 4245 C C . GLN B 1 266 ? -18.438 18.891 7.113 1 84.69 266 GLN B C 1
ATOM 4247 O O . GLN B 1 266 ? -18.734 18.766 5.926 1 84.69 266 GLN B O 1
ATOM 4252 N N . ARG B 1 267 ? -19.359 19.734 7.934 1 86.19 267 ARG B N 1
ATOM 4253 C CA . ARG B 1 267 ? -20.531 20.469 7.473 1 86.19 267 ARG B CA 1
ATOM 4254 C C . ARG B 1 267 ? -20.125 21.594 6.523 1 86.19 267 ARG B C 1
ATOM 4256 O O . ARG B 1 267 ? -20.969 22.094 5.77 1 86.19 267 ARG B O 1
ATOM 4263 N N . LEU B 1 268 ? -18.766 21.797 6.582 1 84 268 LEU B N 1
ATOM 4264 C CA . LEU B 1 268 ? -18.234 22.906 5.793 1 84 268 LEU B CA 1
ATOM 4265 C C . LEU B 1 268 ? -17.375 22.391 4.648 1 84 268 LEU B C 1
ATOM 4267 O O . LEU B 1 268 ? -16.734 23.172 3.945 1 84 268 LEU B O 1
ATOM 4271 N N . ARG B 1 269 ? -17.312 21.125 4.539 1 86.69 269 ARG B N 1
ATOM 4272 C CA . ARG B 1 269 ? -16.484 20.547 3.49 1 86.69 269 ARG B CA 1
ATOM 4273 C C . ARG B 1 269 ? -17 20.922 2.107 1 86.69 269 ARG B C 1
ATOM 4275 O O . ARG B 1 269 ? -18.219 20.906 1.873 1 86.69 269 ARG B O 1
ATOM 4282 N N . ARG B 1 270 ? -16.062 21.203 1.294 1 87 270 ARG B N 1
ATOM 4283 C CA . ARG B 1 270 ? -16.391 21.688 -0.045 1 87 270 ARG B CA 1
ATOM 4284 C C . ARG B 1 270 ? -16.297 20.562 -1.069 1 87 270 ARG B C 1
ATOM 4286 O O . ARG B 1 270 ? -15.852 19.453 -0.747 1 87 270 ARG B O 1
ATOM 4293 N N . SER B 1 271 ? -16.781 20.906 -2.295 1 92.06 271 SER B N 1
ATOM 4294 C CA . SER B 1 271 ? -16.656 19.953 -3.396 1 92.06 271 SER B CA 1
ATOM 4295 C C . SER B 1 271 ? -15.211 19.844 -3.873 1 92.06 271 SER B C 1
ATOM 4297 O O . SER B 1 271 ? -14.391 20.719 -3.598 1 92.06 271 SER B O 1
ATOM 4299 N N . THR B 1 272 ? -14.922 18.75 -4.539 1 93.12 272 THR B N 1
ATOM 4300 C CA . THR B 1 272 ? -13.594 18.562 -5.113 1 93.12 272 THR B CA 1
ATOM 4301 C C . THR B 1 272 ? -13.242 19.719 -6.047 1 93.12 272 THR B C 1
ATOM 4303 O O . THR B 1 272 ? -12.125 20.234 -6.02 1 93.12 272 THR B O 1
ATOM 4306 N N . ASP B 1 273 ? -14.203 20.203 -6.805 1 94.69 273 ASP B N 1
ATOM 4307 C CA . ASP B 1 273 ? -13.977 21.328 -7.715 1 94.69 273 ASP B CA 1
ATOM 4308 C C . ASP B 1 273 ? -13.57 22.578 -6.949 1 94.69 273 ASP B C 1
ATOM 4310 O O . ASP B 1 273 ? -12.68 23.312 -7.383 1 94.69 273 ASP B O 1
ATOM 4314 N N . HIS B 1 274 ? -14.242 22.781 -5.906 1 94.56 274 HIS B N 1
ATOM 4315 C CA . HIS B 1 274 ? -13.898 23.922 -5.074 1 94.56 274 HIS B CA 1
ATOM 4316 C C . HIS B 1 274 ? -12.492 23.797 -4.492 1 94.56 274 HIS B C 1
ATOM 4318 O O . HIS B 1 274 ? -11.75 24.766 -4.422 1 94.56 274 HIS B O 1
ATOM 4324 N N . ASP B 1 275 ? -12.156 22.625 -4.066 1 94.25 275 ASP B N 1
ATOM 4325 C CA . ASP B 1 275 ? -10.805 22.391 -3.57 1 94.25 275 ASP B CA 1
ATOM 4326 C C . ASP B 1 275 ? -9.766 22.688 -4.641 1 94.25 275 ASP B C 1
ATOM 4328 O O . ASP B 1 275 ? -8.734 23.312 -4.352 1 94.25 275 ASP B O 1
ATOM 4332 N N . LEU B 1 276 ? -10.031 22.234 -5.844 1 96.81 276 LEU B N 1
ATOM 4333 C CA . LEU B 1 276 ? -9.094 22.469 -6.941 1 96.81 276 LEU B CA 1
ATOM 4334 C C . LEU B 1 276 ? -8.898 23.969 -7.176 1 96.81 276 LEU B C 1
ATOM 4336 O O . LEU B 1 276 ? -7.777 24.422 -7.422 1 96.81 276 LEU B O 1
ATOM 4340 N N . ASP B 1 277 ? -9.969 24.703 -7.074 1 96.19 277 ASP B N 1
ATOM 4341 C CA . ASP B 1 277 ? -9.875 26.141 -7.203 1 96.19 277 ASP B CA 1
ATOM 4342 C C . ASP B 1 277 ? -9.008 26.734 -6.098 1 96.19 277 ASP B C 1
ATOM 4344 O O . ASP B 1 277 ? -8.188 27.625 -6.352 1 96.19 277 ASP B O 1
ATOM 4348 N N . LEU B 1 278 ? -9.188 26.266 -4.926 1 96 278 LEU B N 1
ATOM 4349 C CA . LEU B 1 278 ? -8.422 26.766 -3.791 1 96 278 LEU B CA 1
ATOM 4350 C C . LEU B 1 278 ? -6.934 26.484 -3.977 1 96 278 LEU B C 1
ATOM 4352 O O . LEU B 1 278 ? -6.09 27.297 -3.596 1 96 278 LEU B O 1
ATOM 4356 N N . ILE B 1 279 ? -6.594 25.375 -4.508 1 97.06 279 ILE B N 1
ATOM 4357 C CA . ILE B 1 279 ? -5.211 25.016 -4.793 1 97.06 279 ILE B CA 1
ATOM 4358 C C . ILE B 1 279 ? -4.605 26.016 -5.773 1 97.06 279 ILE B C 1
ATOM 4360 O O . ILE B 1 279 ? -3.492 26.5 -5.562 1 97.06 279 ILE B O 1
ATOM 4364 N N . ARG B 1 280 ? -5.309 26.312 -6.809 1 96.75 280 ARG B N 1
ATOM 4365 C CA . ARG B 1 280 ? -4.844 27.281 -7.805 1 96.75 280 ARG B CA 1
ATOM 4366 C C . ARG B 1 280 ? -4.676 28.672 -7.195 1 96.75 280 ARG B C 1
ATOM 4368 O O . ARG B 1 280 ? -3.686 29.344 -7.465 1 96.75 280 ARG B O 1
ATOM 4375 N N . ILE B 1 281 ? -5.613 29.031 -6.363 1 96.31 281 ILE B N 1
ATOM 4376 C CA . ILE B 1 281 ? -5.543 30.312 -5.68 1 96.31 281 ILE B CA 1
ATOM 4377 C C . ILE B 1 281 ? -4.301 30.359 -4.797 1 96.31 281 ILE B C 1
ATOM 4379 O O . ILE B 1 281 ? -3.586 31.359 -4.773 1 96.31 281 ILE B O 1
ATOM 4383 N N . ALA B 1 282 ? -4.078 29.297 -4.098 1 97.31 282 ALA B N 1
ATOM 4384 C CA . ALA B 1 282 ? -2.889 29.219 -3.256 1 97.31 282 ALA B CA 1
ATOM 4385 C C . ALA B 1 282 ? -1.62 29.391 -4.086 1 97.31 282 ALA B C 1
ATOM 4387 O O . ALA B 1 282 ? -0.748 30.203 -3.742 1 97.31 282 ALA B O 1
ATOM 4388 N N . GLY B 1 283 ? -1.504 28.625 -5.156 1 96.25 283 GLY B N 1
ATOM 4389 C CA . GLY B 1 283 ? -0.341 28.734 -6.023 1 96.25 283 GLY B CA 1
ATOM 4390 C C . GLY B 1 283 ? -0.102 30.141 -6.539 1 96.25 283 GLY B C 1
ATOM 4391 O O . GLY B 1 283 ? 1.026 30.625 -6.508 1 96.25 283 GLY B O 1
ATOM 4392 N N . GLU B 1 284 ? -1.11 30.781 -6.945 1 95.06 284 GLU B N 1
ATOM 4393 C CA . GLU B 1 284 ? -1.031 32.125 -7.488 1 95.06 284 GLU B CA 1
ATOM 4394 C C . GLU B 1 284 ? -0.704 33.156 -6.395 1 95.06 284 GLU B C 1
ATOM 4396 O O . GLU B 1 284 ? 0.183 34 -6.566 1 95.06 284 GLU B O 1
ATOM 4401 N N . SER B 1 285 ? -1.363 33 -5.312 1 95.06 285 SER B N 1
ATOM 4402 C CA . SER B 1 285 ? -1.273 34 -4.266 1 95.06 285 SER B CA 1
ATOM 4403 C C . SER B 1 285 ? 0.05 33.906 -3.514 1 95.06 285 SER B C 1
ATOM 4405 O O . SER B 1 285 ? 0.531 34.906 -2.959 1 95.06 285 SER B O 1
ATOM 4407 N N . LEU B 1 286 ? 0.593 32.719 -3.512 1 95 286 LEU B N 1
ATOM 4408 C CA . LEU B 1 286 ? 1.801 32.531 -2.717 1 95 286 LEU B CA 1
ATOM 4409 C C . LEU B 1 286 ? 3.039 32.5 -3.607 1 95 286 LEU B C 1
ATOM 4411 O O . LEU B 1 286 ? 4.125 32.125 -3.152 1 95 286 LEU B O 1
ATOM 4415 N N . GLY B 1 287 ? 2.826 32.812 -4.863 1 91.12 287 GLY B N 1
ATOM 4416 C CA . GLY B 1 287 ? 3.93 33.031 -5.785 1 91.12 287 GLY B CA 1
ATOM 4417 C C . GLY B 1 287 ? 4.629 31.75 -6.191 1 91.12 287 GLY B C 1
ATOM 4418 O O . GLY B 1 287 ? 5.84 31.734 -6.422 1 91.12 287 GLY B O 1
ATOM 4419 N N . MET B 1 288 ? 3.93 30.594 -6.145 1 88.06 288 MET B N 1
ATOM 4420 C CA . MET B 1 288 ? 4.531 29.312 -6.508 1 88.06 288 MET B CA 1
ATOM 4421 C C . MET B 1 288 ? 4.59 29.141 -8.023 1 88.06 288 MET B C 1
ATOM 4423 O O . MET B 1 288 ? 5.375 28.344 -8.539 1 88.06 288 MET B O 1
ATOM 4427 N N . SER B 1 289 ? 3.623 29.688 -8.656 1 70 289 SER B N 1
ATOM 4428 C CA . SER B 1 289 ? 3.475 29.469 -10.094 1 70 289 SER B CA 1
ATOM 4429 C C . SER B 1 289 ? 4.691 29.984 -10.859 1 70 289 SER B C 1
ATOM 4431 O O . SER B 1 289 ? 5.211 31.062 -10.555 1 70 289 SER B O 1
ATOM 4433 N N . ARG B 1 290 ? 5.805 29.094 -11.086 1 57.53 290 ARG B N 1
ATOM 4434 C CA . ARG B 1 290 ? 6.953 29.438 -11.922 1 57.53 290 ARG B CA 1
ATOM 4435 C C . ARG B 1 290 ? 6.508 30.109 -13.219 1 57.53 290 ARG B C 1
ATOM 4437 O O . ARG B 1 290 ? 5.777 29.5 -14.008 1 57.53 290 ARG B O 1
ATOM 4444 N N . VAL B 1 291 ? 6.012 31.219 -13.242 1 45.09 291 VAL B N 1
ATOM 4445 C CA . VAL B 1 291 ? 5.773 31.984 -14.461 1 45.09 291 VAL B CA 1
ATOM 4446 C C . VAL B 1 291 ? 6.832 31.625 -15.508 1 45.09 291 VAL B C 1
ATOM 4448 O O . VAL B 1 291 ? 8.031 31.672 -15.227 1 45.09 291 VAL B O 1
ATOM 4451 N N . ALA B 1 292 ? 6.488 30.875 -16.406 1 37.84 292 ALA B N 1
ATOM 4452 C CA . ALA B 1 292 ? 7.309 30.844 -17.625 1 37.84 292 ALA B CA 1
ATOM 4453 C C . ALA B 1 292 ? 7.773 32.25 -18 1 37.84 292 ALA B C 1
ATOM 4455 O O . ALA B 1 292 ? 6.953 33.125 -18.312 1 37.84 292 ALA B O 1
ATOM 4456 N N . VAL B 1 293 ? 8.75 32.75 -17.344 1 30.56 293 VAL B N 1
ATOM 4457 C CA . VAL B 1 293 ? 9.352 33.875 -18.062 1 30.56 293 VAL B CA 1
ATOM 4458 C C . VAL B 1 293 ? 9.375 33.562 -19.562 1 30.56 293 VAL B C 1
ATOM 4460 O O . VAL B 1 293 ? 10.07 32.656 -20 1 30.56 293 VAL B O 1
ATOM 4463 N N . LEU B 1 294 ? 8.242 33.562 -20.266 1 24.5 294 LEU B N 1
ATOM 4464 C CA . LEU B 1 294 ? 8.484 34 -21.641 1 24.5 294 LEU B CA 1
ATOM 4465 C C . LEU B 1 294 ? 9.031 35.438 -21.656 1 24.5 294 LEU B C 1
ATOM 4467 O O . LEU B 1 294 ? 8.555 36.312 -20.922 1 24.5 294 LEU B O 1
#

Secondary structure (DSSP, 8-state):
-EEEEE---BSTT--HHHHHHHHHHHHHHT-SEEEE---SS-BHHHHHHSPSPB--HHHHHHHHHHH-SSSEEEEEEEETTSS-HHHHHHHHHHHHHHTTS-EEEEEE----HHHHHHHT--GGGHHHHHHHHHHHHHHHHT-SEEEEEETTEEEEEE-PSPPSSSS-S-EEEE-SSHHHHHHHHHH-SEEE-BS--HHHHHHHHHHSPTT-EE--EEE-EE-SS----TTPPTTEE-HHHHHHHHHHHHHTT-SEEEEE---S-GGGPPPHHHHHHHHHHHHHHTT-S-----/-EEEEE---BSTT--HHHHHHHHHHHHHHT-SEEEE---SS-BHHHHHHSPSPB--HHHHHHHHHHH-SSSEEEEEEEETTSS-HHHHHHHHHHHHHHTTS-EEEEEE----HHHHHHHT--GGGHHHHHHHHHHHHHHHHT-SEEEEEETTEEEEEE-PSPPSSSS-S-EEEE-SSHHHHHHHHHH-SEEE-BS--HHHHHHHHHHSPTT-EE--EEE-EE-SS----TTPPTTEE-HHHHHHHHHHHHHTT-SEEEEE---S-GGGPPPHHHHHHHHHHHHHHTT-S-----

Foldseek 3Di:
DAEAAEDQQADPQDDLVLSLLLQVLLVQLQHQAYAYEADPDCDPVNCQQGNPPHDHHLVSQLVSLVSDQGHAYEHPAAQQQLDDLLVVLLSQLVSLVSSVNRYAYEYELDDDCVSCVVSVHHSVCSLVSSLVSLVSNLQLQQDQWDWDADPVGIDIDGRPPHHPDPPHHAYEFEDQDPSSQVSCQVRGQEYEYEQDDLVSLLVSLVSHDPRHAYEYEFEQDEDPAADDDPPDTANYYHLVSNVVSVVSSVVSGHPYYYYYHDPSNVVPDDHSVVSSVSSNVCSVSVVSNPPPPD/DAEAAEDQQADPQDDLVLSLLLQALLVQLQHQAYAYEADPDCDPVNCQQGNPPHDHHLVSQLVSLVSDQGHAYEHPAAQQQLDDLLVVLLSQLVSLVSSVNRYAYEYELDDDCVSCVVSVHHSVCSLVSSLVSLVSNLQLQQDQWDWDADPVGIDIDGRPPHHPDPPHHAYEFEDQDPSSQVSCQVRGQEYEYEQDDLVSLLVSLVSHDPRHAYEYEFEQDEDPAADDDPPDTANYYHLVSNVVSVVSSVVSGHPYYYYYHDPSNVVPDDHSVVSSVSSNVCSVSVVSNPPPPD

pLDDT: mean 96.1, std 8.25, range [24.5, 98.94]

Sequence (588 aa):
MKYGINLPNFGPQIDPEGILAWARTAEAAGFDNVLLSDHVVLTDDANRRSPAPFYECLATLSWLAAGTESIRLGSGVLIGSHRHPAHLAHATATIDRLSGGRLIVGIGVGWTAQAFDVLGVPFTRRGRLTDTTLETLIAAWTSETYDAPGSAGTHRVHNGPLPLQQPHPPLWIGGNGPAAIDRTNRLGTAWHPLHPTRGLCIAGVASLAPGREFVPRIYFLPTERSVESPDRPLGYGTINQIRADIDFLSEIGAQTIVLDTDPGDQRLRRSTDHDLDLIRIAGESLGMSRVAVLMKYGINLPNFGPQIDPEGILAWARTAEAAGFDNVLLSDHVVLTDDANRRSPAPFYECLATLSWLAAGTESIRLGSGVLIGSHRHPAHLAHATATIDRLSGGRLIVGIGVGWTAQAFDVLGVPFTRRGRLTDTTLETLIAAWTSETYDAPGSAGTHRVHNGPLPLQQPHPPLWIGGNGPAAIDRTNRLGTAWHPLHPTRGLCIAGVASLAPGREFVPRIYFLPTERSVESPDRPLGYGTINQIRADIDFLSEIGAQTIVLDTDPGDQRLRRSTDHDL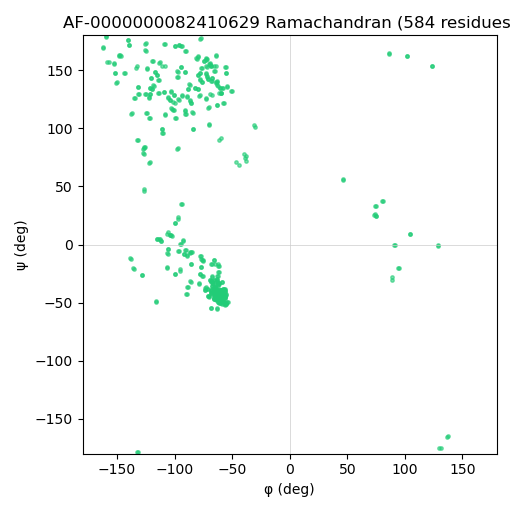DLIRIAGESLGMSRVAVL

InterPro domains:
  IPR011251 Luciferase-like domain [PF00296] (1-193)
  IPR019921 Luciferase-like, F420-dependent oxidoreductase, Rv2161c, predicted [TIGR03619] (21-260)
  IPR036661 Luciferase-like domain superfamily [G3DSA:3.20.20.30] (1-278)
  IPR036661 Luciferase-like domain superfamily [SSF51679] (1-271)
  IPR050172 SsuD/RutA monooxygenase [PTHR42847] (12-187)

Solvent-accessible surface area (backbone atoms only — not comparable to full-atom values): 29757 Å² total; per-residue (Å²): 125,43,37,30,32,51,48,78,55,39,22,82,69,49,49,61,71,50,52,52,52,46,54,48,50,36,41,71,22,42,37,50,30,41,24,29,51,56,61,69,54,33,21,65,74,47,30,73,65,54,32,53,26,45,49,30,38,64,40,49,51,20,21,46,33,51,67,47,85,77,51,22,41,32,32,73,29,35,42,34,54,79,48,59,36,63,43,51,33,40,44,51,19,32,39,14,43,60,36,72,45,31,40,35,46,19,33,24,56,71,84,56,58,66,38,26,31,50,70,70,38,64,64,92,44,25,61,64,43,22,53,52,21,52,53,44,30,53,49,36,40,66,31,66,54,40,80,40,63,30,89,93,43,74,40,58,32,48,36,25,46,52,34,64,34,75,77,43,57,52,31,29,20,31,48,82,49,70,66,27,48,52,45,15,61,74,74,33,44,18,33,30,26,69,62,56,52,72,69,53,49,56,55,50,54,72,67,51,45,90,89,52,41,44,36,43,30,30,38,50,47,74,38,94,55,80,67,81,57,91,79,58,54,52,24,49,17,19,66,67,54,28,50,49,44,49,50,52,44,40,73,71,55,35,53,35,41,29,33,27,69,70,77,74,45,72,96,64,57,69,50,55,69,55,50,50,49,49,44,48,48,46,15,60,73,67,64,37,48,74,67,73,79,118,127,43,36,29,34,51,47,75,55,40,23,81,67,51,47,63,70,49,52,50,50,45,53,50,49,36,41,71,22,43,35,50,28,41,24,31,49,56,63,69,56,33,21,65,75,46,30,73,67,55,31,54,27,44,48,32,40,64,40,48,50,20,20,45,33,51,68,47,85,77,50,23,40,32,32,71,29,34,43,34,56,79,49,59,37,63,43,52,33,40,43,51,20,31,40,13,44,61,36,70,47,30,41,37,47,19,33,25,54,71,84,56,57,65,35,26,31,50,70,70,39,64,64,90,44,25,62,63,43,23,52,52,21,52,52,44,30,54,48,35,39,66,32,65,54,39,79,40,62,31,88,90,42,76,40,58,33,47,35,24,45,51,35,64,36,74,76,41,57,53,30,30,20,30,47,83,48,68,66,27,47,53,45,15,62,74,72,33,46,18,35,29,25,67,63,54,52,73,69,54,48,56,57,49,53,73,67,51,44,90,89,53,40,43,36,43,30,28,39,48,46,72,38,92,55,81,66,80,57,93,79,58,56,52,24,49,18,19,66,68,54,28,50,49,44,49,50,53,44,41,73,70,54,35,52,35,43,28,34,28,68,70,78,76,44,72,94,65,58,70,49,55,67,55,49,50,50,50,44,48,49,48,15,60,74,68,65,37,49,75,66,73,82,121

Radius of gyration: 24.88 Å; Cα contacts (8 Å, |Δi|>4): 1301; chains: 2; bounding box: 42×79×67 Å

Organism: Rhodococcus erythropolis (NCBI:txid1833)

Nearest PDB structures (foldseek):
  2b81-assembly2_C  TM=8.225E-01  e=3.855E-16  Bacillus cereus
  8cbb-assembly1_A  TM=7.980E-01  e=5.687E-16  Enhygromyxa salina
  8cbb-assembly1_B  TM=8.331E-01  e=3.757E-15  Enhygromyxa salina
  8cbb-assembly2_C  TM=8.370E-01  e=5.542E-15  Enhygromyxa salina
  8cbb-assembly2_D  TM=8.015E-01  e=2.409E-15  Enhygromyxa salina